Protein AF-A0AA35RQM3-F1 (afdb_monomer)

Mean predicted aligned error: 19.06 Å

Foldseek 3Di:
DVVDQDPVNLLVVLVVPDQEAEFPEAELVCLVVVPVSRLVSLDDDPSNPQYEYEYKDQDLVSLLVSLVSSCVSPHQEYEYALQDLDCVQLVRCMHVVVLVPVVSVVVSQVSSVVNDPHHYHYHHDPGADPVSPGDDDDPDQDWDWDFFQHFIETETECQVPPDDLVPLVVFLQQQDPPNHVHGQTYWYWYDDPPWLTEIWIAGNNSDTDFDFLRVVFVVLVVCPVVVSDHQWTWYATNLGIKIWGNDPPGIDIDFADKPPWDFQDFDQDPVGTAGWIWICRVFTEIEGEDQDPVPDPQQRVQLRQQVDPVQDDRGHKYWYWYAAAFFDIFIWICDPPVSGIDRDGSSRPDTDGDDDDDDDPDDPLVLLLVLLVVLVVLVPQEEEALDVLNVNVQDDPVRLLVSLLSNCVNCVPVHAYEYAQAELDLVSSLVSLQSSVVSPGQYYEHEQRAPVADDLVRSLCSLCVSCVRRVHAYEYEADCVGRVYGHALVSLQVSLVRPSDAEYAYEPLDLVRLLSNCVRHDVRRAYAYAQLLCFLSSVVSPHQAYPDLLCSQNSNLRSVLNVCVVVVNVVSVVVSSVLCNLVSVLCVPDPHPQLSLLLCVVLVSHVSDDDPPDDHDDPVSSVSSVVSCVVSVSD

Organism: Geodia barretti (NCBI:txid519541)

Nearest PDB structures (foldseek):
  6p90-assembly1_B  TM=9.818E-01  e=6.948E-30  Pseudomonas aeruginosa
  3a5f-assembly1_A  TM=9.847E-01  e=2.708E-29  Clostridium botulinum A str. ATCC 19397
  3qze-assembly2_D  TM=9.877E-01  e=6.829E-29  Pseudomonas aeruginosa
  6mqh-assembly1_A  TM=9.844E-01  e=6.125E-29  Burkholderia mallei ATCC 23344
  4nq1-assembly1_B  TM=9.783E-01  e=1.242E-28  Legionella pneumophila 2300/99 Alcoy

Structure (mmCIF, N/CA/C/O backbone):
data_AF-A0AA35RQM3-F1
#
_entry.id   AF-A0AA35RQM3-F1
#
loop_
_atom_site.group_PDB
_atom_site.id
_atom_site.type_symbol
_atom_site.label_atom_id
_atom_site.label_alt_id
_atom_site.label_comp_id
_atom_site.label_asym_id
_atom_site.label_entity_id
_atom_site.label_seq_id
_atom_site.pdbx_PDB_ins_code
_atom_site.Cartn_x
_atom_site.Cartn_y
_atom_site.Cartn_z
_atom_site.occupancy
_atom_site.B_iso_or_equiv
_atom_site.auth_seq_id
_atom_site.auth_comp_id
_atom_site.auth_asym_id
_atom_site.auth_atom_id
_atom_site.pdbx_PDB_model_num
ATOM 1 N N . MET A 1 1 ? 20.092 -17.452 -29.695 1.00 45.78 1 MET A N 1
ATOM 2 C CA . MET A 1 1 ? 19.041 -17.202 -30.696 1.00 45.78 1 MET A CA 1
ATOM 3 C C . MET A 1 1 ? 19.682 -16.551 -31.905 1.00 45.78 1 MET A C 1
ATOM 5 O O . MET A 1 1 ? 19.265 -15.486 -32.324 1.00 45.78 1 MET A O 1
ATOM 9 N N . GLU A 1 2 ? 20.746 -17.171 -32.398 1.00 52.72 2 GLU A N 1
ATOM 10 C CA . GLU A 1 2 ? 21.064 -17.040 -33.813 1.00 52.72 2 GLU A CA 1
ATOM 11 C C . GLU A 1 2 ? 20.187 -18.113 -34.485 1.00 52.72 2 GLU A C 1
ATOM 13 O O . GLU A 1 2 ? 19.900 -19.126 -33.833 1.00 52.72 2 GLU A O 1
ATOM 18 N N . ASP A 1 3 ? 19.681 -17.838 -35.680 1.00 59.66 3 ASP A N 1
ATOM 19 C CA . ASP A 1 3 ? 18.797 -18.693 -36.482 1.00 59.66 3 ASP A CA 1
ATOM 20 C C . ASP A 1 3 ? 17.428 -18.993 -35.813 1.00 59.66 3 ASP A C 1
ATOM 22 O O . ASP A 1 3 ? 16.939 -20.121 -35.825 1.00 59.66 3 ASP A O 1
ATOM 26 N N . VAL A 1 4 ? 16.811 -17.980 -35.177 1.00 66.94 4 VAL A N 1
ATOM 27 C CA . VAL A 1 4 ? 15.476 -18.090 -34.524 1.00 66.94 4 VAL A CA 1
ATOM 28 C C . VAL A 1 4 ? 14.440 -17.105 -35.078 1.00 66.94 4 VAL A C 1
ATOM 30 O O . VAL A 1 4 ? 13.266 -17.442 -35.145 1.00 66.94 4 VAL A O 1
ATOM 33 N N . SER A 1 5 ? 14.850 -15.894 -35.463 1.00 78.00 5 SER A N 1
ATOM 34 C CA . SER A 1 5 ? 13.972 -14.862 -36.033 1.00 78.00 5 SER A CA 1
ATOM 35 C C . SER A 1 5 ? 14.206 -14.719 -37.538 1.00 78.00 5 SER A C 1
ATOM 37 O O . SER A 1 5 ? 14.587 -13.646 -38.018 1.00 78.00 5 SER A O 1
ATOM 39 N N . ASP A 1 6 ? 14.044 -15.825 -38.262 1.00 86.19 6 ASP A N 1
ATOM 40 C CA . ASP A 1 6 ? 14.125 -15.884 -39.723 1.00 86.19 6 ASP A CA 1
ATOM 41 C C . ASP A 1 6 ? 12.825 -15.360 -40.384 1.00 86.19 6 ASP A C 1
ATOM 43 O O . ASP A 1 6 ? 11.838 -15.112 -39.681 1.00 86.19 6 ASP A O 1
ATOM 47 N N . PRO A 1 7 ? 12.789 -15.134 -41.713 1.00 88.44 7 PRO A N 1
ATOM 48 C CA . PRO A 1 7 ? 11.603 -14.570 -42.354 1.00 88.44 7 PRO A CA 1
ATOM 49 C C . PRO A 1 7 ? 10.316 -15.404 -42.191 1.00 88.44 7 PRO A C 1
ATOM 51 O O . PRO A 1 7 ? 9.273 -14.818 -41.889 1.00 88.44 7 PRO A O 1
ATOM 54 N N . PRO A 1 8 ? 10.338 -16.752 -42.304 1.00 89.69 8 PRO A N 1
ATOM 55 C CA . PRO A 1 8 ? 9.180 -17.586 -41.978 1.00 89.69 8 PRO A CA 1
ATOM 56 C C . PRO A 1 8 ? 8.656 -17.389 -40.550 1.00 89.69 8 PRO A C 1
ATOM 58 O O . PRO A 1 8 ? 7.446 -17.249 -40.364 1.00 89.69 8 PRO A O 1
ATOM 61 N N . PHE A 1 9 ? 9.531 -17.335 -39.540 1.00 90.00 9 PHE A N 1
ATOM 62 C CA . PHE A 1 9 ? 9.117 -17.091 -38.156 1.00 90.00 9 PHE A CA 1
ATOM 63 C C . PHE A 1 9 ? 8.482 -15.705 -37.986 1.00 90.00 9 PHE A C 1
ATOM 65 O O . PHE A 1 9 ? 7.421 -15.578 -37.372 1.00 90.00 9 PHE A O 1
ATOM 72 N N . ARG A 1 10 ? 9.092 -14.666 -38.569 1.00 91.12 10 ARG A N 1
ATOM 73 C CA . ARG A 1 10 ? 8.593 -13.281 -38.496 1.00 91.12 10 ARG A CA 1
ATOM 74 C C . ARG A 1 10 ? 7.233 -13.130 -39.189 1.00 91.12 10 ARG A C 1
ATOM 76 O O . ARG A 1 10 ? 6.348 -12.482 -38.632 1.00 91.12 10 ARG A O 1
ATOM 83 N N . ALA A 1 11 ? 7.009 -13.809 -40.317 1.00 90.19 11 ALA A N 1
ATOM 84 C CA . ALA A 1 11 ? 5.698 -13.875 -40.967 1.00 90.19 11 ALA A CA 1
ATOM 85 C C . ALA A 1 11 ? 4.622 -14.512 -40.063 1.00 90.19 11 ALA A C 1
ATOM 87 O O . ALA A 1 11 ? 3.551 -13.932 -39.891 1.00 90.19 11 ALA A O 1
ATOM 88 N N . VAL A 1 12 ? 4.918 -15.639 -39.400 1.00 92.69 12 VAL A N 1
ATOM 89 C CA . VAL A 1 12 ? 3.983 -16.270 -38.444 1.00 92.69 12 VAL A CA 1
ATOM 90 C C . VAL A 1 12 ? 3.685 -15.348 -37.256 1.00 92.69 12 VAL A C 1
ATOM 92 O O . VAL A 1 12 ? 2.530 -15.229 -36.844 1.00 92.69 12 VAL A O 1
ATOM 95 N N . CYS A 1 13 ? 4.686 -14.647 -36.714 1.00 91.94 13 CYS A N 1
ATOM 96 C CA . CYS A 1 13 ? 4.457 -13.648 -35.665 1.00 91.94 13 CYS A CA 1
ATOM 97 C C . CYS A 1 13 ? 3.542 -12.510 -36.141 1.00 91.94 13 CYS A C 1
ATOM 99 O O . CYS A 1 13 ? 2.656 -12.092 -35.393 1.00 91.94 13 CYS A O 1
ATOM 101 N N . LYS A 1 14 ? 3.716 -12.039 -37.380 1.00 90.69 14 LYS A N 1
ATOM 102 C CA . LYS A 1 14 ? 2.883 -10.988 -37.975 1.00 90.69 14 LYS A CA 1
ATOM 103 C C . LYS A 1 14 ? 1.421 -11.410 -38.112 1.00 90.69 14 LYS A C 1
ATOM 105 O O . LYS A 1 14 ? 0.536 -10.667 -37.699 1.00 90.69 14 LYS A O 1
ATOM 110 N N . GLU A 1 15 ? 1.169 -12.617 -38.621 1.00 92.19 15 GLU A N 1
ATOM 111 C CA . GLU A 1 15 ? -0.183 -13.191 -38.737 1.00 92.19 15 GLU A CA 1
ATOM 112 C C . GLU A 1 15 ? -0.886 -13.332 -37.377 1.00 92.19 15 GLU A C 1
ATOM 114 O O . GLU A 1 15 ? -2.108 -13.229 -37.298 1.00 92.19 15 GLU A O 1
ATOM 119 N N . ASN A 1 16 ? -0.119 -13.509 -36.296 1.00 91.38 16 ASN A N 1
ATOM 120 C CA . ASN A 1 16 ? -0.621 -13.619 -34.924 1.00 91.38 16 ASN A CA 1
ATOM 121 C C . ASN A 1 16 ? -0.618 -12.276 -34.157 1.00 91.38 16 ASN A C 1
ATOM 123 O O . ASN A 1 16 ? -0.687 -12.266 -32.929 1.00 91.38 16 ASN A O 1
ATOM 127 N N . GLY A 1 17 ? -0.570 -11.141 -34.867 1.00 88.62 17 GLY A N 1
ATOM 128 C CA . GLY A 1 17 ? -0.813 -9.810 -34.297 1.00 88.62 17 GLY A CA 1
ATOM 129 C C . GLY A 1 17 ? 0.413 -9.080 -33.742 1.00 88.62 17 GLY A C 1
ATOM 130 O O . GLY A 1 17 ? 0.253 -8.148 -32.960 1.00 88.62 17 GLY A O 1
ATOM 131 N N . ALA A 1 18 ? 1.635 -9.470 -34.113 1.00 90.81 18 ALA A N 1
ATOM 132 C CA . ALA A 1 18 ? 2.831 -8.714 -33.740 1.00 90.81 18 ALA A CA 1
ATOM 133 C C . ALA A 1 18 ? 3.090 -7.550 -34.720 1.00 90.81 18 ALA A C 1
ATOM 135 O O . ALA A 1 18 ? 3.480 -7.758 -35.870 1.00 90.81 18 ALA A O 1
ATOM 136 N N . ASP A 1 19 ? 2.908 -6.310 -34.258 1.00 91.12 19 ASP A N 1
ATOM 137 C CA . ASP A 1 19 ? 2.939 -5.118 -35.119 1.00 91.12 19 ASP A CA 1
ATOM 138 C C . ASP A 1 19 ? 4.319 -4.767 -35.700 1.00 91.12 19 ASP A C 1
ATOM 140 O O . ASP A 1 19 ? 4.386 -4.234 -36.808 1.00 91.12 19 ASP A O 1
ATOM 144 N N . LEU A 1 20 ? 5.413 -5.079 -34.996 1.00 91.25 20 LEU A N 1
ATOM 145 C CA . LEU A 1 20 ? 6.779 -4.664 -35.342 1.00 91.25 20 LEU A CA 1
ATOM 146 C C . LEU A 1 20 ? 7.747 -5.854 -35.350 1.00 91.25 20 LEU A C 1
ATOM 148 O O . LEU A 1 20 ? 7.871 -6.564 -34.350 1.00 91.25 20 LEU A O 1
ATOM 152 N N . MET A 1 21 ? 8.447 -6.054 -36.468 1.00 92.62 21 MET A N 1
ATOM 153 C CA . MET A 1 21 ? 9.441 -7.116 -36.641 1.00 92.62 21 MET A CA 1
ATOM 154 C C . MET A 1 21 ? 10.870 -6.609 -36.430 1.00 92.62 21 MET A C 1
ATOM 156 O O . MET A 1 21 ? 11.166 -5.431 -36.617 1.00 92.62 21 MET A O 1
ATOM 160 N N . TYR A 1 22 ? 11.782 -7.524 -36.102 1.00 91.25 22 TYR A N 1
ATOM 161 C CA . TYR A 1 22 ? 13.220 -7.261 -36.084 1.00 91.25 22 TYR A CA 1
ATOM 162 C C . TYR A 1 22 ? 13.987 -8.412 -36.733 1.00 91.25 22 TYR A C 1
ATOM 164 O O . TYR A 1 22 ? 13.612 -9.576 -36.565 1.00 91.25 22 TYR A O 1
ATOM 172 N N . THR A 1 23 ? 15.080 -8.104 -37.430 1.00 89.94 23 THR A N 1
ATOM 173 C CA . THR A 1 23 ? 16.027 -9.129 -37.886 1.00 89.94 23 THR A CA 1
ATOM 174 C C . THR A 1 23 ? 16.709 -9.820 -36.707 1.00 89.94 23 THR A C 1
ATOM 176 O O . THR A 1 23 ? 16.680 -9.362 -35.562 1.00 89.94 23 THR A O 1
ATOM 179 N N . GLU A 1 24 ? 17.419 -10.906 -37.002 1.00 85.69 24 GLU A N 1
ATOM 180 C CA . GLU A 1 24 ? 18.463 -11.392 -36.103 1.00 85.69 24 GLU A CA 1
ATOM 181 C C . GLU A 1 24 ? 19.502 -10.308 -35.765 1.00 85.69 24 GLU A C 1
ATOM 183 O O . GLU A 1 24 ? 19.684 -9.343 -36.511 1.00 85.69 24 GLU A O 1
ATOM 188 N N . PHE A 1 25 ? 20.237 -10.503 -34.665 1.00 84.62 25 PHE A N 1
ATOM 189 C CA . PHE A 1 25 ? 21.346 -9.627 -34.290 1.00 84.62 25 PHE A CA 1
ATOM 190 C C . PHE A 1 25 ? 22.559 -9.828 -35.211 1.00 84.62 25 PHE A C 1
ATOM 192 O O . PHE A 1 25 ? 23.202 -10.877 -35.207 1.00 84.62 25 PHE A O 1
ATOM 199 N N . ILE A 1 26 ? 22.930 -8.787 -35.950 1.00 90.12 26 ILE A N 1
ATOM 200 C CA . ILE A 1 26 ? 24.036 -8.811 -36.908 1.00 90.12 26 ILE A CA 1
ATOM 201 C C . ILE A 1 26 ? 25.253 -8.080 -36.330 1.00 90.12 26 ILE A C 1
ATOM 203 O O . ILE A 1 26 ? 25.146 -6.993 -35.758 1.00 90.12 26 ILE A O 1
ATOM 207 N N . SER A 1 27 ? 26.443 -8.672 -36.456 1.00 91.31 27 SER A N 1
ATOM 208 C CA . SER A 1 27 ? 27.674 -8.032 -35.984 1.00 91.31 27 SER A CA 1
ATOM 209 C C . SER A 1 27 ? 28.158 -6.988 -36.987 1.00 91.31 27 SER A C 1
ATOM 211 O O . SER A 1 27 ? 28.411 -7.323 -38.144 1.00 91.31 27 SER A O 1
ATOM 213 N N . SER A 1 28 ? 28.374 -5.749 -36.538 1.00 92.19 28 SER A N 1
ATOM 214 C CA . SER A 1 28 ? 28.854 -4.659 -37.400 1.00 92.19 28 SER A CA 1
ATOM 215 C C . SER A 1 28 ? 30.193 -4.977 -38.076 1.00 92.19 28 SER A C 1
ATOM 217 O O . SER A 1 28 ? 30.356 -4.790 -39.278 1.00 92.19 28 SER A O 1
ATOM 219 N N . GLU A 1 29 ? 31.119 -5.586 -37.332 1.00 89.56 29 GLU A N 1
ATOM 220 C CA . GLU A 1 29 ? 32.396 -6.104 -37.845 1.00 89.56 29 GLU A CA 1
ATOM 221 C C . GLU A 1 29 ? 32.239 -7.170 -38.939 1.00 89.56 29 GLU A C 1
ATOM 223 O O . GLU A 1 29 ? 33.097 -7.272 -39.811 1.00 89.56 29 GLU A O 1
ATOM 228 N N . ALA A 1 30 ? 31.190 -7.997 -38.883 1.00 87.25 30 ALA A N 1
ATOM 229 C CA . ALA A 1 30 ? 30.959 -9.056 -39.864 1.00 87.25 30 ALA A CA 1
ATOM 230 C C . ALA A 1 30 ? 30.273 -8.520 -41.130 1.00 87.25 30 ALA A C 1
ATOM 232 O O . ALA A 1 30 ? 30.621 -8.951 -42.228 1.00 87.25 30 ALA A O 1
ATOM 233 N N . LEU A 1 31 ? 29.385 -7.528 -40.984 1.00 88.25 31 LEU A N 1
ATOM 234 C CA . LEU A 1 31 ? 28.793 -6.781 -42.100 1.00 88.25 31 LEU A CA 1
ATOM 235 C C . LEU A 1 31 ? 29.856 -6.053 -42.931 1.00 88.25 31 LEU A C 1
ATOM 237 O O . LEU A 1 31 ? 29.892 -6.207 -44.146 1.00 88.25 31 LEU A O 1
ATOM 241 N N . ILE A 1 32 ? 30.777 -5.329 -42.287 1.00 89.56 32 ILE A N 1
ATOM 242 C CA . ILE A 1 32 ? 31.859 -4.597 -42.979 1.00 89.56 32 ILE A CA 1
ATOM 243 C C . ILE A 1 32 ? 32.792 -5.534 -43.758 1.00 89.56 32 ILE A C 1
ATOM 245 O O . ILE A 1 32 ? 33.381 -5.140 -44.762 1.00 89.56 32 ILE A O 1
ATOM 249 N N . ARG A 1 33 ? 32.942 -6.779 -43.296 1.00 88.06 33 ARG A N 1
ATOM 250 C CA . ARG A 1 33 ? 33.795 -7.800 -43.923 1.00 88.06 33 ARG A CA 1
ATOM 251 C C . ARG A 1 33 ? 33.082 -8.601 -45.015 1.00 88.06 33 ARG A C 1
ATOM 253 O O . ARG A 1 33 ? 33.653 -9.589 -45.466 1.00 88.06 33 ARG A O 1
ATOM 260 N N . ASP A 1 34 ? 31.864 -8.208 -45.395 1.00 82.44 34 ASP A N 1
ATOM 261 C CA . ASP A 1 34 ? 31.034 -8.890 -46.397 1.00 82.44 34 ASP A CA 1
ATOM 262 C C . ASP A 1 34 ? 30.850 -10.391 -46.084 1.00 82.44 34 ASP A C 1
ATOM 264 O O . ASP A 1 34 ? 30.891 -11.272 -46.944 1.00 82.44 34 ASP A O 1
ATOM 268 N N . ALA A 1 35 ? 30.711 -10.721 -44.792 1.00 83.06 35 ALA A N 1
ATOM 269 C CA . ALA A 1 35 ? 30.555 -12.102 -44.362 1.00 83.06 35 ALA A CA 1
ATOM 270 C C . ALA A 1 35 ? 29.180 -12.622 -44.805 1.00 83.06 35 ALA A C 1
ATOM 272 O O . ALA A 1 35 ? 28.163 -12.213 -44.249 1.00 83.06 35 ALA A O 1
ATOM 273 N N . ALA A 1 36 ? 29.148 -13.556 -45.760 1.00 81.56 36 ALA A N 1
ATOM 274 C CA . ALA A 1 36 ? 27.923 -14.020 -46.425 1.00 81.56 36 ALA A CA 1
ATOM 275 C C . ALA A 1 36 ? 26.748 -14.357 -45.478 1.00 81.56 36 ALA A C 1
ATOM 277 O O . ALA A 1 36 ? 25.607 -14.017 -45.773 1.00 81.56 36 ALA A O 1
ATOM 278 N N . GLN A 1 37 ? 27.014 -14.960 -44.311 1.00 79.94 37 GLN A N 1
ATOM 279 C CA . GLN A 1 37 ? 25.986 -15.252 -43.297 1.00 79.94 37 GLN A CA 1
ATOM 280 C C . GLN A 1 37 ? 25.399 -14.001 -42.622 1.00 79.94 37 GLN A C 1
ATOM 282 O O . GLN A 1 37 ? 24.244 -14.012 -42.218 1.00 79.94 37 GLN A O 1
ATOM 287 N N . SER A 1 38 ? 26.180 -12.930 -42.466 1.00 83.31 38 SER A N 1
ATOM 288 C CA . SER A 1 38 ? 25.712 -11.641 -41.937 1.00 83.31 38 SER A CA 1
ATOM 289 C C . SER A 1 38 ? 25.005 -10.804 -43.000 1.00 83.31 38 SER A C 1
ATOM 291 O O . SER A 1 38 ? 24.072 -10.084 -42.668 1.00 83.31 38 SER A O 1
ATOM 293 N N . VAL A 1 39 ? 25.418 -10.923 -44.264 1.00 84.75 39 VAL A N 1
ATOM 294 C CA . VAL A 1 39 ? 24.775 -10.243 -45.399 1.00 84.75 39 VAL A CA 1
ATOM 295 C C . VAL A 1 39 ? 23.404 -10.854 -45.695 1.00 84.75 39 VAL A C 1
ATOM 297 O O . VAL A 1 39 ? 22.445 -10.112 -45.843 1.00 84.75 39 VAL A O 1
ATOM 300 N N . ALA A 1 40 ? 23.264 -12.185 -45.659 1.00 83.94 40 ALA A N 1
ATOM 301 C CA . ALA A 1 40 ? 21.965 -12.858 -45.809 1.00 83.94 40 ALA A CA 1
ATOM 302 C C . ALA A 1 40 ? 20.934 -12.467 -44.724 1.00 83.94 40 ALA A C 1
ATOM 304 O O . ALA A 1 40 ? 19.732 -12.563 -44.939 1.00 83.94 40 ALA A O 1
ATOM 305 N N . LYS A 1 41 ? 21.384 -11.981 -43.557 1.00 85.38 41 LYS A N 1
ATOM 306 C CA . LYS A 1 41 ? 20.501 -11.489 -42.480 1.00 85.38 41 LYS A CA 1
ATOM 307 C C . LYS A 1 41 ? 19.937 -10.085 -42.747 1.00 85.38 41 LYS A C 1
ATOM 309 O O . LYS A 1 41 ? 19.131 -9.608 -41.952 1.00 85.38 41 LYS A O 1
ATOM 314 N N . LEU A 1 42 ? 20.339 -9.447 -43.851 1.00 88.50 42 LEU A N 1
ATOM 315 C CA . LEU A 1 42 ? 19.767 -8.199 -44.365 1.00 88.50 42 LEU A CA 1
ATOM 316 C C . LEU A 1 42 ? 18.539 -8.422 -45.266 1.00 88.50 42 LEU A C 1
ATOM 318 O O . LEU A 1 42 ? 17.907 -7.441 -45.654 1.00 88.50 42 LEU A O 1
ATOM 322 N N . ASP A 1 43 ? 18.199 -9.671 -45.605 1.00 88.00 43 ASP A N 1
ATOM 323 C CA . ASP A 1 43 ? 17.029 -9.976 -46.431 1.00 88.00 43 ASP A CA 1
ATOM 324 C C . ASP A 1 43 ? 15.726 -9.595 -45.696 1.00 88.00 43 ASP A C 1
ATOM 326 O O . ASP A 1 43 ? 15.428 -10.089 -44.600 1.00 88.00 43 ASP A O 1
ATOM 330 N N . ILE A 1 44 ? 14.955 -8.707 -46.331 1.00 90.44 44 ILE A N 1
ATOM 331 C CA . ILE A 1 44 ? 13.680 -8.152 -45.858 1.00 90.44 44 ILE A CA 1
ATOM 332 C C . ILE A 1 44 ? 12.576 -8.488 -46.863 1.00 90.44 44 ILE A C 1
ATOM 334 O O . ILE A 1 44 ? 12.748 -8.317 -48.072 1.00 90.44 44 ILE A O 1
ATOM 338 N N . PHE A 1 45 ? 11.414 -8.898 -46.356 1.00 91.44 45 PHE A N 1
ATOM 339 C CA . PHE A 1 45 ? 10.215 -9.179 -47.142 1.00 91.44 45 PHE A CA 1
ATOM 340 C C . PHE A 1 45 ? 9.053 -8.268 -46.712 1.00 91.44 45 PHE A C 1
ATOM 342 O O . PHE A 1 45 ? 8.879 -7.967 -45.534 1.00 91.44 45 PHE A O 1
ATOM 349 N N . GLU A 1 46 ? 8.204 -7.854 -47.658 1.00 91.94 46 GLU A N 1
ATOM 350 C CA . GLU A 1 46 ? 7.117 -6.888 -47.395 1.00 91.94 46 GLU A CA 1
ATOM 351 C C . GLU A 1 46 ? 6.104 -7.345 -46.331 1.00 91.94 46 GLU A C 1
ATOM 353 O O . GLU A 1 46 ? 5.566 -6.518 -45.600 1.00 91.94 46 GLU A O 1
ATOM 358 N N . VAL A 1 47 ? 5.885 -8.659 -46.186 1.00 91.31 47 VAL A N 1
ATOM 359 C CA . VAL A 1 47 ? 5.013 -9.232 -45.139 1.00 91.31 47 VAL A CA 1
ATOM 360 C C . VAL A 1 47 ? 5.483 -8.884 -43.721 1.00 91.31 47 VAL A C 1
ATOM 362 O O . VAL A 1 47 ? 4.701 -8.910 -42.779 1.00 91.31 47 VAL A O 1
ATOM 365 N N . GLU A 1 48 ? 6.755 -8.536 -43.554 1.00 92.00 48 GLU A N 1
ATOM 366 C CA . GLU A 1 48 ? 7.382 -8.316 -42.254 1.00 92.00 48 GLU A CA 1
ATOM 367 C C . GLU A 1 48 ? 7.266 -6.863 -41.781 1.00 92.00 48 GLU A C 1
ATOM 369 O O . GLU A 1 48 ? 7.502 -6.588 -40.605 1.00 92.00 48 GLU A O 1
ATOM 374 N N . ARG A 1 49 ? 6.903 -5.927 -42.669 1.00 93.50 49 ARG A N 1
ATOM 375 C CA . ARG A 1 49 ? 6.944 -4.488 -42.375 1.00 93.50 49 ARG A CA 1
ATOM 376 C C . ARG A 1 49 ? 5.886 -4.050 -41.344 1.00 93.50 49 ARG A C 1
ATOM 378 O O . ARG A 1 49 ? 4.755 -4.545 -41.372 1.00 93.50 49 ARG A O 1
ATOM 385 N N . PRO A 1 50 ? 6.187 -3.083 -40.455 1.00 94.69 50 PRO A N 1
ATOM 386 C CA . PRO A 1 50 ? 7.496 -2.461 -40.264 1.00 94.69 50 PRO A CA 1
ATOM 387 C C . PRO A 1 50 ? 8.528 -3.432 -39.670 1.00 94.69 50 PRO A C 1
ATOM 389 O O . PRO A 1 50 ? 8.208 -4.210 -38.768 1.00 94.69 50 PRO A O 1
ATOM 392 N N . ILE A 1 51 ? 9.766 -3.363 -40.166 1.00 94.44 51 ILE A N 1
ATOM 393 C CA . ILE A 1 51 ? 10.895 -4.193 -39.728 1.00 94.44 51 ILE A CA 1
ATOM 394 C C . ILE A 1 51 ? 12.133 -3.354 -39.382 1.00 94.44 51 ILE A C 1
ATOM 396 O O . ILE A 1 51 ? 12.547 -2.467 -40.132 1.00 94.44 51 ILE A O 1
ATOM 400 N N . GLY A 1 52 ? 12.749 -3.663 -38.239 1.00 94.81 52 GLY A N 1
ATOM 401 C CA . GLY A 1 52 ? 14.028 -3.096 -37.820 1.00 94.81 52 GLY A CA 1
ATOM 402 C C . GLY A 1 52 ? 15.216 -4.032 -38.047 1.00 94.81 52 GLY A C 1
ATOM 403 O O . GLY A 1 52 ? 15.132 -5.219 -37.730 1.00 94.81 52 GLY A O 1
ATOM 404 N N . ILE A 1 53 ? 16.355 -3.516 -38.521 1.00 94.69 53 ILE A N 1
ATOM 405 C CA . ILE A 1 53 ? 17.608 -4.296 -38.544 1.00 94.69 53 ILE A CA 1
ATOM 406 C C . ILE A 1 53 ? 18.361 -4.109 -37.230 1.00 94.69 53 ILE A C 1
ATOM 408 O O . ILE A 1 53 ? 18.689 -2.987 -36.848 1.00 94.69 53 ILE A O 1
ATOM 412 N N . GLN A 1 54 ? 18.668 -5.215 -36.554 1.00 93.19 54 GLN A N 1
ATOM 413 C CA . GLN A 1 54 ? 19.336 -5.209 -35.255 1.00 93.19 54 GLN A CA 1
ATOM 414 C C . GLN A 1 54 ? 20.854 -5.389 -35.389 1.00 93.19 54 GLN A C 1
ATOM 416 O O . GLN A 1 54 ? 21.339 -6.490 -35.645 1.00 93.19 54 GLN A O 1
ATOM 421 N N . ILE A 1 55 ? 21.628 -4.331 -35.142 1.00 94.75 55 ILE A N 1
ATOM 422 C CA . ILE A 1 55 ? 23.100 -4.342 -35.198 1.00 94.75 55 ILE A CA 1
ATOM 423 C C . ILE A 1 55 ? 23.750 -4.323 -33.807 1.00 94.75 55 ILE A C 1
ATOM 425 O O . ILE A 1 55 ? 23.224 -3.757 -32.845 1.00 94.75 55 ILE A O 1
ATOM 429 N N . PHE A 1 56 ? 24.937 -4.928 -33.684 1.00 93.94 56 PHE A N 1
ATOM 430 C CA . PHE A 1 56 ? 25.751 -4.852 -32.465 1.00 93.94 56 PHE A CA 1
ATOM 431 C C . PHE A 1 56 ? 27.258 -4.750 -32.733 1.00 93.94 56 PHE A C 1
ATOM 433 O O . PHE A 1 56 ? 27.807 -5.346 -33.663 1.00 93.94 56 PHE A O 1
ATOM 440 N N . GLY A 1 57 ? 27.953 -4.056 -31.831 1.00 93.06 57 GLY A N 1
ATOM 441 C CA . GLY A 1 57 ? 29.391 -3.822 -31.900 1.00 93.06 57 GLY A CA 1
ATOM 442 C C . GLY A 1 57 ? 29.927 -3.104 -30.661 1.00 93.06 57 GLY A C 1
ATOM 443 O O . GLY A 1 57 ? 29.197 -2.849 -29.707 1.00 93.06 57 GLY A O 1
ATOM 444 N N . HIS A 1 58 ? 31.231 -2.823 -30.674 1.00 91.69 58 HIS A N 1
ATOM 445 C CA . HIS A 1 58 ? 31.971 -2.172 -29.578 1.00 91.69 58 HIS A CA 1
ATOM 446 C C . HIS A 1 58 ? 32.855 -1.004 -30.054 1.00 91.69 58 HIS A C 1
ATOM 448 O O . HIS A 1 58 ? 33.500 -0.343 -29.236 1.00 91.69 58 HIS A O 1
ATOM 454 N N . ASN A 1 59 ? 32.924 -0.785 -31.369 1.00 93.81 59 ASN A N 1
ATOM 455 C CA . ASN A 1 59 ? 33.710 0.244 -32.035 1.00 93.81 59 ASN A CA 1
ATOM 456 C C . ASN A 1 59 ? 32.736 1.172 -32.778 1.00 93.81 59 ASN A C 1
ATOM 458 O O . ASN A 1 59 ? 31.848 0.686 -33.477 1.00 93.81 59 ASN A O 1
ATOM 462 N N . ILE A 1 60 ? 32.887 2.486 -32.595 1.00 94.38 60 ILE A N 1
ATOM 463 C CA . ILE A 1 60 ? 31.943 3.489 -33.108 1.00 94.38 60 ILE A CA 1
ATOM 464 C C . ILE A 1 60 ? 32.012 3.586 -34.637 1.00 94.38 60 ILE A C 1
ATOM 466 O O . ILE A 1 60 ? 30.969 3.640 -35.282 1.00 94.38 60 ILE A O 1
ATOM 470 N N . ASP A 1 61 ? 33.210 3.549 -35.223 1.00 94.88 61 ASP A N 1
ATOM 471 C CA . ASP A 1 61 ? 33.394 3.594 -36.677 1.00 94.88 61 ASP A CA 1
ATOM 472 C C . ASP A 1 61 ? 32.806 2.357 -37.357 1.00 94.88 61 ASP A C 1
ATOM 474 O O . ASP A 1 61 ? 32.110 2.486 -38.363 1.00 94.88 61 ASP A O 1
ATOM 478 N N . SER A 1 62 ? 32.998 1.174 -36.764 1.00 93.81 62 SER A N 1
ATOM 479 C CA . SER A 1 62 ? 32.391 -0.063 -37.260 1.00 93.81 62 SER A CA 1
ATOM 480 C C . SER A 1 62 ? 30.863 -0.030 -37.143 1.00 93.81 62 SER A C 1
ATOM 482 O O . SER A 1 62 ? 30.157 -0.451 -38.055 1.00 93.81 62 SER A O 1
ATOM 484 N N . MET A 1 63 ? 30.317 0.499 -36.044 1.00 95.25 63 MET A N 1
ATOM 485 C CA . MET A 1 63 ? 28.865 0.669 -35.914 1.00 95.25 63 MET A CA 1
ATOM 486 C C . MET A 1 63 ? 28.318 1.627 -36.986 1.00 95.25 63 MET A C 1
ATOM 488 O O . MET A 1 63 ? 27.375 1.262 -37.684 1.00 95.25 63 MET A O 1
ATOM 492 N N . ARG A 1 64 ? 28.966 2.779 -37.205 1.00 95.56 64 ARG A N 1
ATOM 493 C CA . ARG A 1 64 ? 28.587 3.767 -38.231 1.00 95.56 64 ARG A CA 1
ATOM 494 C C . ARG A 1 64 ? 28.592 3.164 -39.636 1.00 95.56 64 ARG A C 1
ATOM 496 O O . ARG A 1 64 ? 27.576 3.204 -40.319 1.00 95.56 64 ARG A O 1
ATOM 503 N N . ALA A 1 65 ? 29.691 2.519 -40.025 1.00 94.75 65 ALA A N 1
ATOM 504 C CA . ALA A 1 65 ? 29.786 1.855 -41.323 1.00 94.75 65 ALA A CA 1
ATOM 505 C C . ALA A 1 65 ? 28.747 0.728 -41.482 1.00 94.75 65 ALA A C 1
ATOM 507 O O . ALA A 1 65 ? 28.264 0.495 -42.586 1.00 94.75 65 ALA A O 1
ATOM 508 N N . SER A 1 66 ? 28.355 0.044 -40.396 1.00 94.88 66 SER A N 1
ATOM 509 C CA . SER A 1 66 ? 27.261 -0.930 -40.470 1.00 94.88 66 SER A CA 1
ATOM 510 C C . SER A 1 66 ? 25.887 -0.288 -40.671 1.00 94.88 66 SER A C 1
ATOM 512 O O . SER A 1 66 ? 25.106 -0.859 -41.422 1.00 94.88 66 SER A O 1
ATOM 514 N N . VAL A 1 67 ? 25.617 0.905 -40.118 1.00 95.25 67 VAL A N 1
ATOM 515 C CA . VAL A 1 67 ? 24.375 1.657 -40.397 1.00 95.25 67 VAL A CA 1
ATOM 516 C C . VAL A 1 67 ? 24.268 1.972 -41.895 1.00 95.25 67 VAL A C 1
ATOM 518 O O . VAL A 1 67 ? 23.290 1.573 -42.527 1.00 95.25 67 VAL A O 1
ATOM 521 N N . GLU A 1 68 ? 25.326 2.537 -42.489 1.00 94.06 68 GLU A N 1
ATOM 522 C CA . GLU A 1 68 ? 25.419 2.843 -43.933 1.00 94.06 68 GLU A CA 1
ATOM 523 C C . GLU A 1 68 ? 25.294 1.600 -44.846 1.00 94.06 68 GLU A C 1
ATOM 525 O O . GLU A 1 68 ? 25.006 1.707 -46.043 1.00 94.06 68 GLU A O 1
ATOM 530 N N . ILE A 1 69 ? 25.578 0.401 -44.326 1.00 93.75 69 ILE A N 1
ATOM 531 C CA . ILE A 1 69 ? 25.343 -0.871 -45.027 1.00 93.75 69 ILE A CA 1
ATOM 532 C C . ILE A 1 69 ? 23.874 -1.282 -44.880 1.00 93.75 69 ILE A C 1
ATOM 534 O O . ILE A 1 69 ? 23.243 -1.616 -45.880 1.00 93.75 69 ILE A O 1
ATOM 538 N N . THR A 1 70 ? 23.316 -1.220 -43.668 1.00 93.94 70 THR A N 1
ATOM 539 C CA . THR A 1 70 ? 21.930 -1.626 -43.387 1.00 93.94 70 THR A CA 1
ATOM 540 C C . THR A 1 70 ? 20.878 -0.725 -44.033 1.00 93.94 70 THR A C 1
ATOM 542 O O . THR A 1 70 ? 19.854 -1.232 -44.474 1.00 93.94 70 THR A O 1
ATOM 545 N N . GLU A 1 71 ? 21.122 0.579 -44.188 1.00 93.44 71 GLU A N 1
ATOM 546 C CA . GLU A 1 71 ? 20.185 1.482 -44.881 1.00 93.44 71 GLU A CA 1
ATOM 547 C C . GLU A 1 71 ? 19.954 1.103 -46.351 1.00 93.44 71 GLU A C 1
ATOM 549 O O . GLU A 1 71 ? 18.873 1.338 -46.891 1.00 93.44 71 GLU A O 1
ATOM 554 N N . LYS A 1 72 ? 20.938 0.477 -47.012 1.00 92.69 72 LYS A N 1
ATOM 555 C CA . LYS A 1 72 ? 20.856 0.128 -48.443 1.00 92.69 72 LYS A CA 1
ATOM 556 C C . LYS A 1 72 ? 19.796 -0.928 -48.753 1.00 92.69 72 LYS A C 1
ATOM 558 O O . LYS A 1 72 ? 19.357 -0.996 -49.896 1.00 92.69 72 LYS A O 1
ATOM 563 N N . VAL A 1 73 ? 19.380 -1.718 -47.760 1.00 92.56 73 VAL A N 1
ATOM 564 C CA . VAL A 1 73 ? 18.264 -2.676 -47.880 1.00 92.56 73 VAL A CA 1
ATOM 565 C C . VAL A 1 73 ? 16.922 -2.101 -47.401 1.00 92.56 73 VAL A C 1
ATOM 567 O O . VAL A 1 73 ? 15.926 -2.813 -47.354 1.00 92.56 73 VAL A O 1
ATOM 570 N N . GLN A 1 74 ? 16.876 -0.798 -47.100 1.00 94.56 74 GLN A N 1
ATOM 571 C CA . GLN A 1 74 ? 15.661 -0.024 -46.815 1.00 94.56 74 GLN A CA 1
ATOM 572 C C . GLN A 1 74 ? 14.771 -0.605 -45.686 1.00 94.56 74 GLN A C 1
ATOM 574 O O . GLN A 1 74 ? 13.578 -0.863 -45.908 1.00 94.56 74 GLN A O 1
ATOM 579 N N . PRO A 1 75 ? 15.320 -0.816 -44.471 1.00 95.94 75 PRO A N 1
ATOM 580 C CA . PRO A 1 75 ? 14.522 -1.148 -43.294 1.00 95.94 75 PRO A CA 1
ATOM 581 C C . PRO A 1 75 ? 13.680 0.051 -42.841 1.00 95.94 75 PRO A C 1
ATOM 583 O O . PRO A 1 75 ? 13.951 1.190 -43.214 1.00 95.94 75 PRO A O 1
ATOM 586 N N . ASP A 1 76 ? 12.684 -0.198 -41.995 1.00 97.06 76 ASP A N 1
ATOM 587 C CA . ASP A 1 76 ? 11.858 0.864 -41.408 1.00 97.06 76 ASP A CA 1
ATOM 588 C C . ASP A 1 76 ? 12.503 1.461 -40.141 1.00 97.06 76 ASP A C 1
ATOM 590 O O . ASP A 1 76 ? 12.207 2.595 -39.768 1.00 97.06 76 ASP A O 1
ATOM 594 N N . ILE A 1 77 ? 13.375 0.696 -39.465 1.00 96.50 77 ILE A N 1
ATOM 595 C CA . ILE A 1 77 ? 14.045 1.056 -38.202 1.00 96.50 77 ILE A CA 1
ATOM 596 C C . ILE A 1 77 ? 15.489 0.513 -38.186 1.00 96.50 77 ILE A C 1
ATOM 598 O O . ILE A 1 77 ? 15.771 -0.570 -38.703 1.00 96.50 77 ILE A O 1
ATOM 602 N N . ILE A 1 78 ? 16.406 1.216 -37.519 1.00 96.44 78 ILE A N 1
ATOM 603 C CA . ILE A 1 78 ? 17.718 0.683 -37.112 1.00 96.44 78 ILE A CA 1
ATOM 604 C C . ILE A 1 78 ? 17.691 0.408 -35.600 1.00 96.44 78 ILE A C 1
ATOM 606 O O . ILE A 1 78 ? 17.399 1.307 -34.816 1.00 96.44 78 ILE A O 1
ATOM 610 N N . ASP A 1 79 ? 17.980 -0.815 -35.150 1.00 95.44 79 ASP A N 1
ATOM 611 C CA . ASP A 1 79 ? 18.040 -1.163 -33.718 1.00 95.44 79 ASP A CA 1
ATOM 612 C C . ASP A 1 79 ? 19.467 -1.456 -33.258 1.00 95.44 79 ASP A C 1
ATOM 614 O O . ASP A 1 79 ? 20.208 -2.218 -33.883 1.00 95.44 79 ASP A O 1
ATOM 618 N N . ILE A 1 80 ? 19.847 -0.882 -32.119 1.00 95.38 80 ILE A N 1
ATOM 619 C CA . ILE A 1 80 ? 21.153 -1.094 -31.503 1.00 95.38 80 ILE A CA 1
ATOM 620 C C . ILE A 1 80 ? 21.011 -2.058 -30.322 1.00 95.38 80 ILE A C 1
ATOM 622 O O . ILE A 1 80 ? 20.453 -1.721 -29.273 1.00 95.38 80 ILE A O 1
ATOM 626 N N . ASN A 1 81 ? 21.587 -3.256 -30.443 1.00 92.94 81 ASN A N 1
ATOM 627 C CA . ASN A 1 81 ? 21.541 -4.257 -29.379 1.00 92.94 81 ASN A CA 1
ATOM 628 C C . ASN A 1 81 ? 22.676 -4.065 -28.355 1.00 92.94 81 ASN A C 1
ATOM 630 O O . ASN A 1 81 ? 23.808 -4.525 -28.531 1.00 92.94 81 ASN A O 1
ATOM 634 N N . TYR A 1 82 ? 22.312 -3.471 -27.219 1.00 93.12 82 TYR A N 1
ATOM 635 C CA . TYR A 1 82 ? 23.078 -3.438 -25.967 1.00 93.12 82 TYR A CA 1
ATOM 636 C C . TYR A 1 82 ? 22.571 -4.467 -24.937 1.00 93.12 82 TYR A C 1
ATOM 638 O O . TYR A 1 82 ? 22.917 -4.419 -23.762 1.00 93.12 82 TYR A O 1
ATOM 646 N N . GLY A 1 83 ? 21.727 -5.416 -25.347 1.00 88.12 83 GLY A N 1
ATOM 647 C CA . GLY A 1 83 ? 21.068 -6.373 -24.454 1.00 88.12 83 GLY A CA 1
ATOM 648 C C . GLY A 1 83 ? 21.677 -7.779 -24.446 1.00 88.12 83 GLY A C 1
ATOM 649 O O . GLY A 1 83 ? 21.368 -8.578 -23.555 1.00 88.12 83 GLY A O 1
ATOM 650 N N . CYS A 1 84 ? 22.513 -8.121 -25.431 1.00 86.12 84 CYS A N 1
ATOM 651 C CA . CYS A 1 84 ? 23.048 -9.472 -25.607 1.00 86.12 84 CYS A CA 1
ATOM 652 C C . CYS A 1 84 ? 23.998 -9.867 -24.453 1.00 86.12 84 CYS A C 1
ATOM 654 O O . CYS A 1 84 ? 25.041 -9.232 -24.298 1.00 86.12 84 CYS A O 1
ATOM 656 N N . PRO A 1 85 ? 23.686 -10.910 -23.653 1.00 82.69 85 PRO A N 1
ATOM 657 C CA . PRO A 1 85 ? 24.502 -11.331 -22.509 1.00 82.69 85 PRO A CA 1
ATOM 658 C C . PRO A 1 85 ? 25.592 -12.352 -22.887 1.00 82.69 85 PRO A C 1
ATOM 660 O O . PRO A 1 85 ? 26.309 -12.848 -22.021 1.00 82.69 85 PRO A O 1
ATOM 663 N N . VAL A 1 86 ? 25.688 -12.739 -24.165 1.00 83.06 86 VAL A N 1
ATOM 664 C CA . VAL A 1 86 ? 26.560 -13.831 -24.615 1.00 83.06 86 VAL A CA 1
ATOM 665 C C . VAL A 1 86 ? 28.023 -13.462 -24.384 1.00 83.06 86 VAL A C 1
ATOM 667 O O . VAL A 1 86 ? 28.513 -12.475 -24.928 1.00 83.06 86 VAL A O 1
ATOM 670 N N . LYS A 1 87 ? 28.754 -14.305 -23.643 1.00 76.12 87 LYS A N 1
ATOM 671 C CA . LYS A 1 87 ? 30.137 -14.038 -23.210 1.00 76.12 87 LYS A CA 1
ATOM 672 C C . LYS A 1 87 ? 31.094 -13.655 -24.347 1.00 76.12 87 LYS A C 1
ATOM 674 O O . LYS A 1 87 ? 31.929 -12.786 -24.152 1.00 76.12 87 LYS A O 1
ATOM 679 N N . LYS A 1 88 ? 30.943 -14.248 -25.543 1.00 79.75 88 LYS A N 1
ATOM 680 C CA . LYS A 1 88 ? 31.738 -13.929 -26.756 1.00 79.75 88 LYS A CA 1
ATOM 681 C C . LYS A 1 88 ? 31.524 -12.502 -27.298 1.00 79.75 88 LYS A C 1
ATOM 683 O O . LYS A 1 88 ? 32.350 -12.020 -28.073 1.00 79.75 88 LYS A O 1
ATOM 688 N N . VAL A 1 89 ? 30.406 -11.872 -26.935 1.00 82.94 89 VAL A N 1
ATOM 689 C CA . VAL A 1 89 ? 30.007 -10.508 -27.312 1.00 82.94 89 VAL A CA 1
ATOM 690 C C . VAL A 1 89 ? 30.364 -9.544 -26.178 1.00 82.94 89 VAL A C 1
ATOM 692 O O . VAL A 1 89 ? 31.072 -8.562 -26.403 1.00 82.94 89 VAL A O 1
ATOM 695 N N . THR A 1 90 ? 29.971 -9.870 -24.943 1.00 85.38 90 THR A N 1
ATOM 696 C CA . THR A 1 90 ? 30.200 -9.004 -23.777 1.00 85.38 90 THR A CA 1
ATOM 697 C C . THR A 1 90 ? 31.675 -8.850 -23.416 1.00 85.38 90 THR A C 1
ATOM 699 O O . THR A 1 90 ? 32.085 -7.748 -23.058 1.00 85.38 90 THR A O 1
ATOM 702 N N . CYS A 1 91 ? 32.513 -9.881 -23.603 1.00 81.50 91 CYS A N 1
ATOM 703 C CA . CYS A 1 91 ? 33.960 -9.782 -23.358 1.00 81.50 91 CYS A CA 1
ATOM 704 C C . CYS A 1 91 ? 34.699 -8.825 -24.310 1.00 81.50 91 CYS A C 1
ATOM 706 O O . CYS A 1 91 ? 35.850 -8.486 -24.052 1.00 81.50 91 CYS A O 1
ATOM 708 N N . LYS A 1 92 ? 34.051 -8.385 -25.397 1.00 84.69 92 LYS A N 1
ATOM 709 C CA . LYS A 1 92 ? 34.575 -7.382 -26.337 1.00 84.69 92 LYS A CA 1
ATOM 710 C C . LYS A 1 92 ? 34.047 -5.969 -26.053 1.00 84.69 92 LYS A C 1
ATOM 712 O O . LYS A 1 92 ? 34.328 -5.057 -26.819 1.00 84.69 92 LYS A O 1
ATOM 717 N N . GLY A 1 93 ? 33.243 -5.783 -25.001 1.00 85.19 93 GLY A N 1
ATOM 718 C CA . GLY A 1 93 ? 32.547 -4.521 -24.733 1.00 85.19 93 GLY A CA 1
ATOM 719 C C . GLY A 1 93 ? 31.392 -4.232 -25.702 1.00 85.19 93 GLY A C 1
ATOM 720 O O . GLY A 1 93 ? 31.053 -3.071 -25.900 1.00 85.19 93 GLY A O 1
ATOM 721 N N . ALA A 1 94 ? 30.815 -5.268 -26.325 1.00 88.38 94 ALA A N 1
ATOM 722 C CA . ALA A 1 94 ? 29.603 -5.188 -27.147 1.00 88.38 94 ALA A CA 1
ATOM 723 C C . ALA A 1 94 ? 28.399 -5.810 -26.415 1.00 88.38 94 ALA A C 1
ATOM 725 O O . ALA A 1 94 ? 28.562 -6.504 -25.404 1.00 88.38 94 ALA A O 1
ATOM 726 N N . GLY A 1 95 ? 27.184 -5.623 -26.943 1.00 88.69 95 GLY A N 1
ATOM 727 C CA . GLY A 1 95 ? 25.967 -6.132 -26.301 1.00 88.69 95 GLY A CA 1
ATOM 728 C C . GLY A 1 95 ? 25.829 -5.559 -24.890 1.00 88.69 95 GLY A C 1
ATOM 729 O O . GLY A 1 95 ? 26.161 -4.399 -24.664 1.00 88.69 95 GLY A O 1
ATOM 730 N N . ALA A 1 96 ? 25.444 -6.386 -23.916 1.00 89.00 96 ALA A N 1
ATOM 731 C CA . ALA A 1 96 ? 25.364 -5.963 -22.515 1.00 89.00 96 ALA A CA 1
ATOM 732 C C . ALA A 1 96 ? 26.709 -5.478 -21.943 1.00 89.00 96 ALA A C 1
ATOM 734 O O . ALA A 1 96 ? 26.714 -4.708 -20.990 1.00 89.00 96 ALA A O 1
ATOM 735 N N . GLY A 1 97 ? 27.844 -5.874 -22.536 1.00 86.88 97 GLY A N 1
ATOM 736 C CA . GLY A 1 97 ? 29.176 -5.469 -22.082 1.00 86.88 97 GLY A CA 1
ATOM 737 C C . GLY A 1 97 ? 29.437 -3.963 -22.172 1.00 86.88 97 GLY A C 1
ATOM 738 O O . GLY A 1 97 ? 30.303 -3.475 -21.448 1.00 86.88 97 GLY A O 1
ATOM 739 N N . ILE A 1 98 ? 28.680 -3.229 -23.002 1.00 90.19 98 ILE A N 1
ATOM 740 C CA . ILE A 1 98 ? 28.770 -1.763 -23.106 1.00 90.19 98 ILE A CA 1
ATOM 741 C C . ILE A 1 98 ? 28.255 -1.053 -21.843 1.00 90.19 98 ILE A C 1
ATOM 743 O O . ILE A 1 98 ? 28.638 0.082 -21.591 1.00 90.19 98 ILE A O 1
ATOM 747 N N . LEU A 1 99 ? 27.435 -1.713 -21.013 1.00 88.31 99 LEU A N 1
ATOM 748 C CA . LEU A 1 99 ? 26.873 -1.126 -19.786 1.00 88.31 99 LEU A CA 1
ATOM 749 C C . LEU A 1 99 ? 27.925 -0.870 -18.693 1.00 88.31 99 LEU A C 1
ATOM 751 O O . LEU A 1 99 ? 27.637 -0.195 -17.712 1.00 88.31 99 LEU A O 1
ATOM 755 N N . GLN A 1 100 ? 29.150 -1.367 -18.884 1.00 85.56 100 GLN A N 1
ATOM 756 C CA . GLN A 1 100 ? 30.329 -1.009 -18.086 1.00 85.56 100 GLN A CA 1
ATOM 757 C C . GLN A 1 100 ? 30.889 0.381 -18.431 1.00 85.56 100 GLN A C 1
ATOM 759 O O . GLN A 1 100 ? 31.699 0.914 -17.681 1.00 85.56 100 GLN A O 1
ATOM 764 N N . ASP A 1 101 ? 30.486 0.954 -19.566 1.00 91.12 101 ASP A N 1
ATOM 765 C CA . ASP A 1 101 ? 30.968 2.226 -20.104 1.00 91.12 101 ASP A CA 1
ATOM 766 C C . ASP A 1 101 ? 29.779 3.010 -20.687 1.00 91.12 101 ASP A C 1
ATOM 768 O O . ASP A 1 101 ? 29.593 3.151 -21.900 1.00 91.12 101 ASP A O 1
ATOM 772 N N . ILE A 1 102 ? 28.923 3.499 -19.783 1.00 89.88 102 ILE A N 1
ATOM 773 C CA . ILE A 1 102 ? 27.747 4.312 -20.122 1.00 89.88 102 ILE A CA 1
ATOM 774 C C . ILE A 1 102 ? 28.113 5.559 -20.957 1.00 89.88 102 ILE A C 1
ATOM 776 O O . ILE A 1 102 ? 27.409 5.814 -21.937 1.00 89.88 102 ILE A O 1
ATOM 780 N N . PRO A 1 103 ? 29.205 6.311 -20.685 1.00 93.75 103 PRO A N 1
ATOM 781 C CA . PRO A 1 103 ? 29.618 7.422 -21.546 1.00 93.75 103 PRO A CA 1
ATOM 782 C C . PRO A 1 103 ? 29.878 6.998 -22.998 1.00 93.75 103 PRO A C 1
ATOM 784 O O . PRO A 1 103 ? 29.434 7.676 -23.930 1.00 93.75 103 PRO A O 1
ATOM 787 N N . LYS A 1 104 ? 30.540 5.855 -23.218 1.00 93.44 104 LYS A N 1
ATOM 788 C CA . LYS A 1 104 ? 30.738 5.298 -24.562 1.00 93.44 104 LYS A CA 1
ATOM 789 C C . LYS A 1 104 ? 29.439 4.799 -25.181 1.00 93.44 104 LYS A C 1
ATOM 791 O O . LYS A 1 104 ? 29.250 5.018 -26.374 1.00 93.44 104 LYS A O 1
ATOM 796 N N . MET A 1 105 ? 28.544 4.179 -24.408 1.00 94.12 105 MET A N 1
ATOM 797 C CA . MET A 1 105 ? 27.211 3.777 -24.877 1.00 94.12 105 MET A CA 1
ATOM 798 C C . MET A 1 105 ? 26.438 4.983 -25.431 1.00 94.12 105 MET A C 1
ATOM 800 O O . MET A 1 105 ? 25.976 4.946 -26.571 1.00 94.12 105 MET A O 1
ATOM 804 N N . VAL A 1 106 ? 26.367 6.074 -24.659 1.00 94.69 106 VAL A N 1
ATOM 805 C CA . VAL A 1 106 ? 25.703 7.329 -25.052 1.00 94.69 106 VAL A CA 1
ATOM 806 C C . VAL A 1 106 ? 26.353 7.922 -26.301 1.00 94.69 106 VAL A C 1
ATOM 808 O O . VAL A 1 106 ? 25.651 8.235 -27.262 1.00 94.69 106 VAL A O 1
ATOM 811 N N . LYS A 1 107 ? 27.690 8.024 -26.332 1.00 96.38 107 LYS A N 1
ATOM 812 C CA . LYS A 1 107 ? 28.418 8.541 -27.501 1.00 96.38 107 LYS A CA 1
ATOM 813 C C . LYS A 1 107 ? 28.165 7.695 -28.751 1.00 96.38 107 LYS A C 1
ATOM 815 O O . LYS A 1 107 ? 27.915 8.249 -29.813 1.00 96.38 107 LYS A O 1
ATOM 820 N N . MET A 1 108 ? 28.217 6.370 -28.635 1.00 95.44 108 MET A N 1
ATOM 821 C CA . MET A 1 108 ? 28.032 5.457 -29.764 1.00 95.44 108 MET A CA 1
ATOM 822 C C . MET A 1 108 ? 26.616 5.555 -30.335 1.00 95.44 108 MET A C 1
ATOM 824 O O . MET A 1 108 ? 26.478 5.711 -31.544 1.00 95.44 108 MET A O 1
ATOM 828 N N . THR A 1 109 ? 25.582 5.572 -29.487 1.00 96.12 109 THR A N 1
ATOM 829 C CA . THR A 1 109 ? 24.196 5.806 -29.928 1.00 96.12 109 THR A CA 1
ATOM 830 C C . THR A 1 109 ? 24.039 7.166 -30.606 1.00 96.12 109 THR A C 1
ATOM 832 O O . THR A 1 109 ? 23.439 7.242 -31.675 1.00 96.12 109 THR A O 1
ATOM 835 N N . ALA A 1 110 ? 24.612 8.230 -30.036 1.00 96.56 110 ALA A N 1
ATOM 836 C CA . ALA A 1 110 ? 24.526 9.574 -30.605 1.00 96.56 110 ALA A CA 1
ATOM 837 C C . ALA A 1 110 ? 25.190 9.687 -31.989 1.00 96.56 110 ALA A C 1
ATOM 839 O O . ALA A 1 110 ? 24.701 10.438 -32.825 1.00 96.56 110 ALA A O 1
ATOM 840 N N . GLU A 1 111 ? 26.271 8.948 -32.259 1.00 96.50 111 GLU A N 1
ATOM 841 C CA . GLU A 1 111 ? 26.854 8.893 -33.607 1.00 96.50 111 GLU A CA 1
ATOM 842 C C . GLU A 1 111 ? 25.993 8.073 -34.583 1.00 96.50 111 GLU A C 1
ATOM 844 O O . GLU A 1 111 ? 25.898 8.448 -35.749 1.00 96.50 111 GLU A O 1
ATOM 849 N N . MET A 1 112 ? 25.309 7.009 -34.136 1.00 95.12 112 MET A N 1
ATOM 850 C CA . MET A 1 112 ? 24.403 6.251 -35.020 1.00 95.12 112 MET A CA 1
ATOM 851 C C . MET A 1 112 ? 23.207 7.102 -35.448 1.00 95.12 112 MET A C 1
ATOM 853 O O . MET A 1 112 ? 22.902 7.165 -36.632 1.00 95.12 112 MET A O 1
ATOM 857 N N . VAL A 1 113 ? 22.600 7.835 -34.509 1.00 96.19 113 VAL A N 1
ATOM 858 C CA . VAL A 1 113 ? 21.489 8.772 -34.773 1.00 96.19 113 VAL A CA 1
ATOM 859 C C . VAL A 1 113 ? 21.883 9.899 -35.741 1.00 96.19 113 VAL A C 1
ATOM 861 O O . VAL A 1 113 ? 21.025 10.438 -36.422 1.00 96.19 113 VAL A O 1
ATOM 864 N N . LYS A 1 114 ? 23.170 10.256 -35.844 1.00 96.31 114 LYS A N 1
ATOM 865 C CA . LYS A 1 114 ? 23.670 11.225 -36.843 1.00 96.31 114 LYS A CA 1
ATOM 866 C C . LYS A 1 114 ? 23.972 10.611 -38.213 1.00 96.31 114 LYS A C 1
ATOM 868 O O . LYS A 1 114 ? 24.290 11.355 -39.136 1.00 96.31 114 LYS A O 1
ATOM 873 N N . THR A 1 115 ? 23.994 9.283 -38.316 1.00 95.06 115 THR A N 1
ATOM 874 C CA . THR A 1 115 ? 24.415 8.561 -39.528 1.00 95.06 115 THR A CA 1
ATOM 875 C C . THR A 1 115 ? 23.232 8.256 -40.450 1.00 95.06 115 THR A C 1
ATOM 877 O O . THR A 1 115 ? 23.435 8.151 -41.652 1.00 95.06 115 THR A O 1
ATOM 880 N N . THR A 1 116 ? 22.019 8.140 -39.902 1.00 95.38 116 THR A N 1
ATOM 881 C CA . THR A 1 116 ? 20.797 7.744 -40.618 1.00 95.38 116 THR A CA 1
ATOM 882 C C . THR A 1 116 ? 19.651 8.716 -40.337 1.00 95.38 116 THR A C 1
ATOM 884 O O . THR A 1 116 ? 19.539 9.230 -39.225 1.00 95.38 116 THR A O 1
ATOM 887 N N . ASP A 1 117 ? 18.782 8.925 -41.329 1.00 95.25 117 ASP A N 1
ATOM 888 C CA . ASP A 1 117 ? 17.500 9.628 -41.160 1.00 95.25 117 ASP A CA 1
ATOM 889 C C . ASP A 1 117 ? 16.367 8.685 -40.681 1.00 95.25 117 ASP A C 1
ATOM 891 O O . ASP A 1 117 ? 15.251 9.135 -40.405 1.00 95.25 117 ASP A O 1
ATOM 895 N N . LEU A 1 118 ? 16.625 7.373 -40.577 1.00 96.25 118 LEU A N 1
ATOM 896 C CA . LEU A 1 118 ? 15.661 6.388 -40.076 1.00 96.25 118 LEU A CA 1
ATOM 897 C C . LEU A 1 118 ? 15.536 6.442 -38.541 1.00 96.25 118 LEU A C 1
ATOM 899 O O . LEU A 1 118 ? 16.505 6.752 -37.842 1.00 96.25 118 LEU A O 1
ATOM 903 N N . PRO A 1 119 ? 14.376 6.060 -37.970 1.00 96.12 119 PRO A N 1
ATOM 904 C CA . PRO A 1 119 ? 14.232 5.883 -36.530 1.00 96.12 119 PRO A CA 1
ATOM 905 C C . PRO A 1 119 ? 15.271 4.905 -35.964 1.00 96.12 119 PRO A C 1
ATOM 907 O O . PRO A 1 119 ? 15.395 3.769 -36.428 1.00 96.12 119 PRO A O 1
ATOM 910 N N . VAL A 1 120 ? 15.979 5.329 -34.913 1.00 96.25 120 VAL A N 1
ATOM 911 C CA . VAL A 1 120 ? 16.947 4.491 -34.192 1.00 96.25 120 VAL A CA 1
ATOM 912 C C . VAL A 1 120 ? 16.360 4.040 -32.856 1.00 96.25 120 VAL A C 1
ATOM 914 O O . VAL A 1 120 ? 15.995 4.862 -32.016 1.00 96.25 120 VAL A O 1
ATOM 917 N N . THR A 1 121 ? 16.309 2.728 -32.638 1.00 94.88 121 THR A N 1
ATOM 918 C CA . THR A 1 121 ? 15.899 2.101 -31.371 1.00 94.88 121 THR A CA 1
ATOM 919 C C . THR A 1 121 ? 17.103 1.505 -30.636 1.00 94.88 121 THR A C 1
ATOM 921 O O . THR A 1 121 ? 18.172 1.303 -31.216 1.00 94.88 121 THR A O 1
ATOM 924 N N . VAL A 1 122 ? 16.976 1.306 -29.318 1.00 93.31 122 VAL A N 1
ATOM 925 C CA . VAL A 1 122 ? 18.054 0.760 -28.479 1.00 93.31 122 VAL A CA 1
ATOM 926 C C . VAL A 1 122 ? 17.506 -0.306 -27.540 1.00 93.31 122 VAL A C 1
ATOM 928 O O . VAL A 1 122 ? 16.825 -0.013 -26.554 1.00 93.31 122 VAL A O 1
ATOM 931 N N . LYS A 1 123 ? 17.886 -1.556 -27.786 1.00 90.69 123 LYS A N 1
ATOM 932 C CA . LYS A 1 123 ? 17.545 -2.700 -26.941 1.00 90.69 123 LYS A CA 1
ATOM 933 C C . LYS A 1 123 ? 18.612 -2.936 -25.869 1.00 90.69 123 LYS A C 1
ATOM 935 O O . LYS A 1 123 ? 19.669 -3.496 -26.156 1.00 90.69 123 LYS A O 1
ATOM 940 N N . THR A 1 124 ? 18.325 -2.569 -24.617 1.00 89.88 124 THR A N 1
ATOM 941 C CA . THR A 1 124 ? 19.280 -2.623 -23.486 1.00 89.88 124 THR A CA 1
ATOM 942 C C . THR A 1 124 ? 18.824 -3.522 -22.315 1.00 89.88 124 THR A C 1
ATOM 944 O O . THR A 1 124 ? 17.832 -4.245 -22.420 1.00 89.88 124 THR A O 1
ATOM 947 N N . ARG A 1 125 ? 19.578 -3.534 -21.206 1.00 82.81 125 ARG A N 1
ATOM 948 C CA . ARG A 1 125 ? 19.229 -4.148 -19.907 1.00 82.81 125 ARG A CA 1
ATOM 949 C C . ARG A 1 125 ? 19.190 -3.085 -18.809 1.00 82.81 125 ARG A C 1
ATOM 951 O O . ARG A 1 125 ? 19.814 -2.042 -18.945 1.00 82.81 125 ARG A O 1
ATOM 958 N N . LEU A 1 126 ? 18.537 -3.410 -17.690 1.00 76.81 126 LEU A N 1
ATOM 959 C CA . LEU A 1 126 ? 18.448 -2.543 -16.506 1.00 76.81 126 LEU A CA 1
ATOM 960 C C . LEU A 1 126 ? 19.807 -2.236 -15.838 1.00 76.81 126 LEU A C 1
ATOM 962 O O . LEU A 1 126 ? 19.916 -1.222 -15.160 1.00 76.81 126 LEU A O 1
ATOM 966 N N . GLY A 1 127 ? 20.841 -3.076 -16.005 1.00 65.12 127 GLY A N 1
ATOM 967 C CA . GLY A 1 127 ? 22.163 -2.814 -15.420 1.00 65.12 127 GLY A CA 1
ATOM 968 C C . GLY A 1 127 ? 23.186 -3.956 -15.518 1.00 65.12 127 GLY A C 1
ATOM 969 O O . GLY A 1 127 ? 22.930 -5.014 -16.105 1.00 65.12 127 GLY A O 1
ATOM 970 N N . TRP A 1 128 ? 24.356 -3.724 -14.915 1.00 57.47 128 TRP A N 1
ATOM 971 C CA . TRP A 1 128 ? 25.523 -4.617 -14.846 1.00 57.47 128 TRP A CA 1
ATOM 972 C C . TRP A 1 128 ? 25.809 -4.971 -13.359 1.00 57.47 128 TRP A C 1
ATOM 974 O O . TRP A 1 128 ? 25.728 -4.093 -12.512 1.00 57.47 128 TRP A O 1
ATOM 984 N N . ASP A 1 129 ? 26.049 -6.250 -13.020 1.00 51.62 129 ASP A N 1
ATOM 985 C CA . ASP A 1 129 ? 26.196 -6.784 -11.634 1.00 51.62 129 ASP A CA 1
ATOM 986 C C . ASP A 1 129 ? 26.884 -8.169 -11.634 1.00 51.62 129 ASP A C 1
ATOM 988 O O . ASP A 1 129 ? 26.423 -9.083 -12.319 1.00 51.62 129 ASP A O 1
ATOM 992 N N . ASP A 1 130 ? 27.967 -8.330 -10.882 1.00 43.44 130 ASP A N 1
ATOM 993 C CA . ASP A 1 130 ? 29.044 -9.309 -11.140 1.00 43.44 130 ASP A CA 1
ATOM 994 C C . ASP A 1 130 ? 28.646 -10.792 -11.044 1.00 43.44 130 ASP A C 1
ATOM 996 O O . ASP A 1 130 ? 29.275 -11.646 -11.676 1.00 43.44 130 ASP A O 1
ATOM 1000 N N . ASN A 1 131 ? 27.519 -11.097 -10.396 1.00 44.28 131 ASN A N 1
ATOM 1001 C CA . ASN A 1 131 ? 27.009 -12.460 -10.217 1.00 44.28 131 ASN A CA 1
ATOM 1002 C C . ASN A 1 131 ? 26.468 -13.122 -11.506 1.00 44.28 131 ASN A C 1
ATOM 1004 O O . ASN A 1 131 ? 26.061 -14.281 -11.479 1.00 44.28 131 ASN A O 1
ATOM 1008 N N . THR A 1 132 ? 26.466 -12.427 -12.653 1.00 49.50 132 THR A N 1
ATOM 1009 C CA . THR A 1 132 ? 25.947 -12.945 -13.943 1.00 49.50 132 THR A CA 1
ATOM 1010 C C . THR A 1 132 ? 26.895 -12.739 -15.149 1.00 49.50 132 THR A C 1
ATOM 1012 O O . THR A 1 132 ? 26.444 -12.504 -16.268 1.00 49.50 132 THR A O 1
ATOM 1015 N N . ASN A 1 133 ? 28.217 -12.895 -14.955 1.00 37.88 133 ASN A N 1
ATOM 1016 C CA . ASN A 1 133 ? 29.314 -12.476 -15.867 1.00 37.88 133 ASN A CA 1
ATOM 1017 C C . ASN A 1 133 ? 29.396 -10.952 -16.018 1.00 37.88 133 ASN A C 1
ATOM 1019 O O . ASN A 1 133 ? 29.167 -10.410 -17.102 1.00 37.88 133 ASN A O 1
ATOM 1023 N N . LYS A 1 134 ? 29.742 -10.276 -14.927 1.00 39.00 134 LYS A N 1
ATOM 1024 C CA . LYS A 1 134 ? 29.935 -8.826 -14.878 1.00 39.00 134 LYS A CA 1
ATOM 1025 C C . LYS A 1 134 ? 31.278 -8.507 -14.145 1.00 39.00 134 LYS A C 1
ATOM 1027 O O . LYS A 1 134 ? 32.092 -9.420 -14.024 1.00 39.00 134 LYS A O 1
ATOM 1032 N N . GLY A 1 135 ? 31.592 -7.239 -13.866 1.00 33.62 135 GLY A N 1
ATOM 1033 C CA . GLY A 1 135 ? 32.943 -6.657 -13.691 1.00 33.62 135 GLY A CA 1
ATOM 1034 C C . GLY A 1 135 ? 33.722 -6.944 -12.380 1.00 33.62 135 GLY A C 1
ATOM 1035 O O . GLY A 1 135 ? 33.495 -7.962 -11.729 1.00 33.62 135 GLY A O 1
ATOM 1036 N N . PRO A 1 136 ? 34.737 -6.112 -12.044 1.00 33.91 136 PRO A N 1
ATOM 1037 C CA . PRO A 1 136 ? 35.737 -6.431 -11.022 1.00 33.91 136 PRO A CA 1
ATOM 1038 C C . PRO A 1 136 ? 35.320 -6.029 -9.602 1.00 33.91 136 PRO A C 1
ATOM 1040 O O . PRO A 1 136 ? 34.809 -4.935 -9.368 1.00 33.91 136 PRO A O 1
ATOM 1043 N N . GLY A 1 137 ? 35.644 -6.887 -8.634 1.00 36.88 137 GLY A N 1
ATOM 1044 C CA . GLY A 1 137 ? 35.438 -6.596 -7.221 1.00 36.88 137 GLY A CA 1
ATOM 1045 C C . GLY A 1 137 ? 36.317 -5.446 -6.724 1.00 36.88 137 GLY A C 1
ATOM 1046 O O . GLY A 1 137 ? 37.541 -5.550 -6.720 1.00 36.88 137 GLY A O 1
ATOM 1047 N N . MET A 1 138 ? 35.673 -4.393 -6.224 1.00 38.81 138 MET A N 1
ATOM 1048 C CA . MET A 1 138 ? 36.145 -3.765 -4.990 1.00 38.81 138 MET A CA 1
ATOM 1049 C C . MET A 1 138 ? 35.917 -4.755 -3.842 1.00 38.81 138 MET A C 1
ATOM 1051 O O . MET A 1 138 ? 34.955 -5.532 -3.897 1.00 38.81 138 MET A O 1
ATOM 1055 N N . ASP A 1 139 ? 36.738 -4.699 -2.794 1.00 49.12 139 ASP A N 1
ATOM 1056 C CA . ASP A 1 139 ? 36.409 -5.359 -1.531 1.00 49.12 139 ASP A CA 1
ATOM 1057 C C . ASP A 1 139 ? 35.072 -4.799 -1.035 1.00 49.12 139 ASP A C 1
ATOM 1059 O O . ASP A 1 139 ? 34.949 -3.624 -0.682 1.00 49.12 139 ASP A O 1
ATOM 1063 N N . LYS A 1 140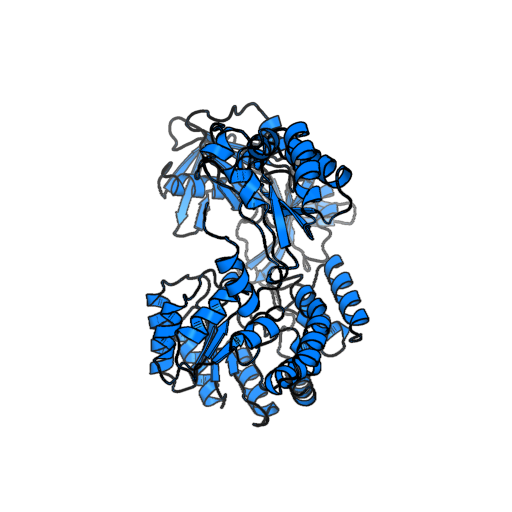 ? 34.024 -5.626 -1.105 1.00 64.88 140 LYS A N 1
ATOM 1064 C CA . LYS A 1 140 ? 32.665 -5.198 -0.778 1.00 64.88 140 LYS A CA 1
ATOM 1065 C C . LYS A 1 140 ? 32.591 -4.995 0.728 1.00 64.88 140 LYS A C 1
ATOM 1067 O O . LYS A 1 140 ? 32.527 -5.962 1.483 1.00 64.88 140 LYS A O 1
ATOM 1072 N N . ILE A 1 141 ? 32.585 -3.735 1.158 1.00 78.56 141 ILE A N 1
ATOM 1073 C CA . ILE A 1 141 ? 32.308 -3.373 2.547 1.00 78.56 141 ILE A CA 1
ATOM 1074 C C . ILE A 1 141 ? 30.862 -3.784 2.832 1.00 78.56 141 ILE A C 1
ATOM 1076 O O . ILE A 1 141 ? 29.912 -3.111 2.435 1.00 78.56 141 ILE A O 1
ATOM 1080 N N . HIS A 1 142 ? 30.698 -4.933 3.482 1.00 83.94 142 HIS A N 1
ATOM 1081 C CA . HIS A 1 142 ? 29.400 -5.398 3.938 1.00 83.94 142 HIS A CA 1
ATOM 1082 C C . HIS A 1 142 ? 28.950 -4.530 5.114 1.00 83.94 142 HIS A C 1
ATOM 1084 O O . HIS A 1 142 ? 29.615 -4.465 6.150 1.00 83.94 142 HIS A O 1
ATOM 1090 N N . PHE A 1 143 ? 27.810 -3.870 4.937 1.00 92.62 143 PHE A N 1
ATOM 1091 C CA . PHE A 1 143 ? 27.188 -3.019 5.939 1.00 92.62 143 PHE A CA 1
ATOM 1092 C C . PHE A 1 143 ? 25.712 -3.383 6.100 1.00 92.62 143 PHE A C 1
ATOM 1094 O O . PHE A 1 143 ? 25.093 -3.946 5.195 1.00 92.62 143 PHE A O 1
ATOM 1101 N N . MET A 1 144 ? 25.129 -3.013 7.235 1.00 92.75 144 MET A N 1
ATOM 1102 C CA . MET A 1 144 ? 23.677 -2.916 7.384 1.00 92.75 144 MET A CA 1
ATOM 1103 C C . MET A 1 144 ? 23.319 -1.465 7.659 1.00 92.75 144 MET A C 1
ATOM 1105 O O . MET A 1 144 ? 23.971 -0.814 8.471 1.00 92.75 144 MET A O 1
ATOM 1109 N N . LYS A 1 145 ? 22.270 -0.962 7.010 1.00 94.44 145 LYS A N 1
ATOM 1110 C CA . LYS A 1 145 ? 21.633 0.282 7.434 1.00 94.44 145 LYS A CA 1
ATOM 1111 C C . LYS A 1 145 ? 20.521 -0.074 8.419 1.00 94.44 145 LYS A C 1
ATOM 1113 O O . LYS A 1 145 ? 19.634 -0.852 8.072 1.00 94.44 145 LYS A O 1
ATOM 1118 N N . LEU A 1 146 ? 20.593 0.450 9.638 1.00 90.31 146 LEU A N 1
ATOM 1119 C CA . LEU A 1 146 ? 19.592 0.248 10.687 1.00 90.31 146 LEU A CA 1
ATOM 1120 C C . LEU A 1 146 ? 19.070 1.602 11.159 1.00 90.31 146 LEU A C 1
ATOM 1122 O O . LEU A 1 146 ? 19.839 2.555 11.248 1.00 90.31 146 LEU A O 1
ATOM 1126 N N . SER A 1 147 ? 17.776 1.664 11.469 1.00 87.50 147 SER A N 1
ATOM 1127 C CA . SER A 1 147 ? 17.139 2.861 12.013 1.00 87.50 147 SER A CA 1
ATOM 1128 C C . SER A 1 147 ? 16.766 2.631 13.476 1.00 87.50 147 SER A C 1
ATOM 1130 O O . SER A 1 147 ? 16.161 1.607 13.809 1.00 87.50 147 SER A O 1
ATOM 1132 N N . GLY A 1 148 ? 17.145 3.558 14.353 1.00 78.38 148 GLY A N 1
ATOM 1133 C CA . GLY A 1 148 ? 16.876 3.515 15.788 1.00 78.38 148 GLY A CA 1
ATOM 1134 C C . GLY A 1 148 ? 16.148 4.778 16.220 1.00 78.38 148 GLY A C 1
ATOM 1135 O O . GLY A 1 148 ? 16.749 5.846 16.222 1.00 78.38 148 GLY A O 1
ATOM 1136 N N . ALA A 1 149 ? 14.864 4.652 16.570 1.00 70.62 149 ALA A N 1
ATOM 1137 C CA . ALA A 1 149 ? 14.001 5.763 16.998 1.00 70.62 149 ALA A CA 1
ATOM 1138 C C . ALA A 1 149 ? 14.012 6.995 16.057 1.00 70.62 149 ALA A C 1
ATOM 1140 O O . ALA A 1 149 ? 13.867 8.125 16.506 1.00 70.62 149 ALA A O 1
ATOM 1141 N N . GLY A 1 150 ? 14.177 6.769 14.747 1.00 63.41 150 GLY A N 1
ATOM 1142 C CA . GLY A 1 150 ? 14.203 7.815 13.718 1.00 63.41 150 GLY A CA 1
ATOM 1143 C C . GLY A 1 150 ? 15.599 8.196 13.213 1.00 63.41 150 GLY A C 1
ATOM 1144 O O . GLY A 1 150 ? 15.690 8.779 12.137 1.00 63.41 150 GLY A O 1
ATOM 1145 N N . ASN A 1 151 ? 16.680 7.826 13.914 1.00 76.88 151 ASN A N 1
ATOM 1146 C CA . ASN A 1 151 ? 18.044 8.017 13.411 1.00 76.88 151 ASN A CA 1
ATOM 1147 C C . ASN A 1 151 ? 18.487 6.843 12.535 1.00 76.88 151 ASN A C 1
ATOM 1149 O O . ASN A 1 151 ? 18.452 5.689 12.970 1.00 76.88 151 ASN A O 1
ATOM 1153 N N . ASP A 1 152 ? 18.988 7.142 11.344 1.00 86.06 152 ASP A N 1
ATOM 1154 C CA . ASP A 1 152 ? 19.565 6.177 10.415 1.00 86.06 152 ASP A CA 1
ATOM 1155 C C . ASP A 1 152 ? 21.077 6.021 10.635 1.00 86.06 152 ASP A C 1
ATOM 1157 O O . ASP A 1 152 ? 21.830 6.987 10.520 1.00 86.06 152 ASP A O 1
ATOM 1161 N N . PHE A 1 153 ? 21.553 4.790 10.830 1.00 93.75 153 PHE A N 1
ATOM 1162 C CA . PHE A 1 153 ? 22.981 4.479 10.947 1.00 93.75 153 PHE A CA 1
ATOM 1163 C C . PHE A 1 153 ? 23.429 3.461 9.899 1.00 93.75 153 PHE A C 1
ATOM 1165 O O . PHE A 1 153 ? 22.789 2.422 9.716 1.00 93.75 153 PHE A O 1
ATOM 1172 N N . VAL A 1 154 ? 24.576 3.707 9.260 1.00 95.69 154 VAL A N 1
ATOM 1173 C CA . VAL A 1 154 ? 25.299 2.663 8.514 1.00 95.69 154 VAL A CA 1
ATOM 1174 C C . VAL A 1 154 ? 26.256 1.952 9.461 1.00 95.69 154 VAL A C 1
ATOM 1176 O O . VAL A 1 154 ? 27.133 2.583 10.043 1.00 95.69 154 VAL A O 1
ATOM 1179 N N . ILE A 1 155 ? 26.098 0.638 9.611 1.00 96.81 155 ILE A N 1
ATOM 1180 C CA . ILE A 1 155 ? 26.882 -0.180 10.540 1.00 96.81 155 ILE A CA 1
ATOM 1181 C C . ILE A 1 155 ? 27.762 -1.154 9.768 1.00 96.81 155 ILE A C 1
ATOM 1183 O O . ILE A 1 155 ? 27.268 -1.914 8.933 1.00 96.81 155 ILE A O 1
ATOM 1187 N N . ILE A 1 156 ? 29.062 -1.130 10.056 1.00 95.00 156 ILE A N 1
ATOM 1188 C CA . ILE A 1 156 ? 30.087 -1.922 9.370 1.00 95.00 156 ILE A CA 1
ATOM 1189 C C . ILE A 1 156 ? 30.798 -2.824 10.384 1.00 95.00 156 ILE A C 1
ATOM 1191 O O . ILE A 1 156 ? 31.242 -2.376 11.445 1.00 95.00 156 ILE A O 1
ATOM 1195 N N . ASN A 1 157 ? 30.953 -4.102 10.033 1.00 94.31 157 ASN A N 1
ATOM 1196 C CA . ASN A 1 157 ? 31.801 -5.024 10.783 1.00 94.31 157 ASN A CA 1
ATOM 1197 C C . ASN A 1 157 ? 33.277 -4.725 10.471 1.00 94.31 157 ASN A C 1
ATOM 1199 O O . ASN A 1 157 ? 33.797 -5.166 9.447 1.00 94.31 157 ASN A O 1
ATOM 1203 N N . ASN A 1 158 ? 33.950 -3.982 11.352 1.00 94.38 158 ASN A N 1
ATOM 1204 C CA . ASN A 1 158 ? 35.348 -3.577 11.197 1.00 94.38 158 ASN A CA 1
ATOM 1205 C C . ASN A 1 158 ? 36.327 -4.425 12.040 1.00 94.38 158 ASN A C 1
ATOM 1207 O O . ASN A 1 158 ? 37.473 -4.031 12.246 1.00 94.38 158 ASN A O 1
ATOM 1211 N N . LEU A 1 159 ? 35.933 -5.622 12.501 1.00 91.50 159 LEU A N 1
ATOM 1212 C CA . LEU A 1 159 ? 36.785 -6.505 13.324 1.00 91.50 159 LEU A CA 1
ATOM 1213 C C . LEU A 1 159 ? 38.087 -6.943 12.622 1.00 91.50 159 LEU A C 1
ATOM 1215 O O . LEU A 1 159 ? 39.050 -7.363 13.279 1.00 91.50 159 LEU A O 1
ATOM 1219 N N . ALA A 1 160 ? 38.112 -6.868 11.290 1.00 88.56 160 ALA A N 1
ATOM 1220 C CA . ALA A 1 160 ? 39.273 -7.138 10.446 1.00 88.56 160 ALA A CA 1
ATOM 1221 C C . ALA A 1 160 ? 40.016 -5.868 9.973 1.00 88.56 160 ALA A C 1
ATOM 1223 O O . ALA A 1 160 ? 41.025 -6.005 9.289 1.00 88.56 160 ALA A O 1
ATOM 1224 N N . GLY A 1 161 ? 39.558 -4.662 10.337 1.00 86.50 161 GLY A N 1
ATOM 1225 C CA . GLY A 1 161 ? 40.162 -3.395 9.897 1.00 86.50 161 GLY A CA 1
ATOM 1226 C C . GLY A 1 161 ? 39.977 -3.107 8.403 1.00 86.50 161 GLY A C 1
ATOM 1227 O O . GLY A 1 161 ? 40.903 -2.632 7.756 1.00 86.50 161 GLY A O 1
ATOM 1228 N N . ILE A 1 162 ? 38.806 -3.439 7.844 1.00 85.81 162 ILE A N 1
ATOM 1229 C CA . ILE A 1 162 ? 38.471 -3.227 6.422 1.00 85.81 162 ILE A CA 1
ATOM 1230 C C . ILE A 1 162 ? 38.185 -1.758 6.073 1.00 85.81 162 ILE A C 1
ATOM 1232 O O . ILE A 1 162 ? 38.242 -1.385 4.905 1.00 85.81 162 ILE A O 1
ATOM 1236 N N . VAL A 1 163 ? 37.875 -0.933 7.074 1.00 87.56 163 VAL A N 1
ATOM 1237 C CA . VAL A 1 163 ? 37.740 0.523 6.970 1.00 87.56 163 VAL A CA 1
ATOM 1238 C C . VAL A 1 163 ? 38.806 1.162 7.850 1.00 87.56 163 VAL A C 1
ATOM 1240 O O . VAL A 1 163 ? 38.908 0.841 9.038 1.00 87.56 163 VAL A O 1
ATOM 1243 N N . ASP A 1 164 ? 39.569 2.094 7.276 1.00 86.12 164 ASP A N 1
ATOM 1244 C CA . ASP A 1 164 ? 40.428 2.992 8.042 1.00 86.12 164 ASP A CA 1
ATOM 1245 C C . ASP A 1 164 ? 39.541 3.929 8.864 1.00 86.12 164 ASP A C 1
ATOM 1247 O O . ASP A 1 164 ? 38.923 4.860 8.346 1.00 86.12 164 ASP A O 1
ATOM 1251 N N . SER A 1 165 ? 39.467 3.679 10.168 1.00 81.31 165 SER A N 1
ATOM 1252 C CA . SER A 1 165 ? 38.647 4.458 11.089 1.00 81.31 165 SER A CA 1
ATOM 1253 C C . SER A 1 165 ? 39.299 5.789 11.508 1.00 81.31 165 SER A C 1
ATOM 1255 O O . SER A 1 165 ? 38.948 6.370 12.540 1.00 81.31 165 SER A O 1
ATOM 1257 N N . THR A 1 166 ? 40.242 6.288 10.701 1.00 81.06 166 THR A N 1
ATOM 1258 C CA . THR A 1 166 ? 40.699 7.685 10.673 1.00 81.06 166 THR A CA 1
ATOM 1259 C C . THR A 1 166 ? 40.241 8.448 9.417 1.00 81.06 166 THR A C 1
ATOM 1261 O O . THR A 1 166 ? 40.291 9.681 9.411 1.00 81.06 166 THR A O 1
ATOM 1264 N N . ASP A 1 167 ? 39.716 7.766 8.386 1.00 83.12 167 ASP A N 1
ATOM 1265 C CA . ASP A 1 167 ? 39.176 8.405 7.175 1.00 83.12 167 ASP A CA 1
ATOM 1266 C C . ASP A 1 167 ? 37.772 8.992 7.422 1.00 83.12 167 ASP A C 1
ATOM 1268 O O . ASP A 1 167 ? 36.730 8.382 7.168 1.00 83.12 167 ASP A O 1
ATOM 1272 N N . THR A 1 168 ? 37.743 10.236 7.904 1.00 85.19 168 THR A N 1
ATOM 1273 C CA . THR A 1 168 ? 36.491 10.995 8.083 1.00 85.19 168 THR A CA 1
ATOM 1274 C C . THR A 1 168 ? 35.824 11.400 6.761 1.00 85.19 168 THR A C 1
ATOM 1276 O O . THR A 1 168 ? 34.632 11.709 6.749 1.00 85.19 168 THR A O 1
ATOM 1279 N N . ASP A 1 169 ? 36.539 11.384 5.630 1.00 87.75 169 ASP A N 1
ATOM 1280 C CA . ASP A 1 169 ? 35.969 11.715 4.319 1.00 87.75 169 ASP A CA 1
ATOM 1281 C C . ASP A 1 169 ? 35.195 10.536 3.719 1.00 87.75 169 ASP A C 1
ATOM 1283 O O . ASP A 1 169 ? 34.225 10.754 2.988 1.00 87.75 169 ASP A O 1
ATOM 1287 N N . PHE A 1 170 ? 35.569 9.295 4.045 1.00 88.94 170 PHE A N 1
ATOM 1288 C CA . PHE A 1 170 ? 34.744 8.111 3.789 1.00 88.94 170 PHE A CA 1
ATOM 1289 C C . PHE A 1 170 ? 33.372 8.235 4.467 1.00 88.94 170 PHE A C 1
ATOM 1291 O O . PHE A 1 170 ? 32.349 8.062 3.801 1.00 88.94 170 PHE A O 1
ATOM 1298 N N . VAL A 1 171 ? 33.335 8.621 5.750 1.00 90.12 171 VAL A N 1
ATOM 1299 C CA . VAL A 1 171 ? 32.087 8.815 6.516 1.00 90.12 171 VAL A CA 1
ATOM 1300 C C . VAL A 1 171 ? 31.177 9.854 5.850 1.00 90.12 171 VAL A C 1
ATOM 1302 O O . VAL A 1 171 ? 30.025 9.545 5.543 1.00 90.12 171 VAL A O 1
ATOM 1305 N N . LYS A 1 172 ? 31.701 11.047 5.529 1.00 90.25 172 LYS A N 1
ATOM 1306 C CA . LYS A 1 172 ? 30.936 12.122 4.858 1.00 90.25 172 LYS A CA 1
ATOM 1307 C C . LYS A 1 172 ? 30.319 11.660 3.533 1.00 90.25 172 LYS A C 1
ATOM 1309 O O . LYS A 1 172 ? 29.147 11.917 3.261 1.00 90.25 172 LYS A O 1
ATOM 1314 N N . LYS A 1 173 ? 31.096 10.948 2.704 1.00 89.69 173 LYS A N 1
ATOM 1315 C CA . LYS A 1 173 ? 30.633 10.402 1.412 1.00 89.69 173 LYS A CA 1
ATOM 1316 C C . LYS A 1 173 ? 29.569 9.319 1.590 1.00 89.69 173 LYS A C 1
ATOM 1318 O O . LYS A 1 173 ? 28.675 9.205 0.756 1.00 89.69 173 LYS A O 1
ATOM 1323 N N . LEU A 1 174 ? 29.650 8.517 2.649 1.00 90.00 174 LEU A N 1
ATOM 1324 C CA . LEU A 1 174 ? 28.693 7.447 2.937 1.00 90.00 174 LEU A CA 1
ATOM 1325 C C . LEU A 1 174 ? 27.347 8.003 3.436 1.00 90.00 174 LEU A C 1
ATOM 1327 O O . LEU A 1 174 ? 26.286 7.556 2.993 1.00 90.00 174 LEU A O 1
ATOM 1331 N N . CYS A 1 175 ? 27.390 9.028 4.290 1.00 90.62 175 CYS A N 1
ATOM 1332 C CA . CYS A 1 175 ? 26.206 9.666 4.867 1.00 90.62 175 CYS A CA 1
ATOM 1333 C C . CYS A 1 175 ? 25.463 10.624 3.921 1.00 90.62 175 CYS A C 1
ATOM 1335 O O . CYS A 1 175 ? 24.336 11.012 4.228 1.00 90.62 175 CYS A O 1
ATOM 1337 N N . GLN A 1 176 ? 26.023 10.983 2.758 1.00 89.12 176 GLN A N 1
ATOM 1338 C CA . GLN A 1 176 ? 25.397 11.936 1.833 1.00 89.12 176 GLN A CA 1
ATOM 1339 C C . GLN A 1 176 ? 24.048 11.425 1.282 1.00 89.12 176 GLN A C 1
ATOM 1341 O O . GLN A 1 176 ? 23.983 10.644 0.327 1.00 89.12 176 GLN A O 1
ATOM 1346 N N . ARG A 1 177 ? 22.943 11.902 1.872 1.00 83.25 177 ARG A N 1
ATOM 1347 C CA . ARG A 1 177 ? 21.565 11.570 1.467 1.00 83.25 177 ARG A CA 1
ATOM 1348 C C . ARG A 1 177 ? 21.334 11.891 -0.021 1.00 83.25 177 ARG A C 1
ATOM 1350 O O . ARG A 1 177 ? 21.875 12.860 -0.549 1.00 83.25 177 ARG A O 1
ATOM 1357 N N . ARG A 1 178 ? 20.514 11.072 -0.696 1.00 77.44 178 ARG A N 1
ATOM 1358 C CA . ARG A 1 178 ? 20.173 11.127 -2.143 1.00 77.44 178 ARG A CA 1
ATOM 1359 C C . ARG A 1 178 ? 21.325 10.864 -3.134 1.00 77.44 178 ARG A C 1
ATOM 1361 O O . ARG A 1 178 ? 21.035 10.579 -4.289 1.00 77.44 178 ARG A O 1
ATOM 1368 N N . MET A 1 179 ? 22.587 10.927 -2.703 1.00 64.94 179 MET A N 1
ATOM 1369 C CA . MET A 1 179 ? 23.774 10.698 -3.549 1.00 64.94 179 MET A CA 1
ATOM 1370 C C . MET A 1 179 ? 24.512 9.390 -3.225 1.00 64.94 179 MET A C 1
ATOM 1372 O O . MET A 1 179 ? 25.239 8.864 -4.063 1.00 64.94 179 MET A O 1
ATOM 1376 N N . SER A 1 180 ? 24.336 8.883 -2.006 1.00 85.12 180 SER A N 1
ATOM 1377 C CA . SER A 1 180 ? 24.993 7.702 -1.444 1.00 85.12 180 SER A CA 1
ATOM 1378 C C . SER A 1 180 ? 23.988 6.903 -0.601 1.00 85.12 180 SER A C 1
ATOM 1380 O O . SER A 1 180 ? 22.779 7.116 -0.713 1.00 85.12 180 SER A O 1
ATOM 1382 N N . VAL A 1 181 ? 24.465 5.996 0.260 1.00 87.94 181 VAL A N 1
ATOM 1383 C CA . VAL A 1 181 ? 23.622 5.197 1.173 1.00 87.94 181 VAL A CA 1
ATOM 1384 C C . VAL A 1 181 ? 22.731 6.094 2.043 1.00 87.94 181 VAL A C 1
ATOM 1386 O O . VAL A 1 181 ? 21.551 5.792 2.218 1.00 87.94 181 VAL A O 1
ATOM 1389 N N . GLY A 1 182 ? 23.278 7.215 2.528 1.00 88.19 182 GLY A N 1
ATOM 1390 C CA . GLY A 1 182 ? 22.540 8.252 3.246 1.00 88.19 182 GLY A CA 1
ATOM 1391 C C . GLY A 1 182 ? 22.167 7.837 4.668 1.00 88.19 182 GLY A C 1
ATOM 1392 O O . GLY A 1 182 ? 21.356 6.934 4.857 1.00 88.19 182 GLY A O 1
ATOM 1393 N N . ALA A 1 183 ? 22.730 8.502 5.672 1.00 91.75 183 ALA A N 1
ATOM 1394 C CA . ALA A 1 183 ? 22.508 8.200 7.086 1.00 91.75 183 ALA A CA 1
ATOM 1395 C C . ALA A 1 183 ? 22.876 9.409 7.955 1.00 91.75 183 ALA A C 1
ATOM 1397 O O . ALA A 1 183 ? 23.528 10.335 7.475 1.00 91.75 183 ALA A O 1
ATOM 1398 N N . ASP A 1 184 ? 22.474 9.379 9.220 1.00 88.69 184 ASP A N 1
ATOM 1399 C CA . ASP A 1 184 ? 22.807 10.401 10.219 1.00 88.69 184 ASP A CA 1
ATOM 1400 C C . ASP A 1 184 ? 24.197 10.160 10.825 1.00 88.69 184 ASP A C 1
ATOM 1402 O O . ASP A 1 184 ? 24.866 11.095 11.265 1.00 88.69 184 ASP A O 1
ATOM 1406 N N . GLY A 1 185 ? 24.693 8.921 10.739 1.00 92.25 185 GLY A N 1
ATOM 1407 C CA . GLY A 1 185 ? 26.091 8.612 11.002 1.00 92.25 185 GLY A CA 1
ATOM 1408 C C . GLY A 1 185 ? 26.508 7.174 10.686 1.00 92.25 185 GLY A C 1
ATOM 1409 O O . GLY A 1 185 ? 25.735 6.357 10.174 1.00 92.25 185 GLY A O 1
ATOM 1410 N N . VAL A 1 186 ? 27.770 6.873 10.994 1.00 95.25 186 VAL A N 1
ATOM 1411 C CA . VAL A 1 186 ? 28.429 5.584 10.743 1.00 95.25 186 VAL A CA 1
ATOM 1412 C C . VAL A 1 186 ? 28.887 4.964 12.058 1.00 95.25 186 VAL A C 1
ATOM 1414 O O . VAL A 1 186 ? 29.526 5.616 12.884 1.00 95.25 186 VAL A O 1
ATOM 1417 N N . LEU A 1 187 ? 28.586 3.680 12.229 1.00 95.81 187 LEU A N 1
ATOM 1418 C CA . LEU A 1 187 ? 28.958 2.868 13.382 1.00 95.81 187 LEU A CA 1
ATOM 1419 C C . LEU A 1 187 ? 29.925 1.765 12.946 1.00 95.81 187 LEU A C 1
ATOM 1421 O O . LEU A 1 187 ? 29.609 0.957 12.072 1.00 95.81 187 LEU A O 1
ATOM 1425 N N . LEU A 1 188 ? 31.098 1.706 13.573 1.00 96.25 188 LEU A N 1
ATOM 1426 C CA . LEU A 1 188 ? 32.090 0.659 13.328 1.00 96.25 188 LEU A CA 1
ATOM 1427 C C . LEU A 1 188 ? 32.156 -0.293 14.523 1.00 96.25 188 LEU A C 1
ATOM 1429 O O . LEU A 1 188 ? 32.316 0.146 15.664 1.00 96.25 188 LEU A O 1
ATOM 1433 N N . VAL A 1 189 ? 32.062 -1.594 14.240 1.00 96.69 189 VAL A N 1
ATOM 1434 C CA . VAL A 1 189 ? 32.327 -2.671 15.205 1.00 96.69 189 VAL A CA 1
ATOM 1435 C C . VAL A 1 189 ? 33.809 -3.031 15.141 1.00 96.69 189 VAL A C 1
ATOM 1437 O O . VAL A 1 189 ? 34.251 -3.644 14.173 1.00 96.69 189 VAL A O 1
ATOM 1440 N N . GLU A 1 190 ? 34.580 -2.669 16.159 1.00 95.81 190 GLU A N 1
ATOM 1441 C CA . GLU A 1 190 ? 36.022 -2.934 16.251 1.00 95.81 190 GLU A CA 1
ATOM 1442 C C . GLU A 1 190 ? 36.358 -3.881 17.416 1.00 95.81 190 GLU A C 1
ATOM 1444 O O . GLU A 1 190 ? 35.511 -4.204 18.247 1.00 95.81 190 GLU A O 1
ATOM 1449 N N . LYS A 1 191 ? 37.602 -4.366 17.481 1.00 94.62 191 LYS A N 1
ATOM 1450 C CA . LYS A 1 191 ? 38.065 -5.226 18.583 1.00 94.62 191 LYS A CA 1
ATOM 1451 C C . LYS A 1 191 ? 38.347 -4.404 19.844 1.00 94.62 191 LYS A C 1
ATOM 1453 O O . LYS A 1 191 ? 38.918 -3.319 19.759 1.00 94.62 191 LYS A O 1
ATOM 1458 N N . ALA A 1 192 ? 38.017 -4.959 21.007 1.00 94.19 192 ALA A N 1
ATOM 1459 C CA . ALA A 1 192 ? 38.464 -4.477 22.312 1.00 94.19 192 ALA A CA 1
ATOM 1460 C C . ALA A 1 192 ? 38.620 -5.645 23.294 1.00 94.19 192 ALA A C 1
ATOM 1462 O O . ALA A 1 192 ? 37.957 -6.669 23.157 1.00 94.19 192 ALA A O 1
ATOM 1463 N N . ASP A 1 193 ? 39.493 -5.475 24.285 1.00 90.50 193 ASP A N 1
ATOM 1464 C CA . ASP A 1 193 ? 39.748 -6.480 25.316 1.00 90.50 193 ASP A CA 1
ATOM 1465 C C . ASP A 1 193 ? 38.727 -6.378 26.465 1.00 90.50 193 ASP A C 1
ATOM 1467 O O . ASP A 1 193 ? 38.379 -5.285 26.914 1.00 90.50 193 ASP A O 1
ATOM 1471 N N . GLY A 1 194 ? 38.268 -7.523 26.985 1.00 90.00 194 GLY A N 1
ATOM 1472 C CA . GLY A 1 194 ? 37.380 -7.595 28.162 1.00 90.00 194 GLY A CA 1
ATOM 1473 C C . GLY A 1 194 ? 35.896 -7.268 27.912 1.00 90.00 194 GLY A C 1
ATOM 1474 O O . GLY A 1 194 ? 35.115 -7.195 28.866 1.00 90.00 194 GLY A O 1
ATOM 1475 N N . VAL A 1 195 ? 35.516 -7.092 26.646 1.00 96.00 195 VAL A N 1
ATOM 1476 C CA . VAL A 1 195 ? 34.161 -6.843 26.124 1.00 96.00 195 VAL A CA 1
ATOM 1477 C C . VAL A 1 195 ? 33.983 -7.606 24.804 1.00 96.00 195 VAL A C 1
ATOM 1479 O O . VAL A 1 195 ? 34.970 -8.077 24.242 1.00 96.00 195 VAL A O 1
ATOM 1482 N N . ASP A 1 196 ? 32.759 -7.721 24.289 1.00 96.94 196 ASP A N 1
ATOM 1483 C CA . ASP A 1 196 ? 32.484 -8.424 23.027 1.00 96.94 196 ASP A CA 1
ATOM 1484 C C . ASP A 1 196 ? 33.009 -7.648 21.803 1.00 96.94 196 ASP A C 1
ATOM 1486 O O . ASP A 1 196 ? 33.550 -8.234 20.866 1.00 96.94 196 ASP A O 1
ATOM 1490 N N . PHE A 1 197 ? 32.877 -6.315 21.811 1.00 97.31 197 PHE A N 1
ATOM 1491 C CA . PHE A 1 197 ? 33.392 -5.423 20.765 1.00 97.31 197 PHE A CA 1
ATOM 1492 C C . PHE A 1 197 ? 33.547 -3.972 21.254 1.00 97.31 197 PHE A C 1
ATOM 1494 O O . PHE A 1 197 ? 33.118 -3.609 22.352 1.00 97.31 197 PHE A O 1
ATOM 1501 N N . ARG A 1 198 ? 34.146 -3.116 20.420 1.00 95.75 198 ARG A N 1
ATOM 1502 C CA . ARG A 1 198 ? 34.135 -1.652 20.545 1.00 95.75 198 ARG A CA 1
ATOM 1503 C C . ARG A 1 198 ? 33.177 -1.043 19.526 1.00 95.75 198 ARG A C 1
ATOM 1505 O O . ARG A 1 198 ? 33.245 -1.379 18.348 1.00 95.75 198 ARG A O 1
ATOM 1512 N N . MET A 1 199 ? 32.342 -0.111 19.970 1.00 95.06 199 MET A N 1
ATOM 1513 C CA . MET A 1 199 ? 31.610 0.818 19.112 1.00 95.06 199 MET A CA 1
ATOM 1514 C C . MET A 1 199 ? 32.457 2.077 18.906 1.00 95.06 199 MET A C 1
ATOM 1516 O O . MET A 1 199 ? 32.789 2.757 19.879 1.00 95.06 199 MET A O 1
ATOM 1520 N N . ARG A 1 200 ? 32.754 2.426 17.652 1.00 93.88 200 ARG A N 1
ATOM 1521 C CA . ARG A 1 200 ? 33.107 3.806 17.272 1.00 93.88 200 ARG A CA 1
ATOM 1522 C C . ARG A 1 200 ? 31.948 4.413 16.496 1.00 93.88 200 ARG A C 1
ATOM 1524 O O . ARG A 1 200 ? 31.377 3.740 15.637 1.00 93.88 200 ARG A O 1
ATOM 1531 N N . TYR A 1 201 ? 31.586 5.649 16.826 1.00 93.25 201 TYR A N 1
ATOM 1532 C CA . TYR A 1 201 ? 30.445 6.348 16.242 1.00 93.25 201 TYR A CA 1
ATOM 1533 C C . TYR A 1 201 ? 30.885 7.695 15.666 1.00 93.25 201 TYR A C 1
ATOM 1535 O O . TYR A 1 201 ? 31.455 8.519 16.381 1.00 93.25 201 TYR A O 1
ATOM 1543 N N . PHE A 1 202 ? 30.604 7.896 14.380 1.00 93.00 202 PHE A N 1
ATOM 1544 C CA . PHE A 1 202 ? 30.881 9.124 13.646 1.00 93.00 202 PHE A CA 1
ATOM 1545 C C . PHE A 1 202 ? 29.574 9.734 13.138 1.00 93.00 202 PHE A C 1
ATOM 1547 O O . PHE A 1 202 ? 28.777 9.041 12.502 1.00 93.00 202 PHE A O 1
ATOM 1554 N N . ASN A 1 203 ? 29.382 11.029 13.366 1.00 88.50 203 ASN A N 1
ATOM 1555 C CA . ASN A 1 203 ? 28.299 11.814 12.776 1.00 88.50 203 ASN A CA 1
ATOM 1556 C C . ASN A 1 203 ? 28.468 11.933 11.245 1.00 88.50 203 ASN A C 1
ATOM 1558 O O . ASN A 1 203 ? 29.548 11.693 10.697 1.00 88.50 203 ASN A O 1
ATOM 1562 N N . ALA A 1 204 ? 27.415 12.348 10.535 1.00 87.00 204 ALA A N 1
ATOM 1563 C CA . ALA A 1 204 ? 27.438 12.558 9.081 1.00 87.00 204 ALA A CA 1
ATOM 1564 C C . ALA A 1 204 ? 28.484 13.580 8.580 1.00 87.00 204 ALA A C 1
ATOM 1566 O O . ALA A 1 204 ? 28.887 13.516 7.418 1.00 87.00 204 ALA A O 1
ATOM 1567 N N . ASP A 1 205 ? 28.954 14.490 9.437 1.00 85.06 205 ASP A N 1
ATOM 1568 C CA . ASP A 1 205 ? 30.047 15.432 9.153 1.00 85.06 205 ASP A CA 1
ATOM 1569 C C . ASP A 1 205 ? 31.453 14.810 9.303 1.00 85.06 205 ASP A C 1
ATOM 1571 O O . ASP A 1 205 ? 32.454 15.455 8.988 1.00 85.06 205 ASP A O 1
ATOM 1575 N N . GLY A 1 206 ? 31.541 13.552 9.746 1.00 86.38 206 GLY A N 1
ATOM 1576 C CA . GLY A 1 206 ? 32.782 12.828 10.017 1.00 86.38 206 GLY A CA 1
ATOM 1577 C C . GLY A 1 206 ? 33.342 13.006 11.434 1.00 86.38 206 GLY A C 1
ATOM 1578 O O . GLY A 1 206 ? 34.383 12.420 11.730 1.00 86.38 206 GLY A O 1
ATOM 1579 N N . GLY A 1 207 ? 32.694 13.779 12.311 1.00 87.50 207 GLY A N 1
ATOM 1580 C CA . GLY A 1 207 ? 33.108 13.945 13.706 1.00 87.50 207 GLY A CA 1
ATOM 1581 C C . GLY A 1 207 ? 32.835 12.694 14.546 1.00 87.50 207 GLY A C 1
ATOM 1582 O O . GLY A 1 207 ? 31.711 12.197 14.570 1.00 87.50 207 GLY A O 1
ATOM 1583 N N . GLU A 1 208 ? 33.847 12.180 15.253 1.00 89.12 208 GLU A N 1
ATOM 1584 C CA . GLU A 1 208 ? 33.661 11.096 16.230 1.00 89.12 208 GLU A CA 1
ATOM 1585 C C . GLU A 1 208 ? 33.069 11.640 17.538 1.00 89.12 208 GLU A C 1
ATOM 1587 O O . GLU A 1 208 ? 33.502 12.679 18.039 1.00 89.12 208 GLU A O 1
ATOM 1592 N N . VAL A 1 209 ? 32.108 10.916 18.114 1.00 80.38 209 VAL A N 1
ATOM 1593 C CA . VAL A 1 209 ? 31.440 11.290 19.370 1.00 80.38 209 VAL A CA 1
ATOM 1594 C C . VAL A 1 209 ? 31.505 10.168 20.411 1.00 80.38 209 VAL A C 1
ATOM 1596 O O . VAL A 1 209 ? 31.898 9.035 20.124 1.00 80.38 209 VAL A O 1
ATOM 1599 N N . GLU A 1 210 ? 31.162 10.483 21.663 1.00 76.38 210 GLU A N 1
ATOM 1600 C CA . GLU A 1 210 ? 31.443 9.587 22.791 1.00 76.38 210 GLU A CA 1
ATOM 1601 C C . GLU A 1 210 ? 30.560 8.325 22.819 1.00 76.38 210 GLU A C 1
ATOM 1603 O O . GLU A 1 210 ? 31.044 7.225 23.105 1.00 76.38 210 GLU A O 1
ATOM 1608 N N . THR A 1 211 ? 29.266 8.487 22.524 1.00 75.38 211 THR A N 1
ATOM 1609 C CA . THR A 1 211 ? 28.250 7.425 22.456 1.00 75.38 211 THR A CA 1
ATOM 1610 C C . THR A 1 211 ? 26.956 7.959 21.818 1.00 75.38 211 THR A C 1
ATOM 1612 O O . THR A 1 211 ? 26.796 9.165 21.643 1.00 75.38 211 THR A O 1
ATOM 1615 N N . CYS A 1 212 ? 26.010 7.075 21.496 1.00 79.75 212 CYS A N 1
ATOM 1616 C CA . CYS A 1 212 ? 24.634 7.416 21.126 1.00 79.75 212 CYS A CA 1
ATOM 1617 C C . CYS A 1 212 ? 23.705 6.282 21.577 1.00 79.75 212 CYS A C 1
ATOM 1619 O O . CYS A 1 212 ? 23.968 5.127 21.255 1.00 79.75 212 CYS A O 1
ATOM 1621 N N . GLY A 1 213 ? 22.607 6.579 22.283 1.00 81.88 213 GLY A N 1
ATOM 1622 C CA . GLY A 1 213 ? 21.667 5.546 22.749 1.00 81.88 213 GLY A CA 1
ATOM 1623 C C . GLY A 1 213 ? 20.935 4.819 21.610 1.00 81.88 213 GLY A C 1
ATOM 1624 O O . GLY A 1 213 ? 20.727 3.605 21.673 1.00 81.88 213 GLY A O 1
ATOM 1625 N N . ASN A 1 214 ? 20.604 5.534 20.531 1.00 83.81 214 ASN A N 1
ATOM 1626 C CA . ASN A 1 214 ? 19.955 4.959 19.350 1.00 83.81 214 ASN A CA 1
ATOM 1627 C C . ASN A 1 214 ? 20.957 4.133 18.524 1.00 83.81 214 ASN A C 1
ATOM 1629 O O . ASN A 1 214 ? 20.661 2.996 18.148 1.00 83.81 214 ASN A O 1
ATOM 1633 N N . GLY A 1 215 ? 22.184 4.639 18.355 1.00 88.75 215 GLY A N 1
ATOM 1634 C CA . GLY A 1 215 ? 23.288 3.903 17.734 1.00 88.75 215 GLY A CA 1
ATOM 1635 C C . GLY A 1 215 ? 23.685 2.646 18.516 1.00 88.75 215 GLY A C 1
ATOM 1636 O O . GLY A 1 215 ? 23.858 1.587 17.919 1.00 88.75 215 GLY A O 1
ATOM 1637 N N . ALA A 1 216 ? 23.715 2.721 19.851 1.00 91.94 216 ALA A N 1
ATOM 1638 C CA . ALA A 1 216 ? 23.950 1.594 20.753 1.00 91.94 216 ALA A CA 1
ATOM 1639 C C . ALA A 1 216 ? 22.929 0.461 20.546 1.00 91.94 216 ALA A C 1
ATOM 1641 O O . ALA A 1 216 ? 23.311 -0.698 20.414 1.00 91.94 216 ALA A O 1
ATOM 1642 N N . ARG A 1 217 ? 21.630 0.776 20.430 1.00 91.56 217 ARG A N 1
ATOM 1643 C CA . ARG A 1 217 ? 20.604 -0.239 20.115 1.00 91.56 217 ARG A CA 1
ATOM 1644 C C . ARG A 1 217 ? 20.841 -0.876 18.746 1.00 91.56 217 ARG A C 1
ATOM 1646 O O . ARG A 1 217 ? 20.756 -2.098 18.609 1.00 91.56 217 ARG A O 1
ATOM 1653 N N . CYS A 1 218 ? 21.156 -0.062 17.741 1.00 93.25 218 CYS A N 1
ATOM 1654 C CA . CYS A 1 218 ? 21.365 -0.544 16.380 1.00 93.25 218 CYS A CA 1
ATOM 1655 C C . CYS A 1 218 ? 22.620 -1.426 16.270 1.00 93.25 218 CYS A C 1
ATOM 1657 O O . CYS A 1 218 ? 22.544 -2.510 15.691 1.00 93.25 218 CYS A O 1
ATOM 1659 N N . ILE A 1 219 ? 23.750 -1.026 16.868 1.00 95.94 219 ILE A N 1
ATOM 1660 C CA . ILE A 1 219 ? 24.988 -1.817 16.836 1.00 95.94 219 ILE A CA 1
ATOM 1661 C C . ILE A 1 219 ? 24.862 -3.112 17.646 1.00 95.94 219 ILE A C 1
ATOM 1663 O O . ILE A 1 219 ? 25.376 -4.135 17.204 1.00 95.94 219 ILE A O 1
ATOM 1667 N N . SER A 1 220 ? 24.110 -3.125 18.753 1.00 95.75 220 SER A N 1
ATOM 1668 C CA . SER A 1 220 ? 23.804 -4.364 19.479 1.00 95.75 220 SER A CA 1
ATOM 1669 C C . SER A 1 220 ? 22.969 -5.328 18.632 1.00 95.75 220 SER A C 1
ATOM 1671 O O . SER A 1 220 ? 23.309 -6.507 18.525 1.00 95.75 220 SER A O 1
ATOM 1673 N N . LYS A 1 221 ? 21.918 -4.846 17.944 1.00 93.94 221 LYS A N 1
ATOM 1674 C CA . LYS A 1 221 ? 21.146 -5.696 17.014 1.00 93.94 221 LYS A CA 1
ATOM 1675 C C . LYS A 1 221 ? 22.029 -6.223 15.884 1.00 93.94 221 LYS A C 1
ATOM 1677 O O . LYS A 1 221 ? 21.947 -7.402 15.551 1.00 93.94 221 LYS A O 1
ATOM 1682 N N . PHE A 1 222 ? 22.880 -5.369 15.317 1.00 96.19 222 PHE A N 1
ATOM 1683 C CA . PHE A 1 222 ? 23.841 -5.744 14.282 1.00 96.19 222 PHE A CA 1
ATOM 1684 C C . PHE A 1 222 ? 24.810 -6.828 14.768 1.00 96.19 222 PHE A C 1
ATOM 1686 O O . PHE A 1 222 ? 24.986 -7.832 14.077 1.00 96.19 222 PHE A O 1
ATOM 1693 N N . ALA A 1 223 ? 25.401 -6.659 15.953 1.00 96.38 223 ALA A N 1
ATOM 1694 C CA . ALA A 1 223 ? 26.345 -7.607 16.530 1.00 96.38 223 ALA A CA 1
ATOM 1695 C C . ALA A 1 223 ? 25.702 -8.982 16.757 1.00 96.38 223 ALA A C 1
ATOM 1697 O O . ALA A 1 223 ? 26.281 -9.992 16.361 1.00 96.38 223 ALA A O 1
ATOM 1698 N N . TYR A 1 224 ? 24.481 -9.024 17.295 1.00 95.81 224 TYR A N 1
ATOM 1699 C CA . TYR A 1 224 ? 23.719 -10.266 17.446 1.00 95.81 224 TYR A CA 1
ATOM 1700 C C . TYR A 1 224 ? 23.393 -10.929 16.099 1.00 95.81 224 TYR A C 1
ATOM 1702 O O . TYR A 1 224 ? 23.707 -12.100 15.892 1.00 95.81 224 TYR A O 1
ATOM 1710 N N . LEU A 1 225 ? 22.824 -10.178 15.146 1.00 92.00 225 LEU A N 1
ATOM 1711 C CA . LEU A 1 225 ? 22.425 -10.714 13.835 1.00 92.00 225 LEU A CA 1
ATOM 1712 C C . LEU A 1 225 ? 23.608 -11.234 13.003 1.00 92.00 225 LEU A C 1
ATOM 1714 O O . LEU A 1 225 ? 23.423 -12.127 12.180 1.00 92.00 225 LEU A O 1
ATOM 1718 N N . ASN A 1 226 ? 24.813 -10.699 13.218 1.00 91.81 226 ASN A N 1
ATOM 1719 C CA . ASN A 1 226 ? 26.040 -11.132 12.544 1.00 91.81 226 ASN A CA 1
ATOM 1720 C C . ASN A 1 226 ? 26.865 -12.141 13.370 1.00 91.81 226 ASN A C 1
ATOM 1722 O O . ASN A 1 226 ? 27.985 -12.466 12.979 1.00 91.81 226 ASN A O 1
ATOM 1726 N N . GLY A 1 227 ? 26.347 -12.634 14.503 1.00 92.88 227 GLY A N 1
ATOM 1727 C CA . GLY A 1 227 ? 27.032 -13.620 15.351 1.00 92.88 227 GLY A CA 1
ATOM 1728 C C . GLY A 1 227 ? 28.315 -13.107 16.017 1.00 92.88 227 GLY A C 1
ATOM 1729 O O . GLY A 1 227 ? 29.187 -13.903 16.355 1.00 92.88 227 GLY A O 1
ATOM 1730 N N . ILE A 1 228 ? 28.446 -11.787 16.179 1.00 94.69 228 ILE A N 1
ATOM 1731 C CA . ILE A 1 228 ? 29.593 -11.123 16.816 1.00 94.69 228 ILE A CA 1
ATOM 1732 C C . ILE A 1 228 ? 29.483 -11.194 18.346 1.00 94.69 228 ILE A C 1
ATOM 1734 O O . ILE A 1 228 ? 30.498 -11.326 19.020 1.00 94.69 228 ILE A O 1
ATOM 1738 N N . ALA A 1 229 ? 28.261 -11.127 18.884 1.00 95.44 229 ALA A N 1
ATOM 1739 C CA . ALA A 1 229 ? 27.981 -11.184 20.318 1.00 95.44 229 ALA A CA 1
ATOM 1740 C C . ALA A 1 229 ? 26.679 -11.956 20.612 1.00 95.44 229 ALA A C 1
ATOM 1742 O O . ALA A 1 229 ? 25.819 -12.099 19.739 1.00 95.44 229 ALA A O 1
ATOM 1743 N N . SER A 1 230 ? 26.531 -12.456 21.842 1.00 94.31 230 SER A N 1
ATOM 1744 C CA . SER A 1 230 ? 25.328 -13.154 22.324 1.00 94.31 230 SER A CA 1
ATOM 1745 C C . SER A 1 230 ? 24.152 -12.211 22.617 1.00 94.31 230 SER A C 1
ATOM 1747 O O . SER A 1 230 ? 24.294 -10.996 22.582 1.00 94.31 230 SER A O 1
ATOM 1749 N N . GLU A 1 231 ? 22.973 -12.765 22.930 1.00 93.50 231 GLU A N 1
ATOM 1750 C CA . GLU A 1 231 ? 21.760 -11.984 23.252 1.00 93.50 231 GLU A CA 1
ATOM 1751 C C . GLU A 1 231 ? 21.978 -10.982 24.385 1.00 93.50 231 GLU A C 1
ATOM 1753 O O . GLU A 1 231 ? 21.482 -9.863 24.310 1.00 93.50 231 GLU A O 1
ATOM 1758 N N . GLN A 1 232 ? 22.760 -11.360 25.395 1.00 95.81 232 GLN A N 1
ATOM 1759 C CA . GLN A 1 232 ? 23.351 -10.431 26.352 1.00 95.81 232 GLN A CA 1
ATOM 1760 C C . GLN A 1 232 ? 24.793 -10.156 25.924 1.00 95.81 232 GLN A C 1
ATOM 1762 O O . GLN A 1 232 ? 25.544 -11.097 25.655 1.00 95.81 232 GLN A O 1
ATOM 1767 N N . MET A 1 233 ? 25.164 -8.879 25.847 1.00 96.69 233 MET A N 1
ATOM 1768 C CA . MET A 1 233 ? 26.477 -8.432 25.375 1.00 96.69 233 MET A CA 1
ATOM 1769 C C . MET A 1 233 ? 26.939 -7.164 26.096 1.00 96.69 233 MET A C 1
ATOM 1771 O O . MET A 1 233 ? 26.127 -6.357 26.566 1.00 96.69 233 MET A O 1
ATOM 1775 N N . ARG A 1 234 ? 28.254 -6.965 26.139 1.00 96.56 234 ARG A N 1
ATOM 1776 C CA . ARG A 1 234 ? 28.931 -5.802 26.717 1.00 96.56 234 ARG A CA 1
ATOM 1777 C C . ARG A 1 234 ? 29.880 -5.235 25.670 1.00 96.56 234 ARG A C 1
ATOM 1779 O O . ARG A 1 234 ? 30.693 -5.974 25.126 1.00 96.56 234 ARG A O 1
ATOM 1786 N N . PHE A 1 235 ? 29.816 -3.936 25.398 1.00 95.50 235 PHE A N 1
ATOM 1787 C CA . PHE A 1 235 ? 30.662 -3.296 24.386 1.00 95.50 235 PHE A CA 1
ATOM 1788 C C . PHE A 1 235 ? 31.280 -1.996 24.895 1.00 95.50 235 PHE A C 1
ATOM 1790 O O . PHE A 1 235 ? 30.698 -1.276 25.708 1.00 95.50 235 PHE A O 1
ATOM 1797 N N . LEU A 1 236 ? 32.492 -1.702 24.431 1.00 93.75 236 LEU A N 1
ATOM 1798 C CA . LEU A 1 236 ? 33.225 -0.494 24.796 1.00 93.75 236 LEU A CA 1
ATOM 1799 C C . LEU A 1 236 ? 32.832 0.666 23.877 1.00 93.75 236 LEU A C 1
ATOM 1801 O O . LEU A 1 236 ? 32.853 0.540 22.656 1.00 93.75 236 LEU A O 1
ATOM 1805 N N . THR A 1 237 ? 32.540 1.813 24.471 1.00 90.56 237 THR A N 1
ATOM 1806 C CA . THR A 1 237 ? 32.359 3.109 23.806 1.00 90.56 237 THR A CA 1
ATOM 1807 C C . THR A 1 237 ? 33.424 4.081 24.317 1.00 90.56 237 THR A C 1
ATOM 1809 O O . THR A 1 237 ? 34.113 3.788 25.299 1.00 90.56 237 THR A O 1
ATOM 1812 N N . ASN A 1 238 ? 33.546 5.262 23.712 1.00 84.12 238 ASN A N 1
ATOM 1813 C CA . ASN A 1 238 ? 34.423 6.308 24.248 1.00 84.12 238 ASN A CA 1
ATOM 1814 C C . ASN A 1 238 ? 33.893 6.861 25.598 1.00 84.12 238 ASN A C 1
ATOM 1816 O O . ASN A 1 238 ? 34.686 7.332 26.407 1.00 84.12 238 ASN A O 1
ATOM 1820 N N . ALA A 1 239 ? 32.593 6.702 25.889 1.00 79.50 239 ALA A N 1
ATOM 1821 C CA . ALA A 1 239 ? 31.970 6.985 27.190 1.00 79.50 239 ALA A CA 1
ATOM 1822 C C . ALA A 1 239 ? 32.104 5.849 28.240 1.00 79.50 239 ALA A C 1
ATOM 1824 O O . ALA A 1 239 ? 31.623 5.996 29.362 1.00 79.50 239 ALA A O 1
ATOM 1825 N N . GLY A 1 240 ? 32.724 4.708 27.905 1.00 86.06 240 GLY A N 1
ATOM 1826 C CA . GLY A 1 240 ? 32.880 3.549 28.799 1.00 86.06 240 GLY A CA 1
ATOM 1827 C C . GLY A 1 240 ? 32.169 2.279 28.316 1.00 86.06 240 GLY A C 1
ATOM 1828 O O . GLY A 1 240 ? 31.766 2.182 27.156 1.00 86.06 240 GLY A O 1
ATOM 1829 N N . ILE A 1 241 ? 32.054 1.272 29.190 1.00 90.19 241 ILE A N 1
ATOM 1830 C CA . ILE A 1 241 ? 31.431 -0.023 28.861 1.00 90.19 241 ILE A CA 1
ATOM 1831 C C . ILE A 1 241 ? 29.910 0.075 29.004 1.00 90.19 241 ILE A C 1
ATOM 1833 O O . ILE A 1 241 ? 29.409 0.445 30.063 1.00 90.19 241 ILE A O 1
ATOM 1837 N N . TYR A 1 242 ? 29.201 -0.313 27.949 1.00 91.06 242 TYR A N 1
ATOM 1838 C CA . TYR A 1 242 ? 27.746 -0.423 27.896 1.00 91.06 242 TYR A CA 1
ATOM 1839 C C . TYR A 1 242 ? 27.331 -1.891 27.917 1.00 91.06 242 TYR A C 1
ATOM 1841 O O . TYR A 1 242 ? 28.050 -2.756 27.416 1.00 91.06 242 TYR A O 1
ATOM 1849 N N . GLU A 1 243 ? 26.153 -2.165 28.470 1.00 93.38 243 GLU A N 1
ATOM 1850 C CA . GLU A 1 243 ? 25.553 -3.501 28.500 1.00 93.38 243 GLU A CA 1
ATOM 1851 C C . GLU A 1 243 ? 24.233 -3.468 27.728 1.00 93.38 243 GLU A C 1
ATOM 1853 O O . GLU A 1 243 ? 23.482 -2.492 27.805 1.00 93.38 243 GLU A O 1
ATOM 1858 N N . SER A 1 244 ? 23.937 -4.512 26.959 1.00 94.25 244 SER A N 1
ATOM 1859 C CA . SER A 1 244 ? 22.697 -4.590 26.182 1.00 94.25 244 SER A CA 1
ATOM 1860 C C . SER A 1 244 ? 22.155 -6.010 26.094 1.00 94.25 244 SER A C 1
ATOM 1862 O O . SER A 1 244 ? 22.897 -6.983 26.226 1.00 94.25 244 SER A O 1
ATOM 1864 N N . GLU A 1 245 ? 20.844 -6.098 25.894 1.00 95.31 245 GLU A N 1
ATOM 1865 C CA . GLU A 1 245 ? 20.071 -7.335 25.846 1.00 95.31 245 GLU A CA 1
ATOM 1866 C C . GLU A 1 245 ? 19.125 -7.306 24.636 1.00 95.31 245 GLU A C 1
ATOM 1868 O O . GLU A 1 245 ? 18.339 -6.367 24.469 1.00 95.31 245 GLU A O 1
ATOM 1873 N N . ILE A 1 246 ? 19.182 -8.345 23.805 1.00 92.38 246 ILE A N 1
ATOM 1874 C CA . ILE A 1 246 ? 18.213 -8.614 22.741 1.00 92.38 246 ILE A CA 1
ATOM 1875 C C . ILE A 1 246 ? 17.016 -9.340 23.355 1.00 92.38 246 ILE A C 1
ATOM 1877 O O . ILE A 1 246 ? 17.166 -10.409 23.942 1.00 92.38 246 ILE A O 1
ATOM 1881 N N . VAL A 1 247 ? 15.816 -8.779 23.210 1.00 86.81 247 VAL A N 1
ATOM 1882 C CA . VAL A 1 247 ? 14.583 -9.338 23.786 1.00 86.81 247 VAL A CA 1
ATOM 1883 C C . VAL A 1 247 ? 13.587 -9.592 22.668 1.00 86.81 247 VAL A C 1
ATOM 1885 O O . VAL A 1 247 ? 12.779 -8.739 22.308 1.00 86.81 247 VAL A O 1
ATOM 1888 N N . GLY A 1 248 ? 13.687 -10.777 22.065 1.00 83.94 248 GLY A N 1
ATOM 1889 C CA . GLY A 1 248 ? 12.931 -11.117 20.862 1.00 83.94 248 GLY A CA 1
ATOM 1890 C C . GLY A 1 248 ? 13.322 -10.205 19.697 1.00 83.94 248 GLY A C 1
ATOM 1891 O O . GLY A 1 248 ? 14.413 -10.327 19.137 1.00 83.94 248 GLY A O 1
ATOM 1892 N N . GLN A 1 249 ? 12.435 -9.282 19.316 1.00 74.06 249 GLN A N 1
ATOM 1893 C CA . GLN A 1 249 ? 12.762 -8.280 18.298 1.00 74.06 249 GLN A CA 1
ATOM 1894 C C . GLN A 1 249 ? 13.411 -7.016 18.870 1.00 74.06 249 GLN A C 1
ATOM 1896 O O . GLN A 1 249 ? 14.208 -6.393 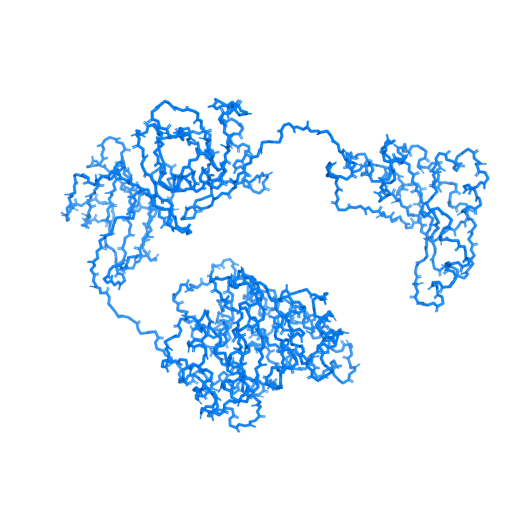18.163 1.00 74.06 249 GLN A O 1
ATOM 1901 N N . ASP A 1 250 ? 13.166 -6.699 20.139 1.00 79.44 250 ASP A N 1
ATOM 1902 C CA . ASP A 1 250 ? 13.611 -5.460 20.770 1.00 79.44 250 ASP A CA 1
ATOM 1903 C C . ASP A 1 250 ? 15.084 -5.493 21.191 1.00 79.44 250 ASP A C 1
ATOM 1905 O O . ASP A 1 250 ? 15.704 -6.552 21.329 1.00 79.44 250 ASP A O 1
ATOM 1909 N N . VAL A 1 251 ? 15.634 -4.303 21.444 1.00 84.88 251 VAL A N 1
ATOM 1910 C CA . VAL A 1 251 ? 16.962 -4.118 22.039 1.00 84.88 251 VAL A CA 1
ATOM 1911 C C . VAL A 1 251 ? 16.857 -3.208 23.251 1.00 84.88 251 VAL A C 1
ATOM 1913 O O . VAL A 1 251 ? 16.480 -2.035 23.137 1.00 84.88 251 VAL A O 1
ATOM 1916 N N . LYS A 1 252 ? 17.252 -3.726 24.410 1.00 87.56 252 LYS A N 1
ATOM 1917 C CA . LYS A 1 252 ? 17.499 -2.936 25.615 1.00 87.56 252 LYS A CA 1
ATOM 1918 C C . LYS A 1 252 ? 18.978 -2.578 25.678 1.00 87.56 252 LYS A C 1
ATOM 1920 O O . LYS A 1 252 ? 19.830 -3.431 25.462 1.00 87.56 252 LYS A O 1
ATOM 1925 N N . VAL A 1 253 ? 19.275 -1.338 26.044 1.00 86.56 253 VAL A N 1
ATOM 1926 C CA . VAL A 1 253 ? 20.625 -0.887 26.400 1.00 86.56 253 VAL A CA 1
ATOM 1927 C C . VAL A 1 253 ? 20.548 -0.336 27.819 1.00 86.56 253 VAL A C 1
ATOM 1929 O O . VAL A 1 253 ? 19.647 0.447 28.130 1.00 86.56 253 VAL A O 1
ATOM 1932 N N . ARG A 1 254 ? 21.457 -0.767 28.695 1.00 84.19 254 ARG A N 1
ATOM 1933 C CA . ARG A 1 254 ? 21.604 -0.227 30.046 1.00 84.19 254 ARG A CA 1
ATOM 1934 C C . ARG A 1 254 ? 22.313 1.121 29.938 1.00 84.19 254 ARG A C 1
ATOM 1936 O O . ARG A 1 254 ? 23.526 1.179 29.771 1.00 84.19 254 ARG A O 1
ATOM 1943 N N . MET A 1 255 ? 21.533 2.192 30.020 1.00 75.25 255 MET A N 1
ATOM 1944 C CA . MET A 1 255 ? 22.058 3.550 30.160 1.00 75.25 255 MET A CA 1
ATOM 1945 C C . MET A 1 255 ? 22.563 3.779 31.593 1.00 75.25 255 MET A C 1
ATOM 1947 O O . MET A 1 255 ? 22.178 3.053 32.516 1.00 75.25 255 MET A O 1
ATOM 1951 N N . SER A 1 256 ? 23.409 4.792 31.781 1.00 70.50 256 SER A N 1
ATOM 1952 C CA . SER A 1 256 ? 23.817 5.257 33.108 1.00 70.50 256 SER A CA 1
ATOM 1953 C C . SER A 1 256 ? 22.604 5.718 33.922 1.00 70.50 256 SER A C 1
ATOM 1955 O O . SER A 1 256 ? 21.697 6.354 33.381 1.00 70.50 256 SER A O 1
ATOM 1957 N N . ASP A 1 257 ? 22.587 5.414 35.222 1.00 71.19 257 ASP A N 1
ATOM 1958 C CA . ASP A 1 257 ? 21.526 5.900 36.107 1.00 71.19 257 ASP A CA 1
ATOM 1959 C C . ASP A 1 257 ? 21.545 7.443 36.164 1.00 71.19 257 ASP A C 1
ATOM 1961 O O . ASP A 1 257 ? 22.626 8.035 36.253 1.00 71.19 257 ASP A O 1
ATOM 1965 N N . PRO A 1 258 ? 20.380 8.116 36.100 1.00 72.00 258 PRO A N 1
ATOM 1966 C CA . PRO A 1 258 ? 20.319 9.571 36.081 1.00 72.00 258 PRO A CA 1
ATOM 1967 C C . PRO A 1 258 ? 20.808 10.183 37.399 1.00 72.00 258 PRO A C 1
ATOM 1969 O O . PRO A 1 258 ? 20.419 9.778 38.495 1.00 72.00 258 PRO A O 1
ATOM 1972 N N . THR A 1 259 ? 21.644 11.208 37.270 1.00 78.69 259 THR A N 1
ATOM 1973 C CA . THR A 1 259 ? 22.259 11.975 38.359 1.00 78.69 259 THR A CA 1
ATOM 1974 C C . THR A 1 259 ? 21.813 13.438 38.323 1.00 78.69 259 THR A C 1
ATOM 1976 O O . THR A 1 259 ? 21.239 13.888 37.332 1.00 78.69 259 THR A O 1
ATOM 1979 N N . ASP A 1 260 ? 22.054 14.172 39.417 1.00 82.88 260 ASP A N 1
ATOM 1980 C CA . ASP A 1 260 ? 21.684 15.591 39.577 1.00 82.88 260 ASP A CA 1
ATOM 1981 C C . ASP A 1 260 ? 20.218 15.897 39.200 1.00 82.88 260 ASP A C 1
ATOM 1983 O O . ASP A 1 260 ? 19.917 16.884 38.536 1.00 82.88 260 ASP A O 1
ATOM 1987 N N . ILE A 1 261 ? 19.287 15.020 39.596 1.00 83.44 261 ILE A N 1
ATOM 1988 C CA . ILE A 1 261 ? 17.861 15.213 39.311 1.00 83.44 261 ILE A CA 1
ATOM 1989 C C . ILE A 1 261 ? 17.347 16.397 40.135 1.00 83.44 261 ILE A C 1
ATOM 1991 O O . ILE A 1 261 ? 17.274 16.331 41.365 1.00 83.44 261 ILE A O 1
ATOM 1995 N N . ARG A 1 262 ? 16.958 17.470 39.446 1.00 84.50 262 ARG A N 1
ATOM 1996 C CA . ARG A 1 262 ? 16.396 18.695 40.022 1.00 84.50 262 ARG A CA 1
ATOM 1997 C C . ARG A 1 262 ? 15.016 18.934 39.414 1.00 84.50 262 ARG A C 1
ATOM 1999 O O . ARG A 1 262 ? 14.859 18.925 38.198 1.00 84.50 262 ARG A O 1
ATOM 2006 N N . LEU A 1 263 ? 14.008 19.121 40.260 1.00 84.19 263 LEU A N 1
ATOM 2007 C CA . LEU A 1 263 ? 12.624 19.369 39.845 1.00 84.19 263 LEU A CA 1
ATOM 2008 C C . LEU A 1 263 ? 12.251 20.824 40.128 1.00 84.19 263 LEU A C 1
ATOM 2010 O O . LEU A 1 263 ? 12.718 21.390 41.116 1.00 84.19 263 LEU A O 1
ATOM 2014 N N . ASN A 1 264 ? 11.373 21.390 39.299 1.00 84.00 264 ASN A N 1
ATOM 2015 C CA . ASN A 1 264 ? 10.853 22.754 39.436 1.00 84.00 264 ASN A CA 1
ATOM 2016 C C . ASN A 1 264 ? 11.958 23.825 39.497 1.00 84.00 264 ASN A C 1
ATOM 2018 O O . ASN A 1 264 ? 11.914 24.743 40.316 1.00 84.00 264 ASN A O 1
ATOM 2022 N N . VAL A 1 265 ? 12.973 23.685 38.642 1.00 87.94 265 VAL A N 1
ATOM 2023 C CA . VAL A 1 265 ? 14.038 24.675 38.467 1.00 87.94 265 VAL A CA 1
ATOM 2024 C C . VAL A 1 265 ? 13.446 25.889 37.738 1.00 87.94 265 VAL A C 1
ATOM 2026 O O . VAL A 1 265 ? 12.936 25.715 36.630 1.00 87.94 265 VAL A O 1
ATOM 2029 N N . PRO A 1 266 ? 13.490 27.104 38.314 1.00 89.75 266 PRO A N 1
ATOM 2030 C CA . PRO A 1 266 ? 13.115 28.310 37.588 1.00 89.75 266 PRO A CA 1
ATOM 2031 C C . PRO A 1 266 ? 14.190 28.625 36.541 1.00 89.75 266 PRO A C 1
ATOM 2033 O O . PRO A 1 266 ? 15.373 28.693 36.874 1.00 89.75 266 PRO A O 1
ATOM 2036 N N . LEU A 1 267 ? 13.780 28.811 35.288 1.00 91.69 267 LEU A N 1
ATOM 2037 C CA . LEU A 1 267 ? 14.656 29.086 34.152 1.00 91.69 267 LEU A CA 1
ATOM 2038 C C . LEU A 1 267 ? 14.178 30.354 33.438 1.00 91.69 267 LEU A C 1
ATOM 2040 O O . LEU A 1 267 ? 13.096 30.370 32.859 1.00 91.69 267 LEU A O 1
ATOM 2044 N N . GLN A 1 268 ? 14.977 31.420 33.483 1.00 92.62 268 GLN A N 1
ATOM 2045 C CA . GLN A 1 268 ? 14.666 32.672 32.793 1.00 92.62 268 GLN A CA 1
ATOM 2046 C C . GLN A 1 268 ? 15.191 32.615 31.355 1.00 92.62 268 GLN A C 1
ATOM 2048 O O . GLN A 1 268 ? 16.401 32.628 31.141 1.00 92.62 268 GLN A O 1
ATOM 2053 N N . LEU A 1 269 ? 14.276 32.594 30.390 1.00 91.25 269 LEU A N 1
ATOM 2054 C CA . LEU A 1 269 ? 14.552 32.704 28.956 1.00 91.25 269 LEU A CA 1
ATOM 2055 C C . LEU A 1 269 ? 14.107 34.086 28.437 1.00 91.25 269 LEU A C 1
ATOM 2057 O O . LEU A 1 269 ? 13.699 34.944 29.230 1.00 91.25 269 LEU A O 1
ATOM 2061 N N . GLU A 1 270 ? 14.242 34.344 27.134 1.00 88.25 270 GLU A N 1
ATOM 2062 C CA . GLU A 1 270 ? 13.895 35.643 26.530 1.00 88.25 270 GLU A CA 1
ATOM 2063 C C . GLU A 1 270 ? 12.381 35.903 26.486 1.00 88.25 270 GLU A C 1
ATOM 2065 O O . GLU A 1 270 ? 11.950 37.051 26.606 1.00 88.25 270 GLU A O 1
ATOM 2070 N N . ASP A 1 271 ? 11.575 34.847 26.367 1.00 85.81 271 ASP A N 1
ATOM 2071 C CA . ASP A 1 271 ? 10.110 34.890 26.330 1.00 85.81 271 ASP A CA 1
ATOM 2072 C C . ASP A 1 271 ? 9.473 34.965 27.731 1.00 85.81 271 ASP A C 1
ATOM 2074 O O . ASP A 1 271 ? 8.407 35.563 27.903 1.00 85.81 271 ASP A O 1
ATOM 2078 N N . GLY A 1 272 ? 10.125 34.405 28.756 1.00 89.50 272 GLY A N 1
ATOM 2079 C CA . GLY A 1 272 ? 9.591 34.403 30.114 1.00 89.50 272 GLY A CA 1
ATOM 2080 C C . GLY A 1 272 ? 10.365 33.573 31.138 1.00 89.50 272 GLY A C 1
ATOM 2081 O O . GLY A 1 272 ? 11.477 33.098 30.915 1.00 89.50 272 GLY A O 1
ATOM 2082 N N . MET A 1 273 ? 9.755 33.437 32.317 1.00 91.50 273 MET A N 1
ATOM 2083 C CA . MET A 1 273 ? 10.228 32.556 33.385 1.00 91.50 273 MET A CA 1
ATOM 2084 C C . MET A 1 273 ? 9.519 31.206 33.271 1.00 91.50 273 MET A C 1
ATOM 2086 O O . MET A 1 273 ? 8.310 31.119 33.484 1.00 91.50 273 MET A O 1
ATOM 2090 N N . HIS A 1 274 ? 10.287 30.156 33.009 1.00 90.69 274 HIS A N 1
ATOM 2091 C CA . HIS A 1 274 ? 9.815 28.780 32.881 1.00 90.69 274 HIS A CA 1
ATOM 2092 C C . HIS A 1 274 ? 10.089 27.972 34.148 1.00 90.69 274 HIS A C 1
ATOM 2094 O O . HIS A 1 274 ? 10.985 28.293 34.929 1.00 90.69 274 HIS A O 1
ATOM 2100 N N . THR A 1 275 ? 9.334 26.892 34.349 1.00 90.31 275 THR A N 1
ATOM 2101 C CA . THR A 1 275 ? 9.584 25.903 35.410 1.00 90.31 275 THR A CA 1
ATOM 2102 C C . THR A 1 275 ? 9.958 24.580 34.756 1.00 90.31 275 THR A C 1
ATOM 2104 O O . THR A 1 275 ? 9.119 23.953 34.116 1.00 90.31 275 THR A O 1
ATOM 2107 N N . VAL A 1 276 ? 11.213 24.153 34.908 1.00 92.50 276 VAL A N 1
ATOM 2108 C CA . VAL A 1 276 ? 11.760 22.982 34.204 1.00 92.50 276 VAL A CA 1
ATOM 2109 C C . VAL A 1 276 ? 12.259 21.899 35.160 1.00 92.50 276 VAL A C 1
ATOM 2111 O O . VAL A 1 276 ? 12.650 22.157 36.301 1.00 92.50 276 VAL A O 1
ATOM 2114 N N . GLY A 1 277 ? 12.272 20.657 34.690 1.00 89.50 277 GLY A N 1
ATOM 2115 C CA . GLY A 1 277 ? 13.097 19.598 35.260 1.00 89.50 277 GLY A CA 1
ATOM 2116 C C . GLY A 1 277 ? 14.524 19.655 34.711 1.00 89.50 277 GLY A C 1
ATOM 2117 O O . GLY A 1 277 ? 14.762 20.136 33.605 1.00 89.50 277 GLY A O 1
ATOM 2118 N N . PHE A 1 278 ? 15.476 19.115 35.464 1.00 87.75 278 PHE A N 1
ATOM 2119 C CA . PHE A 1 278 ? 16.826 18.824 34.995 1.00 87.75 278 PHE A CA 1
ATOM 2120 C C . PHE A 1 278 ? 17.254 17.433 35.473 1.00 87.75 278 PHE A C 1
ATOM 2122 O O . PHE A 1 278 ? 16.972 17.048 36.610 1.00 87.75 278 PHE A O 1
ATOM 2129 N N . ALA A 1 279 ? 17.941 16.682 34.616 1.00 84.94 279 ALA A N 1
ATOM 2130 C CA . ALA A 1 279 ? 18.576 15.413 34.961 1.00 84.94 279 ALA A CA 1
ATOM 2131 C C . ALA A 1 279 ? 19.787 15.156 34.054 1.00 84.94 279 ALA A C 1
ATOM 2133 O O . ALA A 1 279 ? 19.811 15.577 32.899 1.00 84.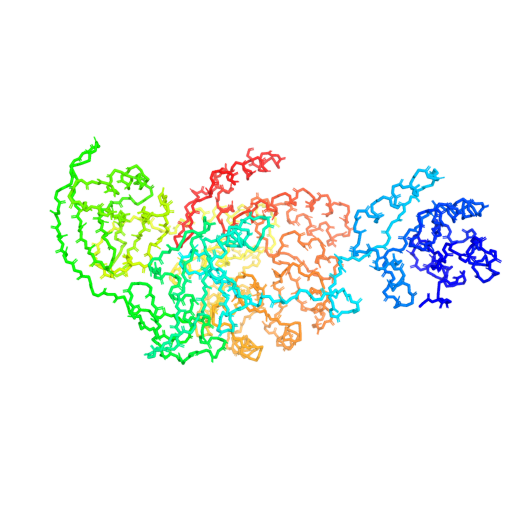94 279 ALA A O 1
ATOM 2134 N N . ASN A 1 280 ? 20.780 14.418 34.547 1.00 78.38 280 ASN A N 1
ATOM 2135 C CA . ASN A 1 280 ? 21.950 14.017 33.769 1.00 78.38 280 ASN A CA 1
ATOM 2136 C C . ASN A 1 280 ? 22.058 12.486 33.699 1.00 78.38 280 ASN A C 1
ATOM 2138 O O . ASN A 1 280 ? 22.492 11.844 34.657 1.00 78.38 280 ASN A O 1
ATOM 2142 N N . SER A 1 281 ? 21.680 11.905 32.558 1.00 69.88 281 SER A N 1
ATOM 2143 C CA . SER A 1 281 ? 21.743 10.461 32.255 1.00 69.88 281 SER A CA 1
ATOM 2144 C C . SER A 1 281 ? 23.033 10.056 31.518 1.00 69.88 281 SER A C 1
ATOM 2146 O O . SER A 1 281 ? 23.069 9.052 30.808 1.00 69.88 281 SER A O 1
ATOM 2148 N N . GLY A 1 282 ? 24.092 10.860 31.664 1.00 69.81 282 GLY A N 1
ATOM 2149 C CA . GLY A 1 282 ? 25.340 10.804 30.892 1.00 69.81 282 GLY A CA 1
ATOM 2150 C C . GLY A 1 282 ? 25.489 12.023 29.975 1.00 69.81 282 GLY A C 1
ATOM 2151 O O . GLY A 1 282 ? 26.593 12.524 29.781 1.00 69.81 282 GLY A O 1
ATOM 2152 N N . VAL A 1 283 ? 24.362 12.561 29.500 1.00 71.94 283 VAL A N 1
ATOM 2153 C CA . VAL A 1 283 ? 24.252 13.888 28.881 1.00 71.94 283 VAL A CA 1
ATOM 2154 C C . VAL A 1 283 ? 23.285 14.729 29.731 1.00 71.94 283 VAL A C 1
ATOM 2156 O O . VAL A 1 283 ? 22.280 14.188 30.202 1.00 71.94 283 VAL A O 1
ATOM 2159 N N . PRO A 1 284 ? 23.544 16.032 29.956 1.00 81.50 284 PRO A N 1
ATOM 2160 C CA . PRO A 1 284 ? 22.580 16.920 30.600 1.00 81.50 284 PRO A CA 1
ATOM 2161 C C . PRO A 1 284 ? 21.293 17.057 29.775 1.00 81.50 284 PRO A C 1
ATOM 2163 O O . PRO A 1 284 ? 21.348 17.270 28.561 1.00 81.50 284 PRO A O 1
ATOM 2166 N N . HIS A 1 285 ? 20.150 16.969 30.449 1.00 86.19 285 HIS A N 1
ATOM 2167 C CA . HIS A 1 285 ? 18.820 17.195 29.896 1.00 86.19 285 HIS A CA 1
ATOM 2168 C C . HIS A 1 285 ? 18.061 18.210 30.754 1.00 86.19 285 HIS A C 1
ATOM 2170 O O . HIS A 1 285 ? 17.888 18.010 31.957 1.00 86.19 285 HIS A O 1
ATOM 2176 N N . VAL A 1 286 ? 17.536 19.248 30.109 1.00 91.19 286 VAL A N 1
ATOM 2177 C CA . VAL A 1 286 ? 16.453 20.092 30.626 1.00 91.19 286 VAL A CA 1
ATOM 2178 C C . VAL A 1 286 ? 15.129 19.525 30.115 1.00 91.19 286 VAL A C 1
ATOM 2180 O O . VAL A 1 286 ? 15.077 18.947 29.026 1.00 91.19 286 VAL A O 1
ATOM 2183 N N . VAL A 1 287 ? 14.072 19.623 30.917 1.00 90.75 287 VAL A N 1
ATOM 2184 C CA . VAL A 1 287 ? 12.753 19.049 30.628 1.00 90.75 287 VAL A CA 1
ATOM 2185 C C . VAL A 1 287 ? 11.671 20.095 30.886 1.00 90.75 287 VAL A C 1
ATOM 2187 O O . VAL A 1 287 ? 11.384 20.423 32.037 1.00 90.75 287 VAL A O 1
ATOM 2190 N N . PHE A 1 288 ? 11.068 20.602 29.819 1.00 91.44 288 PHE A N 1
ATOM 2191 C CA . PHE A 1 288 ? 9.886 21.456 29.857 1.00 91.44 288 PHE A CA 1
ATOM 2192 C C . PHE A 1 288 ? 8.638 20.576 29.887 1.00 91.44 288 PHE A C 1
ATOM 2194 O O . PHE A 1 288 ? 8.499 19.677 29.060 1.00 91.44 288 PHE A O 1
ATOM 2201 N N . PHE A 1 289 ? 7.729 20.845 30.821 1.00 88.62 289 PHE A N 1
ATOM 2202 C CA . PHE A 1 289 ? 6.379 20.288 30.791 1.00 88.62 289 PHE A CA 1
ATOM 2203 C C . PHE A 1 289 ? 5.489 21.295 30.066 1.00 88.62 289 PHE A C 1
ATOM 2205 O O . PHE A 1 289 ? 5.385 22.435 30.517 1.00 88.62 289 PHE A O 1
ATOM 2212 N N . VAL A 1 290 ? 4.898 20.889 28.945 1.00 87.31 290 VAL A N 1
ATOM 2213 C CA . VAL A 1 290 ? 4.085 21.753 28.076 1.00 87.31 290 VAL A CA 1
ATOM 2214 C C . VAL A 1 290 ? 2.679 21.180 27.916 1.00 87.31 290 VAL A C 1
ATOM 2216 O O . VAL A 1 290 ? 2.496 19.961 27.942 1.00 87.31 290 VAL A O 1
ATOM 2219 N N . GLU A 1 291 ? 1.687 22.061 27.785 1.00 79.94 291 GLU A N 1
ATOM 2220 C CA . GLU A 1 291 ? 0.282 21.673 27.594 1.00 79.94 291 GLU A CA 1
ATOM 2221 C C . GLU A 1 291 ? 0.045 21.194 26.156 1.00 79.94 291 GLU A C 1
ATOM 2223 O O . GLU A 1 291 ? -0.451 20.086 25.955 1.00 79.94 291 GLU A O 1
ATOM 2228 N N . ASP A 1 292 ? 0.508 21.967 25.167 1.00 82.38 292 ASP A N 1
ATOM 2229 C CA . ASP A 1 292 ? 0.560 21.552 23.766 1.00 82.38 292 ASP A CA 1
ATOM 2230 C C . ASP A 1 292 ? 2.009 21.428 23.281 1.00 82.38 292 ASP A C 1
ATOM 2232 O O . ASP A 1 292 ? 2.816 22.356 23.376 1.00 82.38 292 ASP A O 1
ATOM 2236 N N . LEU A 1 293 ? 2.342 20.250 22.761 1.00 82.56 293 LEU A N 1
ATOM 2237 C CA . LEU A 1 293 ? 3.661 19.942 22.236 1.00 82.56 293 LEU A CA 1
ATOM 2238 C C . LEU A 1 293 ? 3.816 20.348 20.764 1.00 82.56 293 LEU A C 1
ATOM 2240 O O . LEU A 1 293 ? 4.948 20.488 20.314 1.00 82.56 293 LEU A O 1
ATOM 2244 N N . GLU A 1 294 ? 2.727 20.549 20.018 1.00 80.06 294 GLU A N 1
ATOM 2245 C CA . GLU A 1 294 ? 2.748 20.956 18.606 1.00 80.06 294 GLU A CA 1
ATOM 2246 C C . GLU A 1 294 ? 2.969 22.469 18.471 1.00 80.06 294 GLU A C 1
ATOM 2248 O O . GLU A 1 294 ? 3.859 22.886 17.729 1.00 80.06 294 GLU A O 1
ATOM 2253 N N . GLU A 1 295 ? 2.253 23.281 19.260 1.00 85.69 295 GLU A N 1
ATOM 2254 C CA . GLU A 1 295 ? 2.417 24.748 19.290 1.00 85.69 295 GLU A CA 1
ATOM 2255 C C . GLU A 1 295 ? 3.690 25.225 20.018 1.00 85.69 295 GLU A C 1
ATOM 2257 O O . GLU A 1 295 ? 4.092 26.379 19.871 1.00 85.69 295 GLU A O 1
ATOM 2262 N N . THR A 1 296 ? 4.353 24.358 20.793 1.00 87.19 296 THR A N 1
ATOM 2263 C CA . THR A 1 296 ? 5.614 24.705 21.469 1.00 87.19 296 THR A CA 1
ATOM 2264 C C . THR A 1 296 ? 6.729 24.969 20.451 1.00 87.19 296 THR A C 1
ATOM 2266 O O . THR A 1 296 ? 7.072 24.093 19.650 1.00 87.19 296 THR A O 1
ATOM 2269 N N . ASP A 1 297 ? 7.373 26.139 20.543 1.00 89.62 297 ASP A N 1
ATOM 2270 C CA . ASP A 1 297 ? 8.579 26.467 19.774 1.00 89.62 297 ASP A CA 1
ATOM 2271 C C . ASP A 1 297 ? 9.815 25.753 20.349 1.00 89.62 297 ASP A C 1
ATOM 2273 O O . ASP A 1 297 ? 10.632 26.301 21.095 1.00 89.62 297 ASP A O 1
ATOM 2277 N N . VAL A 1 298 ? 9.917 24.466 20.019 1.00 88.50 298 VAL A N 1
ATOM 2278 C CA . VAL A 1 298 ? 11.009 23.574 20.427 1.00 88.50 298 VAL A CA 1
ATOM 2279 C C . VAL A 1 298 ? 12.370 24.076 19.942 1.00 88.50 298 VAL A C 1
ATOM 2281 O O . VAL A 1 298 ? 13.374 23.838 20.617 1.00 88.50 298 VAL A O 1
ATOM 2284 N N . PHE A 1 299 ? 12.420 24.766 18.798 1.00 88.31 299 PHE A N 1
ATOM 2285 C CA . PHE A 1 299 ? 13.674 25.214 18.206 1.00 88.31 299 PHE A CA 1
ATOM 2286 C C . PHE A 1 299 ? 14.240 26.421 18.957 1.00 88.31 299 PHE A C 1
ATOM 2288 O O . PHE A 1 299 ? 15.354 26.332 19.479 1.00 88.31 299 PHE A O 1
ATOM 2295 N N . ASP A 1 300 ? 13.477 27.508 19.100 1.00 88.94 300 ASP A N 1
ATOM 2296 C CA . ASP A 1 300 ? 13.978 28.729 19.743 1.00 88.94 300 ASP A CA 1
ATOM 2297 C C . ASP A 1 300 ? 14.177 28.531 21.257 1.00 88.94 300 ASP A C 1
ATOM 2299 O O . ASP A 1 300 ? 15.226 28.901 21.801 1.00 88.94 300 ASP A O 1
ATOM 2303 N N . LEU A 1 301 ? 13.240 27.870 21.952 1.00 91.31 301 LEU A N 1
ATOM 2304 C CA . LEU A 1 301 ? 13.399 27.541 23.378 1.00 91.31 301 LEU A CA 1
ATOM 2305 C C . LEU A 1 301 ? 14.547 26.547 23.600 1.00 91.31 301 LEU A C 1
ATOM 2307 O O . LEU A 1 301 ? 15.301 26.654 24.577 1.00 91.31 301 LEU A O 1
ATOM 2311 N N . GLY A 1 302 ? 14.709 25.588 22.685 1.00 90.50 302 GLY A N 1
ATOM 2312 C CA . GLY A 1 302 ? 15.793 24.613 22.699 1.00 90.50 302 GLY A CA 1
ATOM 2313 C C . GLY A 1 302 ? 17.158 25.272 22.537 1.00 90.50 302 GLY A C 1
ATOM 2314 O O . GLY A 1 302 ? 18.047 25.049 23.363 1.00 90.50 302 GLY A O 1
ATOM 2315 N N . GLN A 1 303 ? 17.299 26.156 21.548 1.00 90.56 303 GLN A N 1
ATOM 2316 C CA . GLN A 1 303 ? 18.518 26.912 21.263 1.00 90.56 303 GLN A CA 1
ATOM 2317 C C . GLN A 1 303 ? 18.922 27.840 22.421 1.00 90.56 303 GLN A C 1
ATOM 2319 O O . GLN A 1 303 ? 20.102 27.893 22.784 1.00 90.56 303 GLN A O 1
ATOM 2324 N N . GLN A 1 304 ? 17.970 28.531 23.055 1.00 90.31 304 GLN A N 1
ATOM 2325 C CA . GLN A 1 304 ? 18.253 29.353 24.241 1.00 90.31 304 GLN A CA 1
ATOM 2326 C C . GLN A 1 304 ? 18.715 28.487 25.427 1.00 90.31 304 GLN A C 1
ATOM 2328 O O . GLN A 1 304 ? 19.713 28.785 26.094 1.00 90.31 304 GLN A O 1
ATOM 2333 N N . THR A 1 305 ? 18.038 27.360 25.660 1.00 89.69 305 THR A N 1
ATOM 2334 C CA . THR A 1 305 ? 18.342 26.430 26.761 1.00 89.69 305 THR A CA 1
ATOM 2335 C C . THR A 1 305 ? 19.698 25.741 26.583 1.00 89.69 305 THR A C 1
ATOM 2337 O O . THR A 1 305 ? 20.462 25.599 27.544 1.00 89.69 305 THR A O 1
ATOM 2340 N N . ARG A 1 306 ? 20.041 25.366 25.345 1.00 85.69 306 ARG A N 1
ATOM 2341 C CA . ARG A 1 306 ? 21.258 24.650 24.919 1.00 85.69 306 ARG A CA 1
ATOM 2342 C C . ARG A 1 306 ? 22.566 25.231 25.466 1.00 85.69 306 ARG A C 1
ATOM 2344 O O . ARG A 1 306 ? 23.509 24.465 25.715 1.00 85.69 306 ARG A O 1
ATOM 2351 N N . TYR A 1 307 ? 22.621 26.552 25.663 1.00 81.25 307 TYR A N 1
ATOM 2352 C CA . TYR A 1 307 ? 23.788 27.302 26.152 1.00 81.25 307 TYR A CA 1
ATOM 2353 C C . TYR A 1 307 ? 23.540 28.094 27.451 1.00 81.25 307 TYR A C 1
ATOM 2355 O O . TYR A 1 307 ? 24.408 28.880 27.863 1.00 81.25 307 TYR A O 1
ATOM 2363 N N . HIS A 1 308 ? 22.398 27.883 28.117 1.00 86.38 308 HIS A N 1
ATOM 2364 C CA . HIS A 1 308 ? 22.020 28.634 29.314 1.00 86.38 308 HIS A CA 1
ATOM 2365 C C . HIS A 1 308 ? 23.065 28.520 30.442 1.00 86.38 308 HIS A C 1
ATOM 2367 O O . HIS A 1 308 ? 23.736 27.496 30.610 1.00 86.38 308 HIS A O 1
ATOM 2373 N N . GLY A 1 309 ? 23.221 29.598 31.221 1.00 78.44 309 GLY A N 1
ATOM 2374 C CA . GLY A 1 309 ? 24.273 29.742 32.236 1.00 78.44 309 GLY A CA 1
ATOM 2375 C C . GLY A 1 309 ? 24.318 28.603 33.255 1.00 78.44 309 GLY A C 1
ATOM 2376 O O . GLY A 1 309 ? 25.401 28.110 33.570 1.00 78.44 309 GLY A O 1
ATOM 2377 N N . ASP A 1 310 ? 23.143 28.146 33.683 1.00 75.69 310 ASP A N 1
ATOM 2378 C CA . ASP A 1 310 ? 22.959 27.149 34.746 1.00 75.69 310 ASP A CA 1
ATOM 2379 C C . ASP A 1 310 ? 23.318 25.709 34.336 1.00 75.69 310 ASP A C 1
ATOM 2381 O O . ASP A 1 310 ? 23.381 24.821 35.190 1.00 75.69 310 ASP A O 1
ATOM 2385 N N . PHE A 1 311 ? 23.574 25.471 33.043 1.00 77.06 311 PHE A N 1
ATOM 2386 C CA . PHE A 1 311 ? 23.875 24.148 32.469 1.00 77.06 311 PHE A CA 1
ATOM 2387 C C . PHE A 1 311 ? 25.234 24.111 31.728 1.00 77.06 311 PHE A C 1
ATOM 2389 O O . PHE A 1 311 ? 25.525 23.211 30.933 1.00 77.06 311 PHE A O 1
ATOM 2396 N N . LYS A 1 312 ? 26.100 25.097 32.001 1.00 67.44 312 LYS A N 1
ATOM 2397 C CA . LYS A 1 312 ? 27.502 25.162 31.544 1.00 67.44 312 LYS A CA 1
ATOM 2398 C C . LYS A 1 312 ? 28.390 24.128 32.268 1.00 67.44 312 LYS A C 1
ATOM 2400 O O . LYS A 1 312 ? 28.052 23.709 33.371 1.00 67.44 312 LYS A O 1
ATOM 2405 N N . PRO A 1 313 ? 29.548 23.720 31.700 1.00 55.47 313 PRO A N 1
ATOM 2406 C CA . PRO A 1 313 ? 30.203 24.259 30.500 1.00 55.47 313 PRO A CA 1
ATOM 2407 C C . PRO A 1 313 ? 29.877 23.537 29.184 1.00 55.47 313 PRO A C 1
ATOM 2409 O O . PRO A 1 313 ? 30.144 24.095 28.126 1.00 55.47 313 PRO A O 1
ATOM 2412 N N . ALA A 1 314 ? 29.326 22.321 29.222 1.00 62.97 314 ALA A N 1
ATOM 2413 C CA . ALA A 1 314 ? 29.115 21.513 28.015 1.00 62.97 314 ALA A CA 1
ATOM 2414 C C . ALA A 1 314 ? 27.785 21.822 27.288 1.00 62.97 314 ALA A C 1
ATOM 2416 O O . ALA A 1 314 ? 27.663 21.595 26.081 1.00 62.97 314 ALA A O 1
ATOM 2417 N N . GLY A 1 315 ? 26.800 22.362 28.014 1.00 74.00 315 GLY A N 1
ATOM 2418 C CA . GLY A 1 315 ? 25.447 22.595 27.516 1.00 74.00 315 GLY A CA 1
ATOM 2419 C C . GLY A 1 315 ? 24.606 21.317 27.434 1.00 74.00 315 GLY A C 1
ATOM 2420 O O . GLY A 1 315 ? 25.095 20.202 27.648 1.00 74.00 315 GLY A O 1
ATOM 2421 N N . THR A 1 316 ? 23.321 21.493 27.151 1.00 85.56 316 THR A N 1
ATOM 2422 C CA . THR A 1 316 ? 22.268 20.515 27.461 1.00 85.56 316 THR A CA 1
ATOM 2423 C C . THR A 1 316 ? 21.402 20.187 26.250 1.00 85.56 316 THR A C 1
ATOM 2425 O O . THR A 1 316 ? 21.244 21.020 25.361 1.00 85.56 316 THR A O 1
ATOM 2428 N N . ASN A 1 317 ? 20.811 18.994 26.249 1.00 87.75 317 ASN A N 1
ATOM 2429 C CA . ASN A 1 317 ? 19.592 18.720 25.490 1.00 87.75 317 ASN A CA 1
ATOM 2430 C C . ASN A 1 317 ? 18.419 19.474 26.131 1.00 87.75 317 ASN A C 1
ATOM 2432 O O . ASN A 1 317 ? 18.388 19.614 27.361 1.00 87.75 317 ASN A O 1
ATOM 2436 N N . ALA A 1 318 ? 17.441 19.895 25.334 1.00 90.50 318 ALA A N 1
ATOM 2437 C CA . ALA A 1 318 ? 16.165 20.406 25.829 1.00 90.50 318 ALA A CA 1
ATOM 2438 C C . ALA A 1 318 ? 15.044 19.488 25.336 1.00 90.50 318 ALA A C 1
ATOM 2440 O O . ALA A 1 318 ? 14.850 19.324 24.137 1.00 90.50 318 ALA A O 1
ATOM 2441 N N . ASN A 1 319 ? 14.339 18.847 26.265 1.00 90.12 319 ASN A N 1
ATOM 2442 C CA . ASN A 1 319 ? 13.176 18.026 25.955 1.00 90.12 319 ASN A CA 1
ATOM 2443 C C . ASN A 1 319 ? 11.917 18.799 26.323 1.00 90.12 319 ASN A C 1
ATOM 2445 O O . ASN A 1 319 ? 11.848 19.374 27.409 1.00 90.12 319 ASN A O 1
ATOM 2449 N N . PHE A 1 320 ? 10.915 18.728 25.468 1.00 90.25 320 PHE A N 1
ATOM 2450 C CA . PHE A 1 320 ? 9.587 19.273 25.686 1.00 90.25 320 PHE A CA 1
ATOM 2451 C C . PHE A 1 320 ? 8.651 18.076 25.757 1.00 90.25 320 PHE A C 1
ATOM 2453 O O . PHE A 1 320 ? 8.673 17.232 24.859 1.00 90.25 320 PHE A O 1
ATOM 2460 N N . ILE A 1 321 ? 7.916 17.942 26.860 1.00 88.38 321 ILE A N 1
ATOM 2461 C CA . ILE A 1 321 ? 7.054 16.787 27.108 1.00 88.38 321 ILE A CA 1
ATOM 2462 C C . ILE A 1 321 ? 5.628 17.215 27.436 1.00 88.38 321 ILE A C 1
ATOM 2464 O O . ILE A 1 321 ? 5.396 18.032 28.327 1.00 88.38 321 ILE A O 1
ATOM 2468 N N . ARG A 1 322 ? 4.679 16.589 26.741 1.00 85.81 322 ARG A N 1
ATOM 2469 C CA . ARG A 1 322 ? 3.251 16.586 27.074 1.00 85.81 322 ARG A CA 1
ATOM 2470 C C . ARG A 1 322 ? 2.922 15.209 27.628 1.00 85.81 322 ARG A C 1
ATOM 2472 O O . ARG A 1 322 ? 3.317 14.200 27.043 1.00 85.81 322 ARG A O 1
ATOM 2479 N N . ILE A 1 323 ? 2.227 15.130 28.759 1.00 79.38 323 ILE A N 1
ATOM 2480 C CA . ILE A 1 323 ? 1.865 13.830 29.335 1.00 79.38 323 ILE A CA 1
ATOM 2481 C C . ILE A 1 323 ? 0.452 13.460 28.895 1.00 79.38 323 ILE A C 1
ATOM 2483 O O . ILE A 1 323 ? -0.509 14.045 29.373 1.00 79.38 323 ILE A O 1
ATOM 2487 N N . GLN A 1 324 ? 0.323 12.471 28.010 1.00 62.25 324 GLN A N 1
ATOM 2488 C CA . GLN A 1 324 ? -0.988 12.016 27.542 1.00 62.25 324 GLN A CA 1
ATOM 2489 C C . GLN A 1 324 ? -1.747 11.248 28.633 1.00 62.25 324 GLN A C 1
ATOM 2491 O O . GLN A 1 324 ? -2.940 11.448 28.851 1.00 62.25 324 GLN A O 1
ATOM 2496 N N . SER A 1 325 ? -1.069 10.317 29.316 1.00 57.72 325 SER A N 1
ATOM 2497 C CA . SER A 1 325 ? -1.690 9.441 30.319 1.00 57.72 325 SER A CA 1
ATOM 2498 C C . SER A 1 325 ? -0.636 8.783 31.237 1.00 57.72 325 SER A C 1
ATOM 2500 O O . SER A 1 325 ? 0.570 8.991 31.060 1.00 57.72 325 SER A O 1
ATOM 2502 N N . PRO A 1 326 ? -1.022 7.988 32.258 1.00 53.72 326 PRO A N 1
ATOM 2503 C CA . PRO A 1 326 ? -0.083 7.359 33.179 1.00 53.72 326 PRO A CA 1
ATOM 2504 C C . PRO A 1 326 ? 0.802 6.332 32.466 1.00 53.72 326 PRO A C 1
ATOM 2506 O O . PRO A 1 326 ? 0.433 5.177 32.259 1.00 53.72 326 PRO A O 1
ATOM 2509 N N . GLY A 1 327 ? 2.017 6.757 32.131 1.00 52.88 327 GLY A N 1
ATOM 2510 C CA . GLY A 1 327 ? 3.018 5.932 31.468 1.00 52.88 327 GLY A CA 1
ATOM 2511 C C . GLY A 1 327 ? 3.125 6.168 29.965 1.00 52.88 327 GLY A C 1
ATOM 2512 O O . GLY A 1 327 ? 3.893 5.443 29.335 1.00 52.88 327 GLY A O 1
ATOM 2513 N N . LEU A 1 328 ? 2.421 7.172 29.431 1.00 58.47 328 LEU A N 1
ATOM 2514 C CA . LEU A 1 328 ? 2.537 7.645 28.055 1.00 58.47 328 LEU A CA 1
ATOM 2515 C C . LEU A 1 328 ? 2.814 9.156 28.056 1.00 58.47 328 LEU A C 1
ATOM 2517 O O . LEU A 1 328 ? 2.004 9.949 28.536 1.00 58.47 328 LEU A O 1
ATOM 2521 N N . ILE A 1 329 ? 3.981 9.527 27.535 1.00 73.75 329 ILE A N 1
ATOM 2522 C CA . ILE A 1 329 ? 4.400 10.909 27.288 1.00 73.75 329 ILE A CA 1
ATOM 2523 C C . ILE A 1 329 ? 4.656 11.067 25.794 1.00 73.75 329 ILE A C 1
ATOM 2525 O O . ILE A 1 329 ? 5.233 10.167 25.181 1.00 73.75 329 ILE A O 1
ATOM 2529 N N . ASP A 1 330 ? 4.283 12.217 25.252 1.00 75.50 330 ASP A N 1
ATOM 2530 C CA . ASP A 1 330 ? 4.860 12.714 24.010 1.00 75.50 330 ASP A CA 1
ATOM 2531 C C . ASP A 1 330 ? 6.149 13.469 24.339 1.00 75.50 330 ASP A C 1
ATOM 2533 O O . ASP A 1 330 ? 6.275 14.068 25.413 1.00 75.50 330 ASP A O 1
ATOM 2537 N N . ILE A 1 331 ? 7.107 13.449 23.418 1.00 81.50 331 ILE A N 1
ATOM 2538 C CA . ILE A 1 331 ? 8.382 14.148 23.558 1.00 81.50 331 ILE A CA 1
ATOM 2539 C C . ILE A 1 331 ? 8.828 14.711 22.207 1.00 81.50 331 ILE A C 1
ATOM 2541 O O . ILE A 1 331 ? 8.802 14.010 21.200 1.00 81.50 331 ILE A O 1
ATOM 2545 N N . ARG A 1 332 ? 9.251 15.976 22.204 1.00 84.62 332 ARG A N 1
ATOM 2546 C CA . ARG A 1 332 ? 10.096 16.582 21.163 1.00 84.62 332 ARG A CA 1
ATOM 2547 C C . ARG A 1 332 ? 11.409 16.973 21.837 1.00 84.62 332 ARG A C 1
ATOM 2549 O O . ARG A 1 332 ? 11.397 17.466 22.969 1.00 84.62 332 ARG A O 1
ATOM 2556 N N . THR A 1 333 ? 12.547 16.745 21.192 1.00 84.62 333 THR A N 1
ATOM 2557 C CA . THR A 1 333 ? 13.863 17.060 21.766 1.00 84.62 333 THR A CA 1
ATOM 2558 C C . THR A 1 333 ? 14.629 17.992 20.839 1.00 84.62 333 THR A C 1
ATOM 2560 O O . THR A 1 333 ? 14.925 17.621 19.715 1.00 84.62 333 THR A O 1
ATOM 2563 N N . TYR A 1 334 ? 15.047 19.161 21.320 1.00 87.88 334 TYR A N 1
ATOM 2564 C CA . TYR A 1 334 ? 16.154 19.884 20.695 1.00 87.88 334 TYR A CA 1
ATOM 2565 C C . TYR A 1 334 ? 17.461 19.208 21.128 1.00 87.88 334 TYR A C 1
ATOM 2567 O O . TYR A 1 334 ? 17.819 19.221 22.319 1.00 87.88 334 TYR A O 1
ATOM 2575 N N . GLU A 1 335 ? 18.146 18.555 20.188 1.00 82.75 335 GLU A N 1
ATOM 2576 C CA . GLU A 1 335 ? 19.265 17.659 20.491 1.00 82.75 335 GLU A CA 1
ATOM 2577 C C . GLU A 1 335 ? 20.624 18.341 20.296 1.00 82.75 335 GLU A C 1
ATOM 2579 O O . GLU A 1 335 ? 21.018 18.754 19.205 1.00 82.75 335 GLU A O 1
ATOM 2584 N N . ARG A 1 336 ? 21.396 18.418 21.382 1.00 78.56 336 ARG A N 1
ATOM 2585 C CA . ARG A 1 336 ? 22.769 18.923 21.388 1.00 78.56 336 ARG A CA 1
ATOM 2586 C C . ARG A 1 336 ? 23.636 18.110 20.420 1.00 78.56 336 ARG A C 1
ATOM 2588 O O . ARG A 1 336 ? 23.747 16.895 20.547 1.00 78.56 336 ARG A O 1
ATOM 2595 N N . GLY A 1 337 ? 24.336 18.796 19.520 1.00 72.19 337 GLY A N 1
ATOM 2596 C CA . GLY A 1 337 ? 25.183 18.186 18.490 1.00 72.19 337 GLY A CA 1
ATOM 2597 C C . GLY A 1 337 ? 24.459 17.847 17.183 1.00 72.19 337 GLY A C 1
ATOM 2598 O O . GLY A 1 337 ? 25.131 17.747 16.161 1.00 72.19 337 GLY A O 1
ATOM 2599 N N . VAL A 1 338 ? 23.126 17.742 17.195 1.00 76.25 338 VAL A N 1
ATOM 2600 C CA . VAL A 1 338 ? 22.296 17.912 15.988 1.00 76.25 338 VAL A CA 1
ATOM 2601 C C . VAL A 1 338 ? 22.028 19.407 15.775 1.00 76.25 338 VAL A C 1
ATOM 2603 O O . VAL A 1 338 ? 22.104 19.887 14.650 1.00 76.25 338 VAL A O 1
ATOM 2606 N N . GLU A 1 339 ? 21.820 20.140 16.878 1.00 83.12 339 GLU A N 1
ATOM 2607 C CA . GLU A 1 339 ? 21.462 21.567 16.927 1.00 83.12 339 GLU A CA 1
ATOM 2608 C C . GLU A 1 339 ? 20.176 21.879 16.132 1.00 83.12 339 GLU A C 1
ATOM 2610 O O . GLU A 1 339 ? 20.037 22.933 15.516 1.00 83.12 339 GLU A O 1
ATOM 2615 N N . ASP A 1 340 ? 19.250 20.917 16.164 1.00 79.75 340 ASP A N 1
ATOM 2616 C CA . ASP A 1 340 ? 17.921 20.927 15.554 1.00 79.75 340 ASP A CA 1
ATOM 2617 C C . ASP A 1 340 ? 17.011 19.952 16.340 1.00 79.75 340 ASP A C 1
ATOM 2619 O O . ASP A 1 340 ? 17.450 19.294 17.297 1.00 79.75 340 ASP A O 1
ATOM 2623 N N . GLU A 1 341 ? 15.745 19.850 15.952 1.00 78.75 341 GLU A N 1
ATOM 2624 C CA . GLU A 1 341 ? 14.766 18.952 16.565 1.00 78.75 341 GLU A CA 1
ATOM 2625 C C . GLU A 1 341 ? 14.955 17.471 16.173 1.00 78.75 341 GLU A C 1
ATOM 2627 O O . GLU A 1 341 ? 15.121 17.113 15.005 1.00 78.75 341 GLU A O 1
ATOM 2632 N N . THR A 1 342 ? 14.833 16.577 17.158 1.00 67.19 342 THR A N 1
ATOM 2633 C CA . THR A 1 342 ? 14.696 15.127 16.987 1.00 67.19 342 THR A CA 1
ATOM 2634 C C . THR A 1 342 ? 13.502 14.580 17.777 1.00 67.19 342 THR A C 1
ATOM 2636 O O . THR A 1 342 ? 13.106 15.106 18.820 1.00 67.19 342 THR A O 1
ATOM 2639 N N . LEU A 1 343 ? 12.917 13.479 17.285 1.00 56.91 343 LEU A N 1
ATOM 2640 C CA . LEU A 1 343 ? 11.742 12.846 17.904 1.00 56.91 343 LEU A CA 1
ATOM 2641 C C . LEU A 1 343 ? 12.057 12.191 19.260 1.00 56.91 343 LEU A C 1
ATOM 2643 O O . LEU A 1 343 ? 11.162 12.019 20.081 1.00 56.91 343 LEU A O 1
ATOM 2647 N N . ALA A 1 344 ? 13.312 11.794 19.491 1.00 60.56 344 ALA A N 1
ATOM 2648 C CA . ALA A 1 344 ? 13.809 11.358 20.791 1.00 60.56 344 ALA A CA 1
ATOM 2649 C C . ALA A 1 344 ? 15.340 11.248 20.789 1.00 60.56 344 ALA A C 1
ATOM 2651 O O . ALA A 1 344 ? 15.911 10.395 20.099 1.00 60.56 344 ALA A O 1
ATOM 2652 N N . CYS A 1 345 ? 16.005 11.989 21.675 1.00 60.59 345 CYS A N 1
ATOM 2653 C CA . CYS A 1 345 ? 17.396 11.696 22.011 1.00 60.59 345 CYS A CA 1
ATOM 2654 C C . CYS A 1 345 ? 17.488 10.334 22.730 1.00 60.59 345 CYS A C 1
ATOM 2656 O O . CYS A 1 345 ? 16.739 10.056 23.674 1.00 60.59 345 CYS A O 1
ATOM 2658 N N . GLY A 1 346 ? 18.445 9.484 22.340 1.00 51.69 346 GLY A N 1
ATOM 2659 C CA . GLY A 1 346 ? 18.589 8.114 22.861 1.00 51.69 346 GLY A CA 1
ATOM 2660 C C . GLY A 1 346 ? 18.857 7.985 24.375 1.00 51.69 346 GLY A C 1
ATOM 2661 O O . GLY A 1 346 ? 18.790 6.876 24.908 1.00 51.69 346 GLY A O 1
ATOM 2662 N N . THR A 1 347 ? 19.150 9.090 25.072 1.00 52.50 347 THR A N 1
ATOM 2663 C CA . THR A 1 347 ? 19.295 9.204 26.541 1.00 52.50 347 THR A CA 1
ATOM 2664 C C . THR A 1 347 ? 18.083 9.840 27.245 1.00 52.50 347 THR A C 1
ATOM 2666 O O . THR A 1 347 ? 18.031 9.833 28.480 1.00 52.50 347 THR A O 1
ATOM 2669 N N . GLY A 1 348 ? 17.124 10.391 26.488 1.00 42.84 348 GLY A N 1
ATOM 2670 C CA . GLY A 1 348 ? 16.008 11.209 26.987 1.00 42.84 348 GLY A CA 1
ATOM 2671 C C . GLY A 1 348 ? 14.764 10.431 27.431 1.00 42.84 348 GLY A C 1
ATOM 2672 O O . GLY A 1 348 ? 14.013 10.918 28.271 1.00 42.84 348 GLY A O 1
ATOM 2673 N N . VAL A 1 349 ? 14.561 9.199 26.947 1.00 37.78 349 VAL A N 1
ATOM 2674 C CA . VAL A 1 349 ? 13.394 8.367 27.309 1.00 37.78 349 VAL A CA 1
ATOM 2675 C C . VAL A 1 349 ? 13.597 7.682 28.670 1.00 37.78 349 VAL A C 1
ATOM 2677 O O . VAL A 1 349 ? 13.760 6.465 28.771 1.00 37.78 349 VAL A O 1
ATOM 2680 N N . ASN A 1 350 ? 13.582 8.480 29.740 1.00 29.55 350 ASN A N 1
ATOM 2681 C CA . ASN A 1 350 ? 13.451 8.006 31.117 1.00 29.55 350 ASN A CA 1
ATOM 2682 C C . ASN A 1 350 ? 12.006 8.203 31.598 1.00 29.55 350 ASN A C 1
ATOM 2684 O O . ASN A 1 350 ? 11.474 9.309 31.614 1.00 29.55 350 ASN A O 1
ATOM 2688 N N . ARG A 1 351 ? 11.362 7.093 31.969 1.00 23.84 351 ARG A N 1
ATOM 2689 C CA . ARG A 1 351 ? 9.916 6.989 32.210 1.00 23.84 351 ARG A CA 1
ATOM 2690 C C . ARG A 1 351 ? 9.461 7.777 33.447 1.00 23.84 351 ARG A C 1
ATOM 2692 O O . ARG A 1 351 ? 9.557 7.271 34.563 1.00 23.84 351 ARG A O 1
ATOM 2699 N N . PHE A 1 352 ? 8.864 8.947 33.230 1.00 22.30 352 PHE A N 1
ATOM 2700 C CA . PHE A 1 352 ? 8.035 9.663 34.209 1.00 22.30 352 PHE A CA 1
ATOM 2701 C C . PHE A 1 352 ? 6.573 9.719 33.727 1.00 22.30 352 PHE A C 1
ATOM 2703 O O . PHE A 1 352 ? 6.299 9.552 32.543 1.00 22.30 352 PHE A O 1
ATOM 2710 N N . CYS A 1 353 ? 5.620 9.806 34.660 1.00 20.91 353 CYS A N 1
ATOM 2711 C CA . CYS A 1 353 ? 4.249 9.322 34.454 1.00 20.91 353 CYS A CA 1
ATOM 2712 C C . CYS A 1 353 ? 3.238 10.096 35.323 1.00 20.91 353 CYS A C 1
ATOM 2714 O O . CYS A 1 353 ? 3.230 9.874 36.532 1.00 20.91 353 CYS A O 1
ATOM 2716 N N . TYR A 1 354 ? 2.361 10.921 34.726 1.00 22.48 354 TYR A N 1
ATOM 2717 C CA . TYR A 1 354 ? 1.243 11.611 35.409 1.00 22.48 354 TYR A CA 1
ATOM 2718 C C . TYR A 1 354 ? 0.072 11.948 34.454 1.00 22.48 354 TYR A C 1
ATOM 2720 O O . TYR A 1 354 ? 0.269 12.642 33.474 1.00 22.48 354 TYR A O 1
ATOM 2728 N N . TYR A 1 355 ? -1.150 11.489 34.746 1.00 20.97 355 TYR A N 1
ATOM 2729 C CA . TYR A 1 355 ? -2.371 11.746 33.944 1.00 20.97 355 TYR A CA 1
ATOM 2730 C C . TYR A 1 355 ? -2.762 13.245 33.870 1.00 20.97 355 TYR A C 1
ATOM 2732 O O . TYR A 1 355 ? -2.781 13.873 34.928 1.00 20.97 355 TYR A O 1
ATOM 2740 N N . CYS A 1 356 ? -3.147 13.756 32.682 1.00 21.36 356 CYS A N 1
ATOM 2741 C CA . CYS A 1 356 ? -4.363 14.560 32.356 1.00 21.36 356 CYS A CA 1
ATOM 2742 C C . CYS A 1 356 ? -4.290 15.096 30.898 1.00 21.36 356 CYS A C 1
ATOM 2744 O O . CYS A 1 356 ? -3.199 15.438 30.468 1.00 21.36 356 CYS A O 1
ATOM 2746 N N . GLY A 1 357 ? -5.372 15.251 30.117 1.00 24.09 357 GLY A N 1
ATOM 2747 C CA . GLY A 1 357 ? -6.773 14.826 30.304 1.00 24.09 357 GLY A CA 1
ATOM 2748 C C . GLY A 1 357 ? -7.762 15.519 29.332 1.00 24.09 357 GLY A C 1
ATOM 2749 O O . GLY A 1 357 ? -7.758 16.739 29.275 1.00 24.09 357 GLY A O 1
ATOM 2750 N N . ASP A 1 358 ? -8.600 14.726 28.646 1.00 28.77 358 ASP A N 1
ATOM 2751 C CA . ASP A 1 358 ? -9.781 15.038 27.797 1.00 28.77 358 ASP A CA 1
ATOM 2752 C C . ASP A 1 358 ? -9.716 16.113 26.678 1.00 28.77 358 ASP A C 1
ATOM 2754 O O . ASP A 1 358 ? -9.706 17.309 26.943 1.00 28.77 358 ASP A O 1
ATOM 2758 N N . ASP A 1 359 ? -9.901 15.667 25.423 1.00 37.78 359 ASP A N 1
ATOM 2759 C CA . ASP A 1 359 ? -10.617 16.401 24.359 1.00 37.78 359 ASP A CA 1
ATOM 2760 C C . ASP A 1 359 ? -11.230 15.381 23.362 1.00 37.78 359 ASP A C 1
ATOM 2762 O O . ASP A 1 359 ? -10.559 14.443 22.937 1.00 37.78 359 ASP A O 1
ATOM 2766 N N . ASP A 1 360 ? -12.528 15.480 23.048 1.00 56.25 360 ASP A N 1
ATOM 2767 C CA . ASP A 1 360 ? -13.327 14.318 22.595 1.00 56.25 360 ASP A CA 1
ATOM 2768 C C . ASP A 1 360 ? -13.035 13.815 21.151 1.00 56.25 360 ASP A C 1
ATOM 2770 O O . ASP A 1 360 ? -13.229 14.529 20.153 1.00 56.25 360 ASP A O 1
ATOM 2774 N N . GLU A 1 361 ? -12.626 12.539 21.047 1.00 64.12 361 GLU A N 1
ATOM 2775 C CA . GLU A 1 361 ? -12.380 11.783 19.803 1.00 64.12 361 GLU A CA 1
ATOM 2776 C C . GLU A 1 361 ? -13.643 11.102 19.216 1.00 64.12 361 GLU A C 1
ATOM 2778 O O . GLU A 1 361 ? -13.529 10.321 18.264 1.00 64.12 361 GLU A O 1
ATOM 2783 N N . SER A 1 362 ? -14.837 11.352 19.769 1.00 76.31 362 SER A N 1
ATOM 2784 C CA . SER A 1 362 ? -16.081 10.629 19.456 1.00 76.31 362 SER A CA 1
ATOM 2785 C C . SER A 1 362 ? -16.491 10.550 17.972 1.00 76.31 362 SER A C 1
ATOM 2787 O O . SER A 1 362 ? -16.148 11.371 17.117 1.00 76.31 362 SER A O 1
ATOM 2789 N N . LEU A 1 363 ? -17.260 9.498 17.667 1.00 80.06 363 LEU A N 1
ATOM 2790 C CA . LEU A 1 363 ? -17.816 9.206 16.346 1.00 80.06 363 LEU A CA 1
ATOM 2791 C C . LEU A 1 363 ? -18.925 10.200 15.951 1.00 80.06 363 LEU A C 1
ATOM 2793 O O . LEU A 1 363 ? -19.981 10.252 16.579 1.00 80.06 363 LEU A O 1
ATOM 2797 N N . ASP A 1 364 ? -18.741 10.897 14.828 1.00 87.06 364 ASP A N 1
ATOM 2798 C CA . ASP A 1 364 ? -19.796 11.703 14.200 1.00 87.06 364 ASP A CA 1
ATOM 2799 C C . ASP A 1 364 ? -20.756 10.807 13.389 1.00 87.06 364 ASP A C 1
ATOM 2801 O O . ASP A 1 364 ? -20.592 10.598 12.180 1.00 87.06 364 ASP A O 1
ATOM 2805 N N . GLU A 1 365 ? -21.764 10.244 14.070 1.00 89.94 365 GLU A N 1
ATOM 2806 C CA . GLU A 1 365 ? -22.779 9.386 13.437 1.00 89.94 365 GLU A CA 1
ATOM 2807 C C . GLU A 1 365 ? -23.534 10.108 12.307 1.00 89.94 365 GLU A C 1
ATOM 2809 O O . GLU A 1 365 ? -23.915 9.479 11.320 1.00 89.94 365 GLU A O 1
ATOM 2814 N N . ALA A 1 366 ? -23.752 11.424 12.419 1.00 87.69 366 ALA A N 1
ATOM 2815 C CA . ALA A 1 366 ? -24.499 12.189 11.424 1.00 87.69 366 ALA A CA 1
ATOM 2816 C C . ALA A 1 366 ? -23.704 12.318 10.117 1.00 87.69 366 ALA A C 1
ATOM 2818 O O . ALA A 1 366 ? -24.233 12.024 9.041 1.00 87.69 366 ALA A O 1
ATOM 2819 N N . LYS A 1 367 ? -22.413 12.666 10.203 1.00 88.94 367 LYS A N 1
ATOM 2820 C CA . LYS A 1 367 ? -21.530 12.731 9.029 1.00 88.94 367 LYS A CA 1
ATOM 2821 C C . LYS A 1 367 ? -21.282 11.365 8.406 1.00 88.94 367 LYS A C 1
ATOM 2823 O O . LYS A 1 367 ? -21.209 11.285 7.182 1.00 88.94 367 LYS A O 1
ATOM 2828 N N . LEU A 1 368 ? -21.235 10.288 9.194 1.00 89.75 368 LEU A N 1
ATOM 2829 C CA . LEU A 1 368 ? -21.199 8.930 8.642 1.00 89.75 368 LEU A CA 1
ATOM 2830 C C . LEU A 1 368 ? -22.423 8.659 7.747 1.00 89.75 368 LEU A C 1
ATOM 2832 O O . LEU A 1 368 ? -22.257 8.189 6.621 1.00 89.75 368 LEU A O 1
ATOM 2836 N N . LYS A 1 369 ? -23.636 9.019 8.194 1.00 90.75 369 LYS A N 1
ATOM 2837 C CA . LYS A 1 369 ? -24.866 8.846 7.397 1.00 90.75 369 LYS A CA 1
ATOM 2838 C C . LYS A 1 369 ? -24.867 9.692 6.122 1.00 90.75 369 LYS A C 1
ATOM 2840 O O . LYS A 1 369 ? -25.214 9.183 5.057 1.00 90.75 369 LYS A O 1
ATOM 2845 N N . GLU A 1 370 ? -24.424 10.948 6.199 1.00 91.00 370 GLU A N 1
ATOM 2846 C CA . GLU A 1 370 ? -24.270 11.818 5.022 1.00 91.00 370 GLU A CA 1
ATOM 2847 C C . GLU A 1 370 ? -23.263 11.257 3.999 1.00 91.00 370 GLU A C 1
ATOM 2849 O O . GLU A 1 370 ? -23.517 11.300 2.794 1.00 91.00 370 GLU A O 1
ATOM 2854 N N . LEU A 1 371 ? -22.133 10.703 4.457 1.00 92.38 371 LEU A N 1
ATOM 2855 C CA . LEU A 1 371 ? -21.126 10.096 3.580 1.00 92.38 371 LEU A CA 1
ATOM 2856 C C . LEU A 1 371 ? -21.624 8.800 2.929 1.00 92.38 371 LEU A C 1
ATOM 2858 O O . LEU A 1 371 ? -21.357 8.587 1.748 1.00 92.38 371 LEU A O 1
ATOM 2862 N N . ILE A 1 372 ? -22.383 7.967 3.650 1.00 93.31 372 ILE A N 1
ATOM 2863 C CA . ILE A 1 372 ? -23.033 6.779 3.074 1.00 93.31 372 ILE A CA 1
ATOM 2864 C C . ILE A 1 372 ? -24.024 7.198 1.984 1.00 93.31 372 ILE A C 1
ATOM 2866 O O . ILE A 1 372 ? -23.965 6.660 0.881 1.00 93.31 372 ILE A O 1
ATOM 2870 N N . GLN A 1 373 ? -24.875 8.199 2.236 1.00 95.44 373 GLN A N 1
ATOM 2871 C CA . GLN A 1 373 ? -25.799 8.694 1.211 1.00 95.44 373 GLN A CA 1
ATOM 2872 C C . GLN A 1 373 ? -25.048 9.247 -0.010 1.00 95.44 373 GLN A C 1
ATOM 2874 O O . GLN A 1 373 ? -25.418 8.939 -1.137 1.00 95.44 373 GLN A O 1
ATOM 2879 N N . PHE A 1 374 ? -23.938 9.967 0.188 1.00 93.06 374 PHE A N 1
ATOM 2880 C CA . PHE A 1 374 ? -23.096 10.447 -0.915 1.00 93.06 374 PHE A CA 1
ATOM 2881 C C . PHE A 1 374 ? -22.496 9.311 -1.770 1.00 93.06 374 PHE A C 1
ATOM 2883 O O . PHE A 1 374 ? -22.353 9.478 -2.980 1.00 93.06 374 PHE A O 1
ATOM 2890 N N . GLN A 1 375 ? -22.177 8.155 -1.178 1.00 96.69 375 GLN A N 1
ATOM 2891 C CA . GLN A 1 375 ? -21.766 6.963 -1.933 1.00 96.69 375 GLN A CA 1
ATOM 2892 C C . GLN A 1 375 ? -22.926 6.372 -2.748 1.00 96.69 375 GLN A C 1
ATOM 2894 O O . GLN A 1 375 ? -22.748 6.063 -3.927 1.00 96.69 375 GLN A O 1
ATOM 2899 N N . LEU A 1 376 ? -24.111 6.243 -2.142 1.00 93.38 376 LEU A N 1
ATOM 2900 C CA . LEU A 1 376 ? -25.311 5.708 -2.799 1.00 93.38 376 LEU A CA 1
ATOM 2901 C C . LEU A 1 376 ? -25.761 6.597 -3.970 1.00 93.38 376 LEU A C 1
ATOM 2903 O O . LEU A 1 376 ? -25.965 6.099 -5.076 1.00 93.38 376 LEU A O 1
ATOM 2907 N N . ASP A 1 377 ? -25.821 7.915 -3.761 1.00 96.12 377 ASP A N 1
ATOM 2908 C CA . ASP A 1 377 ? -26.133 8.915 -4.796 1.00 96.12 377 ASP A CA 1
ATOM 2909 C C . ASP A 1 377 ? -25.093 8.908 -5.932 1.00 96.12 377 ASP A C 1
ATOM 2911 O O . ASP A 1 377 ? -25.407 9.213 -7.083 1.00 96.12 377 ASP A O 1
ATOM 2915 N N . GLY A 1 378 ? -23.848 8.544 -5.610 1.00 92.19 378 GLY A N 1
ATOM 2916 C CA . GLY A 1 378 ? -22.758 8.347 -6.561 1.00 92.19 378 GLY A CA 1
ATOM 2917 C C . GLY A 1 378 ? -22.789 7.016 -7.318 1.00 92.19 378 GLY A C 1
ATOM 2918 O O . GLY A 1 378 ? -21.908 6.788 -8.140 1.00 92.19 378 GLY A O 1
ATOM 2919 N N . GLY A 1 379 ? -23.757 6.131 -7.062 1.00 93.88 379 GLY A N 1
ATOM 2920 C CA . GLY A 1 379 ? -23.852 4.825 -7.724 1.00 93.88 379 GLY A CA 1
ATOM 2921 C C . GLY A 1 379 ? -22.835 3.784 -7.241 1.00 93.88 379 GLY A C 1
ATOM 2922 O O . GLY A 1 379 ? -22.575 2.815 -7.951 1.00 93.88 379 GLY A O 1
ATOM 2923 N N . THR A 1 380 ? -22.245 3.955 -6.053 1.00 94.00 380 THR A N 1
ATOM 2924 C CA . THR A 1 380 ? -21.317 2.973 -5.469 1.00 94.00 380 THR A CA 1
ATOM 2925 C C . THR A 1 380 ? -22.018 1.631 -5.222 1.00 94.00 380 THR A C 1
ATOM 2927 O O . THR A 1 380 ? -23.014 1.563 -4.511 1.00 94.00 380 THR A O 1
ATOM 2930 N N . HIS A 1 381 ? -21.460 0.541 -5.758 1.00 93.69 381 HIS A N 1
ATOM 2931 C CA . HIS A 1 381 ? -22.076 -0.798 -5.765 1.00 93.69 381 HIS A CA 1
ATOM 2932 C C . HIS A 1 381 ? -21.973 -1.598 -4.447 1.00 93.69 381 HIS A C 1
ATOM 2934 O O . HIS A 1 381 ? -22.409 -2.746 -4.400 1.00 93.69 381 HIS A O 1
ATOM 2940 N N . GLY A 1 382 ? -21.373 -1.040 -3.394 1.00 94.75 382 GLY A N 1
ATOM 2941 C CA . GLY 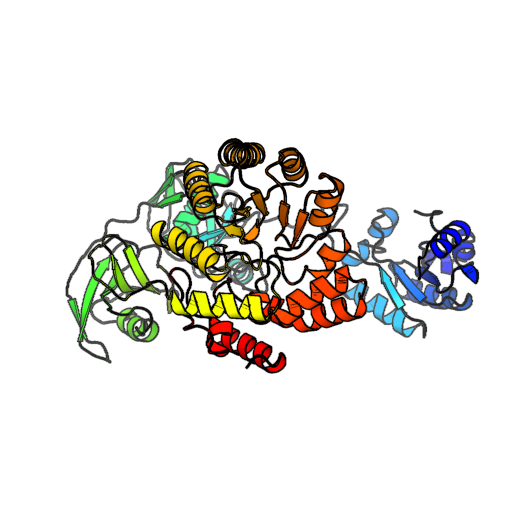A 1 382 ? -21.231 -1.688 -2.086 1.00 94.75 382 GLY A CA 1
ATOM 2942 C C . GLY A 1 382 ? -20.388 -0.857 -1.117 1.00 94.75 382 GLY A C 1
ATOM 2943 O O . GLY A 1 382 ? -19.488 -0.133 -1.543 1.00 94.75 382 GLY A O 1
ATOM 2944 N N . ILE A 1 383 ? -20.675 -0.945 0.183 1.00 96.00 383 ILE A N 1
ATOM 2945 C CA . ILE A 1 383 ? -20.050 -0.110 1.225 1.00 96.00 383 ILE A CA 1
ATOM 2946 C C . ILE A 1 383 ? -19.166 -0.961 2.141 1.00 96.00 383 ILE A C 1
ATOM 2948 O O . ILE A 1 383 ? -19.554 -2.050 2.558 1.00 96.00 383 ILE A O 1
ATOM 2952 N N . VAL A 1 384 ? -17.977 -0.452 2.481 1.00 96.62 384 VAL A N 1
ATOM 2953 C CA . VAL A 1 384 ? -16.983 -1.153 3.315 1.00 96.62 384 VAL A CA 1
ATOM 2954 C C . VAL A 1 384 ? -16.694 -0.363 4.602 1.00 96.62 384 VAL A C 1
ATOM 2956 O O . VAL A 1 384 ? -15.715 0.390 4.649 1.00 96.62 384 VAL A O 1
ATOM 2959 N N . PRO A 1 385 ? -17.525 -0.493 5.656 1.00 92.94 385 PRO A N 1
ATOM 2960 C CA . PRO A 1 385 ? -17.240 0.118 6.951 1.00 92.94 385 PRO A CA 1
ATOM 2961 C C . PRO A 1 385 ? -16.038 -0.555 7.625 1.00 92.94 385 PRO A C 1
ATOM 2963 O O . PRO A 1 385 ? -15.725 -1.718 7.361 1.00 92.94 385 PRO A O 1
ATOM 2966 N N . CYS A 1 386 ? -15.356 0.176 8.509 1.00 89.38 386 CYS A N 1
ATOM 2967 C CA . CYS A 1 386 ? -14.249 -0.333 9.333 1.00 89.38 386 CYS A CA 1
ATOM 2968 C C . CYS A 1 386 ? -13.093 -1.013 8.559 1.00 89.38 386 CYS A C 1
ATOM 2970 O O . CYS A 1 386 ? -12.331 -1.809 9.112 1.00 89.38 386 CYS A O 1
ATOM 2972 N N . GLY A 1 387 ? -12.911 -0.679 7.278 1.00 81.00 387 GLY A N 1
ATOM 2973 C CA . GLY A 1 387 ? -11.674 -0.971 6.551 1.00 81.00 387 GLY A CA 1
ATOM 2974 C C . GLY A 1 387 ? -10.500 -0.107 7.036 1.00 81.00 387 GLY A C 1
ATOM 2975 O O . GLY A 1 387 ? -10.656 0.765 7.886 1.00 81.00 387 GLY A O 1
ATOM 2976 N N . THR A 1 388 ? -9.313 -0.281 6.443 1.00 79.44 388 THR A N 1
ATOM 2977 C CA . THR A 1 388 ? -8.113 0.509 6.802 1.00 79.44 388 THR A CA 1
ATOM 2978 C C . THR A 1 388 ? -8.316 2.024 6.661 1.00 79.44 388 THR A C 1
ATOM 2980 O O . THR A 1 388 ? -7.775 2.790 7.449 1.00 79.44 388 THR A O 1
ATOM 2983 N N . THR A 1 389 ? -9.098 2.460 5.667 1.00 86.88 389 THR A N 1
ATOM 2984 C CA . THR A 1 389 ? -9.447 3.877 5.450 1.00 86.88 389 THR A CA 1
ATOM 2985 C C . THR A 1 389 ? -10.420 4.409 6.509 1.00 86.88 389 THR A C 1
ATOM 2987 O O . THR A 1 389 ? -10.407 5.597 6.797 1.00 86.88 389 THR A O 1
ATOM 2990 N N . GLY A 1 390 ? -11.211 3.536 7.141 1.00 84.38 390 GLY A N 1
ATOM 2991 C CA . GLY A 1 390 ? -12.072 3.865 8.282 1.00 84.38 390 GLY A CA 1
ATOM 2992 C C . GLY A 1 390 ? -11.357 3.765 9.634 1.00 84.38 390 GLY A C 1
ATOM 2993 O O . GLY A 1 390 ? -12.006 3.451 10.623 1.00 84.38 390 GLY A O 1
ATOM 2994 N N . GLU A 1 391 ? -10.030 3.945 9.659 1.00 87.06 391 GLU A N 1
ATOM 2995 C CA . GLU A 1 391 ? -9.192 4.011 10.872 1.00 87.06 391 GLU A CA 1
ATOM 2996 C C . GLU A 1 391 ? -9.364 2.829 11.845 1.00 87.06 391 GLU A C 1
ATOM 2998 O O . GLU A 1 391 ? -9.164 2.976 13.047 1.00 87.06 391 GLU A O 1
ATOM 3003 N N . SER A 1 392 ? -9.684 1.627 11.350 1.00 85.25 392 SER A N 1
ATOM 3004 C CA . SER A 1 392 ? -10.059 0.495 12.212 1.00 85.25 392 SER A CA 1
ATOM 3005 C C . SER A 1 392 ? -9.079 0.092 13.331 1.00 85.25 392 SER A C 1
ATOM 3007 O O . SER A 1 392 ? -9.566 -0.392 14.352 1.00 85.25 392 SER A O 1
ATOM 3009 N N . PRO A 1 393 ? -7.747 0.314 13.251 1.00 86.81 393 PRO A N 1
ATOM 3010 C CA . PRO A 1 393 ? -6.853 0.106 14.396 1.00 86.81 393 PRO A CA 1
ATOM 3011 C C . PRO A 1 393 ? -7.034 1.106 15.554 1.00 86.81 393 PRO A C 1
ATOM 3013 O O . PRO A 1 393 ? -6.589 0.807 16.659 1.00 86.81 393 PRO A O 1
ATOM 3016 N N . ALA A 1 394 ? -7.647 2.268 15.300 1.00 84.12 394 ALA A N 1
ATOM 3017 C CA . ALA A 1 394 ? -7.904 3.350 16.257 1.00 84.12 394 ALA A CA 1
ATOM 3018 C C . ALA A 1 394 ? -9.383 3.437 16.697 1.00 84.12 394 ALA A C 1
ATOM 3020 O O . ALA A 1 394 ? -9.756 4.335 17.452 1.00 84.12 394 ALA A O 1
ATOM 3021 N N . LEU A 1 395 ? -10.236 2.512 16.241 1.00 84.50 395 LEU A N 1
ATOM 3022 C CA . LEU A 1 395 ? -11.587 2.340 16.774 1.00 84.50 395 LEU A CA 1
ATOM 3023 C C . LEU A 1 395 ? -11.547 1.427 18.004 1.00 84.50 395 LEU A C 1
ATOM 3025 O O . LEU A 1 395 ? -10.928 0.357 17.983 1.00 84.50 395 LEU A O 1
ATOM 3029 N N . SER A 1 396 ? -12.255 1.809 19.064 1.00 89.12 396 SER A N 1
ATOM 3030 C CA . SER A 1 396 ? -12.604 0.863 20.125 1.00 89.12 396 SER A CA 1
ATOM 3031 C C . SER A 1 396 ? -13.578 -0.198 19.596 1.00 89.12 396 SER A C 1
ATOM 3033 O O . SER A 1 396 ? -14.242 -0.005 18.578 1.00 89.12 396 SER A O 1
ATOM 3035 N N . GLU A 1 397 ? -13.697 -1.336 20.288 1.00 90.81 397 GLU A N 1
ATOM 3036 C CA . GLU A 1 397 ? -14.596 -2.406 19.828 1.00 90.81 397 GLU A CA 1
ATOM 3037 C C . GLU A 1 397 ? -16.070 -1.964 19.796 1.00 90.81 397 GLU A C 1
ATOM 3039 O O . GLU A 1 397 ? -16.794 -2.370 18.899 1.00 90.81 397 GLU A O 1
ATOM 3044 N N . ALA A 1 398 ? -16.495 -1.085 20.711 1.00 91.75 398 ALA A N 1
ATOM 3045 C CA . ALA A 1 398 ? -17.856 -0.547 20.720 1.00 91.75 398 ALA A CA 1
ATOM 3046 C C . ALA A 1 398 ? -18.119 0.439 19.566 1.00 91.75 398 ALA A C 1
ATOM 3048 O O . ALA A 1 398 ? -19.225 0.483 19.035 1.00 91.75 398 ALA A O 1
ATOM 3049 N N . GLU A 1 399 ? -17.117 1.220 19.155 1.00 90.81 399 GLU A N 1
ATOM 3050 C CA . GLU A 1 399 ? -17.241 2.123 18.004 1.00 90.81 399 GLU A CA 1
ATOM 3051 C C . GLU A 1 399 ? -17.198 1.371 16.679 1.00 90.81 399 GLU A C 1
ATOM 3053 O O . GLU A 1 399 ? -17.935 1.720 15.765 1.00 90.81 399 GLU A O 1
ATOM 3058 N N . HIS A 1 400 ? -16.359 0.336 16.575 1.00 94.12 400 HIS A N 1
ATOM 3059 C CA . HIS A 1 400 ? -16.339 -0.570 15.425 1.00 94.12 400 HIS A CA 1
ATOM 3060 C C . HIS A 1 400 ? -17.725 -1.179 15.195 1.00 94.12 400 HIS A C 1
ATOM 3062 O O . HIS A 1 400 ? -18.296 -1.019 14.116 1.00 94.12 400 HIS A O 1
ATOM 3068 N N . ASP A 1 401 ? -18.291 -1.762 16.251 1.00 95.75 401 ASP A N 1
ATOM 3069 C CA . ASP A 1 401 ? -19.634 -2.340 16.266 1.00 95.75 401 ASP A CA 1
ATOM 3070 C C . ASP A 1 401 ? -20.684 -1.295 15.855 1.00 95.75 401 ASP A C 1
ATOM 3072 O O . ASP A 1 401 ? -21.433 -1.492 14.895 1.00 95.75 401 ASP A O 1
ATOM 3076 N N . ARG A 1 402 ? -20.655 -0.112 16.483 1.00 95.19 402 ARG A N 1
ATOM 3077 C CA . ARG A 1 402 ? -21.604 0.967 16.189 1.00 95.19 402 ARG A CA 1
ATOM 3078 C C . ARG A 1 402 ? -21.508 1.487 14.751 1.00 95.19 402 ARG A C 1
ATOM 3080 O O . ARG A 1 402 ? -22.540 1.756 14.140 1.00 95.19 402 ARG A O 1
ATOM 3087 N N . VAL A 1 403 ? -20.307 1.614 14.181 1.00 94.56 403 VAL A N 1
ATOM 3088 C CA . VAL A 1 403 ? -20.110 2.016 12.773 1.00 94.56 403 VAL A CA 1
ATOM 3089 C C . VAL A 1 403 ? -20.675 0.964 11.816 1.00 94.56 403 VAL A C 1
ATOM 3091 O O . VAL A 1 403 ? -21.268 1.331 10.798 1.00 94.56 403 VAL A O 1
ATOM 3094 N N . VAL A 1 404 ? -20.531 -0.328 12.127 1.00 96.94 404 VAL A N 1
ATOM 3095 C CA . VAL A 1 404 ? -21.112 -1.417 11.326 1.00 96.94 404 VAL A CA 1
ATOM 3096 C C . VAL A 1 404 ? -22.641 -1.371 11.375 1.00 96.94 404 VAL A C 1
ATOM 3098 O O . VAL A 1 404 ? -23.263 -1.294 10.314 1.00 96.94 404 VAL A O 1
ATOM 3101 N N . GLU A 1 405 ? -23.238 -1.326 12.571 1.00 97.94 405 GLU A N 1
ATOM 3102 C CA . GLU A 1 405 ? -24.693 -1.197 12.770 1.00 97.94 405 GLU A CA 1
ATOM 3103 C C . GLU A 1 405 ? -25.266 -0.001 11.996 1.00 97.94 405 GLU A C 1
ATOM 3105 O O . GLU A 1 405 ? -26.165 -0.155 11.168 1.00 97.94 405 GLU A O 1
ATOM 3110 N N . LEU A 1 406 ? -24.686 1.187 12.194 1.00 94.81 406 LEU A N 1
ATOM 3111 C CA . LEU A 1 406 ? -25.068 2.422 11.507 1.00 94.81 406 LEU A CA 1
ATOM 3112 C C . LEU A 1 406 ? -24.987 2.316 9.987 1.00 94.81 406 LEU A C 1
ATOM 3114 O O . LEU A 1 406 ? -25.804 2.915 9.281 1.00 94.81 406 LEU A O 1
ATOM 3118 N N . THR A 1 407 ? -23.999 1.584 9.476 1.00 96.56 407 THR A N 1
ATOM 3119 C CA . THR A 1 407 ? -23.833 1.402 8.036 1.00 96.56 407 THR A CA 1
ATOM 3120 C C . THR A 1 407 ? -24.939 0.519 7.474 1.00 96.56 407 THR A C 1
ATOM 3122 O O . THR A 1 407 ? -25.551 0.899 6.478 1.00 96.56 407 THR A O 1
ATOM 3125 N N . VAL A 1 408 ? -25.267 -0.596 8.135 1.00 98.00 408 VAL A N 1
ATOM 3126 C CA . VAL A 1 408 ? -26.386 -1.466 7.731 1.00 98.00 408 VAL A CA 1
ATOM 3127 C C . VAL A 1 408 ? -27.725 -0.725 7.835 1.00 98.00 408 VAL A C 1
ATOM 3129 O O . VAL A 1 408 ? -28.485 -0.717 6.865 1.00 98.00 408 VAL A O 1
ATOM 3132 N N . GLU A 1 409 ? -27.981 -0.025 8.951 1.00 97.81 409 GLU A N 1
ATOM 3133 C CA . GLU A 1 409 ? -29.170 0.825 9.154 1.00 97.81 409 GLU A CA 1
ATOM 3134 C C . GLU A 1 409 ? -29.369 1.830 8.006 1.00 97.81 409 GLU A C 1
ATOM 3136 O O . GLU A 1 409 ? -30.489 2.040 7.543 1.00 97.81 409 GLU A O 1
ATOM 3141 N N . THR A 1 410 ? -28.287 2.482 7.569 1.00 92.62 410 THR A N 1
ATOM 3142 C CA . THR A 1 410 ? -28.347 3.600 6.612 1.00 92.62 410 THR A CA 1
ATOM 3143 C C . THR A 1 410 ? -28.382 3.122 5.165 1.00 92.62 410 THR A C 1
ATOM 3145 O O . THR A 1 410 ? -29.100 3.693 4.346 1.00 92.62 410 THR A O 1
ATOM 3148 N N . VAL A 1 411 ? -27.648 2.054 4.837 1.00 96.69 411 VAL A N 1
ATOM 3149 C CA . VAL A 1 411 ? -27.697 1.433 3.505 1.00 96.69 411 VAL A CA 1
ATOM 3150 C C . VAL A 1 411 ? -29.056 0.774 3.262 1.00 96.69 411 VAL A C 1
ATOM 3152 O O . VAL A 1 411 ? -29.567 0.847 2.142 1.00 96.69 411 VAL A O 1
ATOM 3155 N N . ASN A 1 412 ? -29.671 0.184 4.296 1.00 97.25 412 ASN A N 1
ATOM 3156 C CA . ASN A 1 412 ? -31.033 -0.362 4.263 1.00 97.25 412 ASN A CA 1
ATOM 3157 C C . ASN A 1 412 ? -31.279 -1.309 3.064 1.00 97.25 412 ASN A C 1
ATOM 3159 O O . ASN A 1 412 ? -32.289 -1.218 2.366 1.00 97.25 412 ASN A O 1
ATOM 3163 N N . GLY A 1 413 ? -30.305 -2.184 2.783 1.00 96.88 413 GLY A N 1
ATOM 3164 C CA . GLY A 1 413 ? -30.376 -3.192 1.718 1.00 96.88 413 GLY A CA 1
ATOM 3165 C C . GLY A 1 413 ? -30.289 -2.671 0.276 1.00 96.88 413 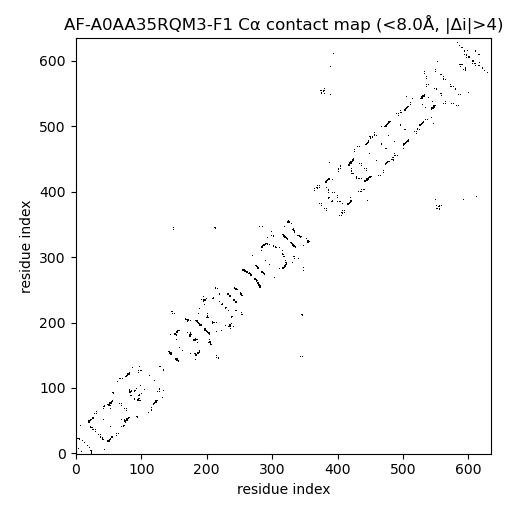GLY A C 1
ATOM 3166 O O . GLY A 1 413 ? -30.564 -3.435 -0.646 1.00 96.88 413 GLY A O 1
ATOM 3167 N N . GLN A 1 414 ? -29.929 -1.401 0.047 1.00 97.06 414 GLN A N 1
ATOM 3168 C CA . GLN A 1 414 ? -29.783 -0.851 -1.313 1.00 97.06 414 GLN A CA 1
ATOM 3169 C C . GLN A 1 414 ? -28.590 -1.444 -2.077 1.00 97.06 414 GLN A C 1
ATOM 3171 O O . GLN A 1 414 ? -28.678 -1.664 -3.283 1.00 97.06 414 GLN A O 1
ATOM 3176 N N . VAL A 1 415 ? -27.483 -1.698 -1.374 1.00 97.31 415 VAL A N 1
ATOM 3177 C CA . VAL A 1 415 ? -26.239 -2.297 -1.885 1.00 97.31 415 VAL A CA 1
ATOM 3178 C C . VAL A 1 415 ? -25.621 -3.179 -0.791 1.00 97.31 415 VAL A C 1
ATOM 3180 O O . VAL A 1 415 ? -25.917 -2.946 0.383 1.00 97.31 415 VAL A O 1
ATOM 3183 N N . PRO A 1 416 ? -24.770 -4.166 -1.120 1.00 97.19 416 PRO A N 1
ATOM 3184 C CA . PRO A 1 416 ? -24.118 -4.995 -0.110 1.00 97.19 416 PRO A CA 1
ATOM 3185 C C . PRO A 1 416 ? -23.189 -4.200 0.820 1.00 97.19 416 PRO A C 1
ATOM 3187 O O . PRO A 1 416 ? -22.458 -3.299 0.390 1.00 97.19 416 PRO A O 1
ATOM 3190 N N . VAL A 1 417 ? -23.168 -4.589 2.094 1.00 98.25 417 VAL A N 1
ATOM 3191 C CA . VAL A 1 417 ? -22.256 -4.087 3.130 1.00 98.25 417 VAL A CA 1
ATOM 3192 C C . VAL A 1 417 ? -21.205 -5.153 3.444 1.00 98.25 417 VAL A C 1
ATOM 3194 O O . VAL A 1 417 ? -21.533 -6.274 3.829 1.00 98.25 417 VAL A O 1
ATOM 3197 N N . ILE A 1 418 ? -19.925 -4.799 3.308 1.00 98.00 418 ILE A N 1
ATOM 3198 C CA . ILE A 1 418 ? -18.786 -5.689 3.577 1.00 98.00 418 ILE A CA 1
ATOM 3199 C C . ILE A 1 418 ? -17.982 -5.128 4.756 1.00 98.00 418 ILE A C 1
ATOM 3201 O O . ILE A 1 418 ? -17.139 -4.251 4.572 1.00 98.00 418 ILE A O 1
ATOM 3205 N N . ALA A 1 419 ? -18.217 -5.600 5.979 1.00 97.06 419 ALA A N 1
ATOM 3206 C CA . ALA A 1 419 ? -17.551 -5.031 7.154 1.00 97.06 419 ALA A CA 1
ATOM 3207 C C . ALA A 1 419 ? -16.086 -5.473 7.280 1.00 97.06 419 ALA A C 1
ATOM 3209 O O . ALA A 1 419 ? -15.769 -6.658 7.200 1.00 97.06 419 ALA A O 1
ATOM 3210 N N . GLY A 1 420 ? -15.181 -4.528 7.540 1.00 97.12 420 GLY A N 1
ATOM 3211 C CA . GLY A 1 420 ? -13.795 -4.819 7.900 1.00 97.12 420 GLY A CA 1
ATOM 3212 C C . GLY A 1 420 ? -13.691 -5.397 9.309 1.00 97.12 420 GLY A C 1
ATOM 3213 O O . GLY A 1 420 ? -13.785 -4.653 10.279 1.00 97.12 420 GLY A O 1
ATOM 3214 N N . THR A 1 421 ? -13.482 -6.709 9.436 1.00 98.12 421 THR A N 1
ATOM 3215 C CA . THR A 1 421 ? -13.441 -7.425 10.734 1.00 98.12 421 THR A CA 1
ATOM 3216 C C . THR A 1 421 ? -12.078 -8.049 11.045 1.00 98.12 421 THR A C 1
ATOM 3218 O O . THR A 1 421 ? -11.851 -8.536 12.155 1.00 98.12 421 THR A O 1
ATOM 3221 N N . GLY A 1 422 ? -11.160 -8.045 10.073 1.00 95.94 422 GLY A N 1
ATOM 3222 C CA . GLY A 1 422 ? -9.830 -8.634 10.205 1.00 95.94 422 GLY A CA 1
ATOM 3223 C C . GLY A 1 422 ? -8.946 -7.945 11.245 1.00 95.94 422 GLY A C 1
ATOM 3224 O O . GLY A 1 422 ? -8.847 -6.721 11.296 1.00 95.94 422 GLY A O 1
ATOM 3225 N N . SER A 1 423 ? -8.233 -8.749 12.029 1.00 95.44 423 SER A N 1
ATOM 3226 C CA . SER A 1 423 ? -7.198 -8.293 12.957 1.00 95.44 423 SER A CA 1
ATOM 3227 C C . SER A 1 423 ? -6.034 -9.285 12.981 1.00 95.44 423 SER A C 1
ATOM 3229 O O . SER A 1 423 ? -6.130 -10.397 12.463 1.00 95.44 423 SER A O 1
ATOM 3231 N N . ASN A 1 424 ? -4.939 -8.947 13.661 1.00 94.56 424 ASN A N 1
ATOM 3232 C CA . ASN A 1 424 ? -3.829 -9.886 13.834 1.00 94.56 424 ASN A CA 1
ATOM 3233 C C . ASN A 1 424 ? -4.096 -11.034 14.834 1.00 94.56 424 ASN A C 1
ATOM 3235 O O . ASN A 1 424 ? -3.213 -11.861 15.067 1.00 94.56 424 ASN A O 1
ATOM 3239 N N . SER A 1 425 ? -5.304 -11.116 15.403 1.00 96.69 425 SER A N 1
ATOM 3240 C CA . SER A 1 425 ? -5.736 -12.161 16.333 1.00 96.69 425 SER A CA 1
ATOM 3241 C C . SER A 1 425 ? -6.951 -12.904 15.782 1.00 96.69 425 SER A C 1
ATOM 3243 O O . SER A 1 425 ? -8.002 -12.308 15.547 1.00 96.69 425 SER A O 1
ATOM 3245 N N . THR A 1 426 ? -6.854 -14.228 15.620 1.00 98.12 426 THR A N 1
ATOM 3246 C CA . THR A 1 426 ? -7.989 -15.063 15.181 1.00 98.12 426 THR A CA 1
ATOM 3247 C C . THR A 1 426 ? -9.192 -14.902 16.116 1.00 98.12 426 THR A C 1
ATOM 3249 O O . THR A 1 426 ? -10.314 -14.774 15.644 1.00 98.12 426 THR A O 1
ATOM 3252 N N . THR A 1 427 ? -8.979 -14.820 17.434 1.00 97.88 427 THR A N 1
ATOM 3253 C CA . THR A 1 427 ? -10.066 -14.679 18.419 1.00 97.88 427 THR A CA 1
ATOM 3254 C C . THR A 1 427 ? -10.789 -13.334 18.316 1.00 97.88 427 THR A C 1
ATOM 3256 O O . THR A 1 427 ? -12.017 -13.309 18.360 1.00 97.88 427 THR A O 1
ATOM 3259 N N . ARG A 1 428 ? -10.062 -12.219 18.136 1.00 96.50 428 ARG A N 1
ATOM 3260 C CA . ARG A 1 428 ? -10.698 -10.900 17.937 1.00 96.50 428 ARG A CA 1
ATOM 3261 C C . ARG A 1 428 ? -11.415 -10.829 16.590 1.00 96.50 428 ARG A C 1
ATOM 3263 O O . ARG A 1 428 ? -12.532 -10.335 16.523 1.00 96.50 428 ARG A O 1
ATOM 3270 N N . THR A 1 429 ? -10.819 -11.413 15.551 1.00 98.38 429 THR A N 1
ATOM 3271 C CA . THR A 1 429 ? -11.427 -11.499 14.215 1.00 98.38 429 THR A CA 1
ATOM 3272 C C . THR A 1 429 ? -12.724 -12.310 14.237 1.00 98.38 429 THR A C 1
ATOM 3274 O O . THR A 1 429 ? -13.718 -11.871 13.672 1.00 98.38 429 THR A O 1
ATOM 3277 N N . LEU A 1 430 ? -12.766 -13.441 14.953 1.00 98.56 430 LEU A N 1
ATOM 3278 C CA . LEU A 1 430 ? -13.995 -14.210 15.191 1.00 98.56 430 LEU A CA 1
ATOM 3279 C C . LEU A 1 430 ? -15.067 -13.369 15.903 1.00 98.56 430 LEU A C 1
ATOM 3281 O O . LEU A 1 430 ? -16.207 -13.341 15.453 1.00 98.56 430 LEU A O 1
ATOM 3285 N N . ARG A 1 431 ? -14.697 -12.652 16.975 1.00 98.12 431 ARG A N 1
ATOM 3286 C CA . ARG A 1 431 ? -15.605 -11.780 17.745 1.00 98.12 431 ARG A CA 1
ATOM 3287 C C . ARG A 1 431 ? -16.203 -10.668 16.882 1.00 98.12 431 ARG A C 1
ATOM 3289 O O . ARG A 1 431 ? -17.407 -10.447 16.946 1.00 98.12 431 ARG A O 1
ATOM 3296 N N . ALA A 1 432 ? -15.389 -9.983 16.081 1.00 97.94 432 ALA A N 1
ATOM 3297 C CA . ALA A 1 432 ? -15.848 -8.920 15.185 1.00 97.94 432 ALA A CA 1
ATOM 3298 C C . ALA A 1 432 ? -16.678 -9.465 14.007 1.00 97.94 432 ALA A C 1
ATOM 3300 O O . ALA A 1 432 ? -17.693 -8.883 13.646 1.00 97.94 432 ALA A O 1
ATOM 3301 N N . THR A 1 433 ? -16.288 -10.612 13.438 1.00 98.69 433 THR A N 1
ATOM 3302 C CA . THR A 1 433 ? -17.002 -11.242 12.310 1.00 98.69 433 THR A CA 1
ATOM 3303 C C . THR A 1 433 ? -18.364 -11.790 12.729 1.00 98.69 433 THR A C 1
ATOM 3305 O O . THR A 1 433 ? -19.330 -11.636 11.987 1.00 98.69 433 THR A O 1
ATOM 3308 N N . GLN A 1 434 ? -18.475 -12.365 13.932 1.00 98.56 434 GLN A N 1
ATOM 3309 C CA . GLN A 1 434 ? -19.760 -12.799 14.478 1.00 98.56 434 GLN A CA 1
ATOM 3310 C C . GLN A 1 434 ? -20.693 -11.608 14.729 1.00 98.56 434 GLN A C 1
ATOM 3312 O O . GLN A 1 434 ? -21.823 -11.633 14.257 1.00 98.56 434 GLN A O 1
ATOM 3317 N N . HIS A 1 435 ? -20.216 -10.542 15.385 1.00 98.38 435 HIS A N 1
ATOM 3318 C CA . HIS A 1 435 ? -21.039 -9.348 15.601 1.00 98.38 435 HIS A CA 1
ATOM 3319 C C . HIS A 1 435 ? -21.487 -8.708 14.279 1.00 98.38 435 HIS A C 1
ATOM 3321 O O . HIS A 1 435 ? -22.662 -8.399 14.128 1.00 98.38 435 HIS A O 1
ATOM 3327 N N . ALA A 1 436 ? -20.594 -8.573 13.293 1.00 98.00 436 ALA A N 1
ATOM 3328 C CA . ALA A 1 436 ? -20.961 -8.023 11.989 1.00 98.00 436 ALA A CA 1
ATOM 3329 C C . ALA A 1 436 ? -22.024 -8.882 11.272 1.00 98.00 436 ALA A C 1
ATOM 3331 O O . ALA A 1 436 ? -22.965 -8.335 10.696 1.00 98.00 436 ALA A O 1
ATOM 3332 N N . LYS A 1 437 ? -21.934 -10.220 11.363 1.00 98.50 437 LYS A N 1
ATOM 3333 C CA . LYS A 1 437 ? -22.995 -11.126 10.894 1.00 98.50 437 LYS A CA 1
ATOM 3334 C C . LYS A 1 437 ? -24.317 -10.869 11.626 1.00 98.50 437 LYS A C 1
ATOM 3336 O O . LYS A 1 437 ? -25.356 -10.776 10.978 1.00 98.50 437 LYS A O 1
ATOM 3341 N N . ASP A 1 438 ? -24.283 -10.748 12.950 1.00 98.38 438 ASP A N 1
ATOM 3342 C CA . ASP A 1 438 ? -25.477 -10.527 13.777 1.00 98.38 438 ASP A CA 1
ATOM 3343 C C . ASP A 1 438 ? -26.116 -9.144 13.522 1.00 98.38 438 ASP A C 1
ATOM 3345 O O . ASP A 1 438 ? -27.338 -9.009 13.596 1.00 98.38 438 ASP A O 1
ATOM 3349 N N . ALA A 1 439 ? -25.310 -8.143 13.149 1.00 97.88 439 ALA A N 1
ATOM 3350 C CA . ALA A 1 439 ? -25.743 -6.819 12.695 1.00 97.88 439 ALA A CA 1
ATOM 3351 C C . ALA A 1 439 ? -26.309 -6.805 11.257 1.00 97.88 439 ALA A C 1
ATOM 3353 O O . ALA A 1 439 ? -26.893 -5.805 10.845 1.00 97.88 439 ALA A O 1
ATOM 3354 N N . GLY A 1 440 ? -26.173 -7.902 10.500 1.00 97.81 440 GLY A N 1
ATOM 3355 C CA . GLY A 1 440 ? -26.787 -8.074 9.180 1.00 97.81 440 GLY A CA 1
ATOM 3356 C C . GLY A 1 440 ? -25.942 -7.631 7.981 1.00 97.81 440 GLY A C 1
ATOM 3357 O O . GLY A 1 440 ? -26.518 -7.247 6.967 1.00 97.81 440 GLY A O 1
ATOM 3358 N N . VAL A 1 441 ? -24.606 -7.668 8.068 1.00 97.62 441 VAL A N 1
ATOM 3359 C CA . VAL A 1 441 ? -23.737 -7.421 6.898 1.00 97.62 441 VAL A CA 1
ATOM 3360 C C . VAL A 1 441 ? -23.732 -8.613 5.933 1.00 97.62 441 VAL A C 1
ATOM 3362 O O . VAL A 1 441 ? -23.860 -9.764 6.351 1.00 97.62 441 VAL A O 1
ATOM 3365 N N . ASP A 1 442 ? -23.519 -8.350 4.644 1.00 98.62 442 ASP A N 1
ATOM 3366 C CA . ASP A 1 442 ? -23.524 -9.373 3.590 1.00 98.62 442 ASP A CA 1
ATOM 3367 C C . ASP A 1 442 ? -22.213 -10.173 3.516 1.00 98.62 442 ASP A C 1
ATOM 3369 O O . ASP A 1 442 ? -22.211 -11.329 3.094 1.00 98.62 442 ASP A O 1
ATOM 3373 N N . ALA A 1 443 ? -21.087 -9.562 3.904 1.00 98.56 443 ALA A N 1
ATOM 3374 C CA . ALA A 1 443 ? -19.771 -10.198 3.893 1.00 98.56 443 ALA A CA 1
ATOM 3375 C C . ALA A 1 443 ? -18.784 -9.567 4.895 1.00 98.56 443 ALA A C 1
ATOM 3377 O O . ALA A 1 443 ? -18.970 -8.448 5.378 1.00 98.56 443 ALA A O 1
ATOM 3378 N N . ALA A 1 444 ? -17.685 -10.271 5.170 1.00 98.69 444 ALA A N 1
ATOM 3379 C CA . ALA A 1 444 ? -16.600 -9.827 6.043 1.00 98.69 444 ALA A CA 1
ATOM 3380 C C . ALA A 1 444 ? -15.281 -9.637 5.272 1.00 98.69 444 ALA A C 1
ATOM 3382 O O . ALA A 1 444 ? -14.783 -10.563 4.633 1.00 98.69 444 ALA A O 1
ATOM 3383 N N . LEU A 1 445 ? -14.674 -8.451 5.363 1.00 98.62 445 LEU A N 1
ATOM 3384 C CA . LEU A 1 445 ? -13.350 -8.144 4.816 1.00 98.62 445 LEU A CA 1
ATOM 3385 C C . LEU A 1 445 ? -12.273 -8.413 5.876 1.00 98.62 445 LEU A C 1
ATOM 3387 O O . LEU A 1 445 ? -12.145 -7.686 6.867 1.00 98.62 445 LEU A O 1
ATOM 3391 N N . ILE A 1 446 ? -11.464 -9.447 5.652 1.00 98.56 446 ILE A N 1
ATOM 3392 C CA . ILE A 1 446 ? -10.490 -9.942 6.629 1.00 98.56 446 ILE A CA 1
ATOM 3393 C C . ILE A 1 446 ? -9.068 -9.685 6.124 1.00 98.56 446 ILE A C 1
ATOM 3395 O O . ILE A 1 446 ? -8.520 -10.427 5.303 1.00 98.56 446 ILE A O 1
ATOM 3399 N N . VAL A 1 447 ? -8.468 -8.607 6.638 1.00 97.88 447 VAL A N 1
ATOM 3400 C CA . VAL A 1 447 ? -7.068 -8.246 6.379 1.00 97.88 447 VAL A CA 1
ATOM 3401 C C . VAL A 1 447 ? -6.107 -9.319 6.888 1.00 97.88 447 VAL A C 1
ATOM 3403 O O . VAL A 1 447 ? -6.279 -9.843 7.989 1.00 97.88 447 VAL A O 1
ATOM 3406 N N . THR A 1 448 ? -5.073 -9.611 6.098 1.00 97.62 448 THR A N 1
ATOM 3407 C CA . THR A 1 448 ? -3.954 -10.477 6.484 1.00 97.62 448 THR A CA 1
ATOM 3408 C C . THR A 1 448 ? -3.397 -10.054 7.856 1.00 97.62 448 THR A C 1
ATOM 3410 O O . THR A 1 448 ? -3.080 -8.873 8.030 1.00 97.62 448 THR A O 1
ATOM 3413 N N . PRO A 1 449 ? -3.227 -10.971 8.832 1.00 97.06 449 PRO A N 1
ATOM 3414 C CA . PRO A 1 449 ? -2.655 -10.661 10.141 1.00 97.06 449 PRO A CA 1
ATOM 3415 C C . PRO A 1 449 ? -1.354 -9.848 10.079 1.00 97.06 449 PRO A C 1
ATOM 3417 O O . PRO A 1 449 ? -0.325 -10.289 9.562 1.00 97.06 449 PRO A O 1
ATOM 3420 N N . TYR A 1 450 ? -1.427 -8.632 10.617 1.00 92.94 450 TYR A N 1
ATOM 3421 C CA . TYR A 1 450 ? -0.357 -7.639 10.619 1.00 92.94 450 TYR A CA 1
ATOM 3422 C C . TYR A 1 450 ? 0.507 -7.712 11.887 1.00 92.94 450 TYR A C 1
ATOM 3424 O O . TYR A 1 450 ? 0.084 -8.220 12.927 1.00 92.94 450 TYR A O 1
ATOM 3432 N N . TYR A 1 451 ? 1.722 -7.156 11.822 1.00 91.38 451 TYR A N 1
ATOM 3433 C CA . TYR A 1 451 ? 2.726 -7.115 12.904 1.00 91.38 451 TYR A CA 1
ATOM 3434 C C . TYR A 1 451 ? 3.335 -8.478 13.290 1.00 91.38 451 TYR A C 1
ATOM 3436 O O . TYR A 1 451 ? 4.557 -8.607 13.319 1.00 91.38 451 TYR A O 1
ATOM 3444 N N . ASN A 1 452 ? 2.523 -9.511 13.535 1.00 90.44 452 ASN A N 1
ATOM 3445 C CA . ASN A 1 452 ? 2.977 -10.829 14.002 1.00 90.44 452 ASN A CA 1
ATOM 3446 C C . ASN A 1 452 ? 3.495 -11.773 12.898 1.00 90.44 452 ASN A C 1
ATOM 3448 O O . ASN A 1 452 ? 4.108 -12.785 13.228 1.00 90.44 452 ASN A O 1
ATOM 3452 N N . LYS A 1 453 ? 3.298 -11.431 11.615 1.00 92.94 453 LYS A N 1
ATOM 3453 C CA . LYS A 1 453 ? 3.903 -12.087 10.435 1.00 92.94 453 LYS A CA 1
ATOM 3454 C C . LYS A 1 453 ? 3.808 -13.630 10.443 1.00 92.94 453 LYS A C 1
ATOM 3456 O O . LYS A 1 453 ? 4.840 -14.305 10.407 1.00 92.94 453 LYS A O 1
ATOM 3461 N N . PRO A 1 454 ? 2.596 -14.214 10.488 1.00 93.62 454 PRO A N 1
ATOM 3462 C CA . PRO A 1 454 ? 2.424 -15.663 10.408 1.00 93.62 454 PRO A CA 1
ATOM 3463 C C . PRO A 1 454 ? 2.981 -16.251 9.101 1.00 93.62 454 PRO A C 1
ATOM 3465 O O . PRO A 1 454 ? 3.064 -15.584 8.068 1.00 93.62 454 PRO A O 1
ATOM 3468 N N . THR A 1 455 ? 3.320 -17.541 9.152 1.00 97.38 455 THR A N 1
ATOM 3469 C CA . THR A 1 455 ? 3.678 -18.348 7.975 1.00 97.38 455 THR A CA 1
ATOM 3470 C C . THR A 1 455 ? 2.461 -18.579 7.071 1.00 97.38 455 THR A C 1
ATOM 3472 O O . THR A 1 455 ? 1.327 -18.372 7.495 1.00 97.38 455 THR A O 1
ATOM 3475 N N . GLN A 1 456 ? 2.667 -19.083 5.847 1.00 98.12 456 GLN A N 1
ATOM 3476 C CA . GLN A 1 456 ? 1.558 -19.415 4.935 1.00 98.12 456 GLN A CA 1
ATOM 3477 C C . GLN A 1 456 ? 0.556 -20.414 5.547 1.00 98.12 456 GLN A C 1
ATOM 3479 O O . GLN A 1 456 ? -0.646 -20.215 5.414 1.00 98.12 456 GLN A O 1
ATOM 3484 N N . GLU A 1 457 ? 1.017 -21.426 6.293 1.00 98.12 457 GLU A N 1
ATOM 3485 C CA . GLU A 1 457 ? 0.110 -22.330 7.024 1.00 98.12 457 GLU A CA 1
ATOM 3486 C C . GLU A 1 457 ? -0.589 -21.638 8.204 1.00 98.12 457 GLU A C 1
ATOM 3488 O O . GLU A 1 457 ? -1.739 -21.949 8.500 1.00 98.12 457 GLU A O 1
ATOM 3493 N N . GLY A 1 458 ? 0.063 -20.670 8.859 1.00 97.81 458 GLY A N 1
ATOM 3494 C CA . GLY A 1 458 ? -0.573 -19.840 9.885 1.00 97.81 458 GLY A CA 1
ATOM 3495 C C . GLY A 1 458 ? -1.678 -18.945 9.315 1.00 97.81 458 GLY A C 1
ATOM 3496 O O . GLY A 1 458 ? -2.731 -18.811 9.932 1.00 97.81 458 GLY A O 1
ATOM 3497 N N . LEU A 1 459 ? -1.467 -18.386 8.118 1.00 98.38 459 LEU A N 1
ATOM 3498 C CA . LEU A 1 459 ? -2.483 -17.653 7.358 1.00 98.38 459 LEU A CA 1
ATOM 3499 C C . LEU A 1 459 ? -3.634 -18.577 6.954 1.00 98.38 459 LEU A C 1
ATOM 3501 O O . LEU A 1 459 ? -4.784 -18.277 7.262 1.00 98.38 459 LEU A O 1
ATOM 3505 N N . TYR A 1 460 ? -3.328 -19.725 6.344 1.00 98.75 460 TYR A N 1
ATOM 3506 C CA . TYR A 1 460 ? -4.327 -20.720 5.957 1.00 98.75 460 TYR A CA 1
ATOM 3507 C C . TYR A 1 460 ? -5.197 -21.137 7.154 1.00 98.75 460 TYR A C 1
ATOM 3509 O O . TYR A 1 460 ? -6.417 -21.009 7.112 1.00 98.75 460 TYR A O 1
ATOM 3517 N N . ALA A 1 461 ? -4.576 -21.537 8.268 1.00 98.56 461 ALA A N 1
ATOM 3518 C CA . ALA A 1 461 ? -5.287 -21.936 9.481 1.00 98.56 461 ALA A CA 1
ATOM 3519 C C . ALA A 1 461 ? -6.102 -20.793 10.117 1.00 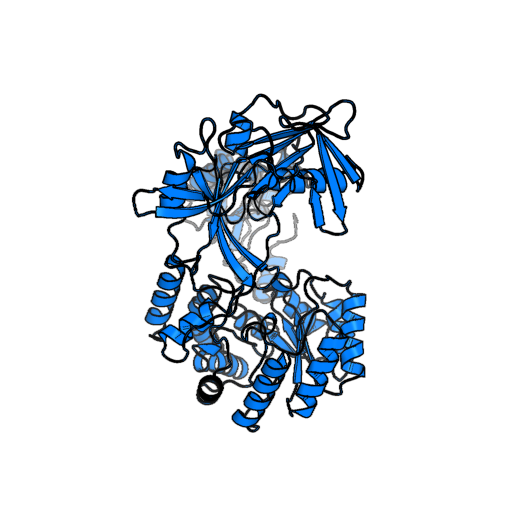98.56 461 ALA A C 1
ATOM 3521 O O . ALA A 1 461 ? -7.156 -21.055 10.693 1.00 98.56 461 ALA A O 1
ATOM 3522 N N . HIS A 1 462 ? -5.648 -19.539 10.016 1.00 98.69 462 HIS A N 1
ATOM 3523 C CA . HIS A 1 462 ? -6.398 -18.370 10.484 1.00 98.69 462 HIS A CA 1
ATOM 3524 C C . HIS A 1 462 ? -7.697 -18.184 9.688 1.00 98.69 462 HIS A C 1
ATOM 3526 O O . HIS A 1 462 ? -8.770 -18.164 10.292 1.00 98.69 462 HIS A O 1
ATOM 3532 N N . TYR A 1 463 ? -7.611 -18.111 8.354 1.00 98.75 463 TYR A N 1
ATOM 3533 C CA . TYR A 1 463 ? -8.779 -17.919 7.488 1.00 98.75 463 TYR A CA 1
ATOM 3534 C C . TYR A 1 463 ? -9.752 -19.098 7.556 1.00 98.75 463 TYR A C 1
ATOM 3536 O O . TYR A 1 463 ? -10.939 -18.874 7.788 1.00 98.75 463 TYR A O 1
ATOM 3544 N N . MET A 1 464 ? -9.254 -20.339 7.461 1.00 98.62 464 MET A N 1
ATOM 3545 C CA . MET A 1 464 ? -10.083 -21.542 7.610 1.00 98.62 464 MET A CA 1
ATOM 3546 C C . MET A 1 464 ? -10.823 -21.540 8.946 1.00 98.62 464 MET A C 1
ATOM 3548 O O . MET A 1 464 ? -12.040 -21.679 8.972 1.00 98.62 464 MET A O 1
ATOM 3552 N N . LYS A 1 465 ? -10.131 -21.263 10.063 1.00 98.75 465 LYS A N 1
ATOM 3553 C CA . LYS A 1 465 ? -10.778 -21.269 11.380 1.00 98.75 465 LYS A CA 1
ATOM 3554 C C . LYS A 1 465 ? -11.904 -20.237 11.494 1.00 98.75 465 LYS A C 1
ATOM 3556 O O . LYS A 1 465 ? -12.847 -20.472 12.251 1.00 98.75 465 LYS A O 1
ATOM 3561 N N . ILE A 1 466 ? -11.818 -19.110 10.791 1.00 98.69 466 ILE A N 1
ATOM 3562 C CA . ILE A 1 466 ? -12.891 -18.109 10.769 1.00 98.69 466 ILE A CA 1
ATOM 3563 C C . ILE A 1 466 ? -14.046 -18.595 9.890 1.00 98.69 466 ILE A C 1
ATOM 3565 O O . ILE A 1 466 ? -15.178 -18.625 10.371 1.00 98.69 466 ILE A O 1
ATOM 3569 N N . ALA A 1 467 ? -13.752 -19.063 8.675 1.00 98.50 467 ALA A N 1
ATOM 3570 C CA . ALA A 1 467 ? -14.736 -19.551 7.710 1.00 98.50 467 ALA A CA 1
ATOM 3571 C C . ALA A 1 467 ? -15.521 -20.791 8.193 1.00 98.50 467 ALA A C 1
ATOM 3573 O O . ALA A 1 467 ? -16.718 -20.893 7.929 1.00 98.50 467 ALA A O 1
ATOM 3574 N N . ASP A 1 468 ? -14.868 -21.675 8.959 1.00 98.44 468 ASP A N 1
ATOM 3575 C CA . ASP A 1 468 ? -15.458 -22.843 9.634 1.00 98.44 468 ASP A CA 1
ATOM 3576 C C . ASP A 1 468 ? -16.389 -22.462 10.806 1.00 98.44 468 ASP A C 1
ATOM 3578 O O . ASP A 1 468 ? -17.175 -23.287 11.274 1.00 98.44 468 ASP A O 1
ATOM 3582 N N . THR A 1 469 ? -16.232 -21.259 11.378 1.00 98.50 469 THR A N 1
ATOM 3583 C CA . THR A 1 469 ? -16.874 -20.878 12.654 1.00 98.50 469 THR A CA 1
ATOM 3584 C C . THR A 1 469 ? -17.982 -19.848 12.473 1.00 98.50 469 THR A C 1
ATOM 3586 O O . THR A 1 469 ? -19.010 -19.959 13.138 1.00 98.50 469 THR A O 1
ATOM 3589 N N . VAL A 1 470 ? -17.785 -18.849 11.608 1.00 98.12 470 VAL A N 1
ATOM 3590 C CA . VAL A 1 470 ? -18.795 -17.831 11.305 1.00 98.12 470 VAL A CA 1
ATOM 3591 C C . VAL A 1 470 ? -19.243 -18.019 9.866 1.00 98.12 470 VAL A C 1
ATOM 3593 O O . VAL A 1 470 ? -18.502 -17.767 8.923 1.00 98.12 470 VAL A O 1
ATOM 3596 N N . ASP A 1 471 ? -20.478 -18.482 9.723 1.00 97.56 471 ASP A N 1
ATOM 3597 C CA . ASP A 1 471 ? -21.104 -18.773 8.438 1.00 97.56 471 ASP A CA 1
ATOM 3598 C C . ASP A 1 471 ? -21.514 -17.475 7.714 1.00 97.56 471 ASP A C 1
ATOM 3600 O O . ASP A 1 471 ? -22.652 -17.019 7.816 1.00 97.56 471 ASP A O 1
ATOM 3604 N N . ILE A 1 472 ? -20.547 -16.812 7.084 1.00 98.50 472 ILE A N 1
ATOM 3605 C CA . ILE A 1 472 ? -20.707 -15.571 6.317 1.00 98.50 472 ILE A CA 1
ATOM 3606 C C . ILE A 1 472 ? -19.674 -15.550 5.176 1.00 98.50 472 ILE A C 1
ATOM 3608 O O . ILE A 1 472 ? -18.563 -16.046 5.381 1.00 98.50 472 ILE A O 1
ATOM 3612 N N . PRO A 1 473 ? -19.977 -14.978 3.995 1.00 98.75 473 PRO A N 1
ATOM 3613 C CA . PRO A 1 473 ? -18.981 -14.776 2.948 1.00 98.75 473 PRO A CA 1
ATOM 3614 C C . PRO A 1 473 ? -17.789 -13.927 3.420 1.00 98.75 473 PRO A C 1
ATOM 3616 O O . PRO A 1 473 ? -17.949 -12.870 4.031 1.00 98.75 473 PRO A O 1
ATOM 3619 N N . ILE A 1 474 ? -16.578 -14.380 3.108 1.00 98.88 474 ILE A N 1
ATOM 3620 C CA . ILE A 1 474 ? -15.305 -13.767 3.488 1.00 98.88 474 ILE A CA 1
ATOM 3621 C C . ILE A 1 474 ? -14.575 -13.279 2.240 1.00 98.88 474 ILE A C 1
ATOM 3623 O O . ILE A 1 474 ? -14.354 -14.024 1.282 1.00 98.88 474 ILE A O 1
ATOM 3627 N N . VAL A 1 475 ? -14.132 -12.027 2.308 1.00 98.88 475 VAL A N 1
ATOM 3628 C CA . VAL A 1 475 ? -13.188 -11.406 1.384 1.00 98.88 475 VAL A CA 1
ATOM 3629 C C . VAL A 1 475 ? -11.815 -11.389 2.062 1.00 98.88 475 VAL A C 1
ATOM 3631 O O . VAL A 1 475 ? -11.600 -10.658 3.034 1.00 98.88 475 VAL A O 1
ATOM 3634 N N . ILE A 1 476 ? -10.868 -12.183 1.562 1.00 98.75 476 ILE A N 1
ATOM 3635 C CA . ILE A 1 476 ? -9.454 -12.101 1.963 1.00 98.75 476 ILE A CA 1
ATOM 3636 C C . ILE A 1 476 ? -8.934 -10.723 1.551 1.00 98.75 476 ILE A C 1
ATOM 3638 O O . ILE A 1 476 ? -9.193 -10.289 0.434 1.00 98.75 476 ILE A O 1
ATOM 3642 N N . TYR A 1 477 ? -8.173 -10.033 2.398 1.00 98.44 477 TYR A N 1
ATOM 3643 C CA . TYR A 1 477 ? -7.547 -8.761 2.030 1.00 98.44 477 TYR A CA 1
ATOM 3644 C C . TYR A 1 477 ? -6.032 -8.803 2.209 1.00 98.44 477 TYR A C 1
ATOM 3646 O O . TYR A 1 477 ? -5.509 -8.705 3.322 1.00 98.44 477 TYR A O 1
ATOM 3654 N N . ASN A 1 478 ? -5.336 -8.908 1.076 1.00 97.88 478 ASN A N 1
ATOM 3655 C CA . ASN A 1 478 ? -3.884 -8.914 1.002 1.00 97.88 478 ASN A CA 1
ATOM 3656 C C . ASN A 1 478 ? -3.341 -7.495 0.789 1.00 97.88 478 ASN A C 1
ATOM 3658 O O . ASN A 1 478 ? -3.646 -6.849 -0.213 1.00 97.88 478 ASN A O 1
ATOM 3662 N N . VAL A 1 479 ? -2.521 -7.012 1.726 1.00 96.50 479 VAL A N 1
ATOM 3663 C CA . VAL A 1 479 ? -1.856 -5.699 1.643 1.00 96.50 479 VAL A CA 1
ATOM 3664 C C . VAL A 1 479 ? -0.469 -5.746 2.307 1.00 96.50 479 VAL A C 1
ATOM 3666 O O . VAL A 1 479 ? -0.269 -5.239 3.417 1.00 96.50 479 VAL A O 1
ATOM 3669 N N . PRO A 1 480 ? 0.539 -6.362 1.657 1.00 94.56 480 PRO A N 1
ATOM 3670 C CA . PRO A 1 480 ? 1.826 -6.644 2.299 1.00 94.56 480 PRO A CA 1
ATOM 3671 C C . PRO A 1 480 ? 2.557 -5.395 2.802 1.00 94.56 480 PRO A C 1
ATOM 3673 O O . PRO A 1 480 ? 3.178 -5.439 3.864 1.00 94.56 480 PRO A O 1
ATOM 3676 N N . GLY A 1 481 ? 2.401 -4.262 2.105 1.00 93.25 481 GLY A N 1
ATOM 3677 C CA . GLY A 1 481 ? 2.950 -2.960 2.504 1.00 93.25 481 GLY A CA 1
ATOM 3678 C C . GLY A 1 481 ? 2.405 -2.399 3.826 1.00 93.25 481 GLY A C 1
ATOM 3679 O O . GLY A 1 481 ? 3.010 -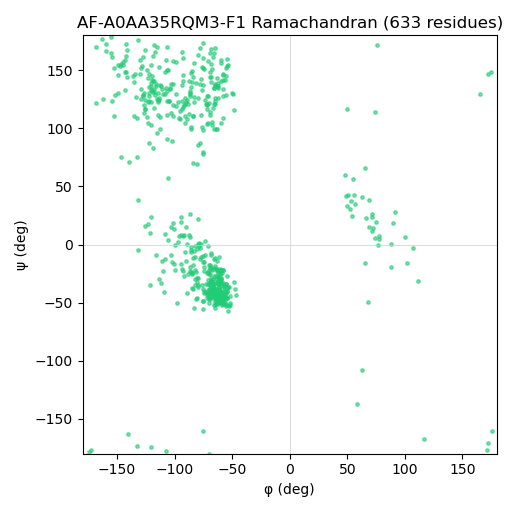1.490 4.384 1.00 93.25 481 GLY A O 1
ATOM 3680 N N . ARG A 1 482 ? 1.299 -2.944 4.357 1.00 90.25 482 ARG A N 1
ATOM 3681 C CA . ARG A 1 482 ? 0.764 -2.608 5.692 1.00 90.25 482 ARG A CA 1
ATOM 3682 C C . ARG A 1 482 ? 0.888 -3.761 6.689 1.00 90.25 482 ARG A C 1
ATOM 3684 O O . ARG A 1 482 ? 1.104 -3.516 7.871 1.00 90.25 482 ARG A O 1
ATOM 3691 N N . CYS A 1 483 ? 0.783 -5.011 6.237 1.00 91.88 483 CYS A N 1
ATOM 3692 C CA . CYS A 1 483 ? 0.816 -6.171 7.134 1.00 91.88 483 CYS A CA 1
ATOM 3693 C C . CYS A 1 483 ? 2.235 -6.652 7.473 1.00 91.88 483 CYS A C 1
ATOM 3695 O O . CYS A 1 483 ? 2.447 -7.265 8.523 1.00 91.88 483 CYS A O 1
ATOM 3697 N N . GLY A 1 484 ? 3.213 -6.390 6.600 1.00 90.38 484 GLY A N 1
ATOM 3698 C CA . GLY A 1 484 ? 4.577 -6.909 6.723 1.00 90.38 484 GLY A CA 1
ATOM 3699 C C . GLY A 1 484 ? 4.704 -8.411 6.430 1.00 90.38 484 GLY A C 1
ATOM 3700 O O . GLY A 1 484 ? 5.725 -9.005 6.780 1.00 90.38 484 GLY A O 1
ATOM 3701 N N . THR A 1 485 ? 3.675 -9.012 5.824 1.00 92.12 485 THR A N 1
ATOM 3702 C CA . THR A 1 485 ? 3.626 -10.383 5.294 1.00 92.12 485 THR A CA 1
ATOM 3703 C C . THR A 1 485 ? 2.669 -10.425 4.092 1.00 92.12 485 THR A C 1
ATOM 3705 O O . THR A 1 485 ? 1.776 -9.583 3.997 1.00 92.12 485 THR A O 1
ATOM 3708 N N . ASP A 1 486 ? 2.867 -11.377 3.181 1.00 95.44 486 ASP A N 1
ATOM 3709 C CA . ASP A 1 486 ? 2.117 -11.551 1.927 1.00 95.44 486 ASP A CA 1
ATOM 3710 C C . ASP A 1 486 ? 1.451 -12.931 1.902 1.00 95.44 486 ASP A C 1
ATOM 3712 O O . ASP A 1 486 ? 2.076 -13.916 2.308 1.00 95.44 486 ASP A O 1
ATOM 3716 N N . ILE A 1 487 ? 0.204 -13.025 1.431 1.00 97.31 487 ILE A N 1
ATOM 3717 C CA . ILE A 1 487 ? -0.460 -14.314 1.197 1.00 97.31 487 ILE A CA 1
ATOM 3718 C C . ILE A 1 487 ? -0.286 -14.719 -0.272 1.00 97.31 487 ILE A C 1
ATOM 3720 O O . ILE A 1 487 ? -0.740 -14.044 -1.194 1.00 97.31 487 ILE A O 1
ATOM 3724 N N . LEU A 1 488 ? 0.436 -15.816 -0.498 1.00 97.12 488 LEU A N 1
ATOM 3725 C CA . LEU A 1 488 ? 0.860 -16.221 -1.839 1.00 97.12 488 LEU A CA 1
ATOM 3726 C C . LEU A 1 488 ? -0.302 -16.820 -2.646 1.00 97.12 488 LEU A C 1
ATOM 3728 O O . LEU A 1 488 ? -1.184 -17.466 -2.079 1.00 97.12 488 LEU A O 1
ATOM 3732 N N . SER A 1 489 ? -0.251 -16.694 -3.977 1.00 97.69 489 SER A N 1
ATOM 3733 C CA . SER A 1 489 ? -1.257 -17.217 -4.923 1.00 97.69 489 SER A CA 1
ATOM 3734 C C . SER A 1 489 ? -1.678 -18.678 -4.641 1.00 97.69 489 SER A C 1
ATOM 3736 O O . SER A 1 489 ? -2.878 -18.942 -4.609 1.00 97.69 489 SER A O 1
ATOM 3738 N N . PRO A 1 490 ? -0.761 -19.628 -4.336 1.00 97.81 490 PRO A N 1
ATOM 3739 C CA . PRO A 1 490 ? -1.138 -21.005 -3.985 1.00 97.81 490 PRO A CA 1
ATOM 3740 C C . PRO A 1 490 ? -1.870 -21.149 -2.639 1.00 97.81 490 PRO A C 1
ATOM 3742 O O . PRO A 1 490 ? -2.663 -22.071 -2.465 1.00 97.81 490 PRO A O 1
ATOM 3745 N N . THR A 1 491 ? -1.615 -20.256 -1.677 1.00 98.50 491 THR A N 1
ATOM 3746 C CA . THR A 1 491 ? -2.328 -20.220 -0.389 1.00 98.50 491 THR A CA 1
ATOM 3747 C C . THR A 1 491 ? -3.735 -19.658 -0.578 1.00 98.50 491 THR A C 1
ATOM 3749 O O . THR A 1 491 ? -4.678 -20.190 -0.003 1.00 98.50 491 THR A O 1
ATOM 3752 N N . ILE A 1 492 ? -3.886 -18.628 -1.421 1.00 98.50 492 ILE A N 1
ATOM 3753 C CA . ILE A 1 492 ? -5.192 -18.074 -1.810 1.00 98.50 492 ILE A CA 1
ATOM 3754 C C . ILE A 1 492 ? -6.026 -19.144 -2.524 1.00 98.50 492 ILE A C 1
ATOM 3756 O O . ILE A 1 492 ? -7.158 -19.377 -2.122 1.00 98.50 492 ILE A O 1
ATOM 3760 N N . ALA A 1 493 ? -5.452 -19.852 -3.503 1.00 98.25 493 ALA A N 1
ATOM 3761 C CA . ALA A 1 493 ? -6.145 -20.918 -4.231 1.00 98.25 493 ALA A CA 1
ATOM 3762 C C . ALA A 1 493 ? -6.654 -22.035 -3.300 1.00 98.25 493 ALA A C 1
ATOM 3764 O O . ALA A 1 493 ? -7.811 -22.425 -3.393 1.00 98.25 493 ALA A O 1
ATOM 3765 N N . ARG A 1 494 ? -5.835 -22.475 -2.330 1.00 98.44 494 ARG A N 1
ATOM 3766 C CA . ARG A 1 494 ? -6.259 -23.427 -1.282 1.00 98.44 494 ARG A CA 1
ATOM 3767 C C . ARG A 1 494 ? -7.392 -22.901 -0.397 1.00 98.44 494 ARG A C 1
ATOM 3769 O O . ARG A 1 494 ? -8.185 -23.693 0.093 1.00 98.44 494 ARG A O 1
ATOM 3776 N N . LEU A 1 495 ? -7.436 -21.597 -0.123 1.00 98.62 495 LEU A N 1
ATOM 3777 C CA . LEU A 1 495 ? -8.508 -20.990 0.672 1.00 98.62 495 LEU A CA 1
ATOM 3778 C C . LEU A 1 495 ? -9.802 -20.837 -0.136 1.00 98.62 495 LEU A C 1
ATOM 3780 O O . LEU A 1 495 ? -10.877 -21.035 0.419 1.00 98.62 495 LEU A O 1
ATOM 3784 N N . ALA A 1 496 ? -9.700 -20.551 -1.435 1.00 98.31 496 ALA A N 1
ATOM 3785 C CA . ALA A 1 496 ? -10.830 -20.430 -2.357 1.00 98.31 496 ALA A CA 1
ATOM 3786 C C . ALA A 1 496 ? -11.603 -21.750 -2.580 1.00 98.31 496 ALA A C 1
ATOM 3788 O O . ALA A 1 496 ? -12.701 -21.730 -3.124 1.00 98.31 496 ALA A O 1
ATOM 3789 N N . GLU A 1 497 ? -11.068 -22.897 -2.142 1.00 97.75 497 GLU A N 1
ATOM 3790 C CA . GLU A 1 497 ? -11.804 -24.171 -2.094 1.00 97.75 497 GLU A CA 1
ATOM 3791 C C . GLU A 1 497 ? -12.903 -24.190 -1.008 1.00 97.75 497 GLU A C 1
ATOM 3793 O O . GLU A 1 497 ? -13.795 -25.041 -1.047 1.00 97.75 497 GLU A O 1
ATOM 3798 N N . HIS A 1 498 ? -12.860 -23.282 -0.023 1.00 98.44 498 HIS A N 1
ATOM 3799 C CA . HIS A 1 498 ? -13.856 -23.214 1.046 1.00 98.44 498 HIS A CA 1
ATOM 3800 C C . HIS A 1 498 ? -15.063 -22.348 0.632 1.00 98.44 498 HIS A C 1
ATOM 3802 O O . HIS A 1 498 ? -14.871 -21.181 0.296 1.00 98.44 498 HIS A O 1
ATOM 3808 N N . PRO A 1 499 ? -16.320 -22.831 0.746 1.00 97.62 499 PRO A N 1
ATOM 3809 C CA . PRO A 1 499 ? -17.499 -22.154 0.183 1.00 97.62 499 PRO A CA 1
ATOM 3810 C C . PRO A 1 499 ? -17.763 -20.752 0.753 1.00 97.62 499 PRO A C 1
ATOM 3812 O O . PRO A 1 499 ? -18.313 -19.902 0.061 1.00 97.62 499 PRO A O 1
ATOM 3815 N N . ASN A 1 500 ? -17.345 -20.490 1.995 1.00 98.19 500 ASN A N 1
ATOM 3816 C CA . ASN A 1 500 ? -17.478 -19.166 2.611 1.00 98.19 500 ASN A CA 1
ATOM 3817 C C . ASN A 1 500 ? -16.317 -18.211 2.277 1.00 98.19 500 ASN A C 1
ATOM 3819 O O . ASN A 1 500 ? -16.349 -17.072 2.722 1.00 98.19 500 ASN A O 1
ATOM 3823 N N . ILE A 1 501 ? -15.287 -18.616 1.525 1.00 98.75 501 ILE A N 1
ATOM 3824 C CA . ILE A 1 501 ? -14.167 -17.744 1.133 1.00 98.75 501 ILE A CA 1
ATOM 3825 C C . ILE A 1 501 ? -14.321 -17.402 -0.351 1.00 98.75 501 ILE A C 1
ATOM 3827 O O . ILE A 1 501 ? -13.852 -18.118 -1.229 1.00 98.75 501 ILE A O 1
ATOM 3831 N N . VAL A 1 502 ? -15.012 -16.295 -0.621 1.00 98.56 502 VAL A N 1
ATOM 3832 C CA . VAL A 1 502 ? -15.583 -15.999 -1.948 1.00 98.56 502 VAL A CA 1
ATOM 3833 C C . VAL A 1 502 ? -14.763 -15.013 -2.779 1.00 98.56 502 VAL A C 1
ATOM 3835 O O . VAL A 1 502 ? -14.991 -14.883 -3.982 1.00 98.56 502 VAL A O 1
ATOM 3838 N N . ALA A 1 503 ? -13.847 -14.268 -2.153 1.00 98.62 503 ALA A N 1
ATOM 3839 C CA . ALA A 1 503 ? -13.135 -13.196 -2.837 1.00 98.62 503 ALA A CA 1
ATOM 3840 C C . ALA A 1 503 ? -11.761 -12.853 -2.244 1.00 98.62 503 ALA A C 1
ATOM 3842 O O . ALA A 1 503 ? -11.471 -13.104 -1.071 1.00 98.62 503 ALA A O 1
ATOM 3843 N N . LEU A 1 504 ? -10.949 -12.175 -3.056 1.00 98.62 504 LEU A N 1
ATOM 3844 C CA . LEU A 1 504 ? -9.697 -11.520 -2.689 1.00 98.62 504 LEU A CA 1
ATOM 3845 C C . LEU A 1 504 ? -9.762 -10.025 -3.036 1.00 98.62 504 LEU A C 1
ATOM 3847 O O . LEU A 1 504 ? -9.906 -9.664 -4.201 1.00 98.62 504 LEU A O 1
ATOM 3851 N N . LYS A 1 505 ? -9.547 -9.156 -2.046 1.00 98.50 505 LYS A N 1
ATOM 3852 C CA . LYS A 1 505 ? -9.076 -7.780 -2.239 1.00 98.50 505 LYS A CA 1
ATOM 3853 C C . LYS A 1 505 ? -7.548 -7.803 -2.346 1.00 98.50 505 LYS A C 1
ATOM 3855 O O . LYS A 1 505 ? -6.865 -8.043 -1.348 1.00 98.50 505 LYS A O 1
ATOM 3860 N N . GLU A 1 506 ? -7.022 -7.533 -3.536 1.00 96.88 506 GLU A N 1
ATOM 3861 C CA . GLU A 1 506 ? -5.590 -7.610 -3.846 1.00 96.88 506 GLU A CA 1
ATOM 3862 C C . GLU A 1 506 ? -4.979 -6.205 -3.978 1.00 96.88 506 GLU A C 1
ATOM 3864 O O . GLU A 1 506 ? -5.320 -5.458 -4.895 1.00 96.88 506 GLU A O 1
ATOM 3869 N N . ALA A 1 507 ? -4.107 -5.825 -3.037 1.00 95.12 507 ALA A N 1
ATOM 3870 C CA . ALA A 1 507 ? -3.549 -4.474 -2.907 1.00 95.12 507 ALA A CA 1
ATOM 3871 C C . ALA A 1 507 ? -2.007 -4.412 -2.999 1.00 95.12 507 ALA A C 1
ATOM 3873 O O . ALA A 1 507 ? -1.393 -3.484 -2.472 1.00 95.12 507 ALA A O 1
ATOM 3874 N N . THR A 1 508 ? -1.358 -5.387 -3.641 1.00 93.06 508 THR A N 1
ATOM 3875 C CA . THR A 1 508 ? 0.080 -5.319 -3.992 1.00 93.06 508 THR A CA 1
ATOM 3876 C C . THR A 1 508 ? 0.387 -4.386 -5.164 1.00 93.06 508 THR A C 1
ATOM 3878 O O . THR A 1 508 ? 1.530 -3.961 -5.308 1.00 93.06 508 THR A O 1
ATOM 3881 N N . GLY A 1 509 ? -0.595 -4.112 -6.030 1.00 87.88 509 GLY A N 1
ATOM 3882 C CA . GLY A 1 509 ? -0.371 -3.478 -7.336 1.00 87.88 509 GLY A CA 1
ATOM 3883 C C . GLY A 1 509 ? 0.268 -4.409 -8.382 1.00 87.88 509 GLY A C 1
ATOM 3884 O O . GLY A 1 509 ? 0.590 -3.975 -9.488 1.00 87.88 509 GLY A O 1
ATOM 3885 N N . GLU A 1 510 ? 0.457 -5.701 -8.078 1.00 91.31 510 GLU A N 1
ATOM 3886 C CA . GLU A 1 510 ? 1.050 -6.663 -9.010 1.00 91.31 510 GLU A CA 1
ATOM 3887 C C . GLU A 1 510 ? -0.003 -7.277 -9.944 1.00 91.31 510 GLU A C 1
ATOM 3889 O O . GLU A 1 510 ? -0.655 -8.268 -9.614 1.00 91.31 510 GLU A O 1
ATOM 3894 N N . LEU A 1 511 ? -0.103 -6.773 -11.179 1.00 93.44 511 LEU A N 1
ATOM 3895 C CA . LEU A 1 511 ? -1.000 -7.349 -12.193 1.00 93.44 511 LEU A CA 1
ATOM 3896 C C . LEU A 1 511 ? -0.749 -8.855 -12.429 1.00 93.44 511 LEU A C 1
ATOM 3898 O O . LEU A 1 511 ? -1.685 -9.620 -12.635 1.00 93.44 511 LEU A O 1
ATOM 3902 N N . LYS A 1 512 ? 0.511 -9.303 -12.320 1.00 92.88 512 LYS A N 1
ATOM 3903 C CA . LYS A 1 512 ? 0.883 -10.726 -12.379 1.00 92.88 512 LYS A CA 1
ATOM 3904 C C . LYS A 1 512 ? 0.213 -11.551 -11.270 1.00 92.88 512 LYS A C 1
ATOM 3906 O O . LYS A 1 512 ? -0.231 -12.660 -11.551 1.00 92.88 512 LYS A O 1
ATOM 3911 N N . ARG A 1 513 ? 0.132 -11.029 -10.037 1.00 91.94 513 ARG A N 1
ATOM 3912 C CA . ARG A 1 513 ? -0.532 -11.695 -8.903 1.00 91.94 513 ARG A CA 1
ATOM 3913 C C . ARG A 1 513 ? -2.024 -11.846 -9.172 1.00 91.94 513 ARG A C 1
ATOM 3915 O O . ARG A 1 513 ? -2.552 -12.938 -8.993 1.00 91.94 513 ARG A O 1
ATOM 3922 N N . ALA A 1 514 ? -2.676 -10.787 -9.655 1.00 95.31 514 ALA A N 1
ATOM 3923 C CA . ALA A 1 514 ? -4.089 -10.833 -10.024 1.00 95.31 514 ALA A CA 1
ATOM 3924 C C . ALA A 1 514 ? -4.359 -11.911 -11.092 1.00 95.31 514 ALA A C 1
ATOM 3926 O O . ALA A 1 514 ? -5.216 -12.766 -10.881 1.00 95.31 514 ALA A O 1
ATOM 3927 N N . SER A 1 515 ? -3.570 -11.944 -12.174 1.00 96.06 515 SER A N 1
ATOM 3928 C CA . SER A 1 515 ? -3.688 -12.967 -13.225 1.00 96.06 515 SER A CA 1
ATOM 3929 C C . SER A 1 515 ? -3.457 -14.395 -12.713 1.00 96.06 515 SER A C 1
ATOM 3931 O O . SER A 1 515 ? -4.156 -15.315 -13.128 1.00 96.06 515 SER A O 1
ATOM 3933 N N . GLU A 1 516 ? -2.492 -14.603 -11.810 1.00 96.50 516 GLU A N 1
ATOM 3934 C CA . GLU A 1 516 ? -2.262 -15.912 -11.182 1.00 96.50 516 GLU A CA 1
ATOM 3935 C C . GLU A 1 516 ? -3.454 -16.361 -10.336 1.00 96.50 516 GLU A C 1
ATOM 3937 O O . GLU A 1 516 ? -3.860 -17.513 -10.437 1.00 96.50 516 GLU A O 1
ATOM 3942 N N . VAL A 1 517 ? -4.022 -15.472 -9.516 1.00 97.56 517 VAL A N 1
ATOM 3943 C CA . VAL A 1 517 ? -5.168 -15.802 -8.655 1.00 97.56 517 VAL A CA 1
ATOM 3944 C C . VAL A 1 517 ? -6.399 -16.131 -9.500 1.00 97.56 517 VAL A C 1
ATOM 3946 O O . VAL A 1 517 ? -7.005 -17.172 -9.268 1.00 97.56 517 VAL A O 1
ATOM 3949 N N . VAL A 1 518 ? -6.712 -15.320 -10.520 1.00 97.12 518 VAL A N 1
ATOM 3950 C CA . VAL A 1 518 ? -7.819 -15.581 -11.464 1.00 97.12 518 VAL A CA 1
ATOM 3951 C C . VAL A 1 518 ? -7.656 -16.928 -12.181 1.00 97.12 518 VAL A C 1
ATOM 3953 O O . VAL A 1 518 ? -8.642 -17.611 -12.418 1.00 97.12 518 VAL A O 1
ATOM 3956 N N . ASN A 1 519 ? -6.427 -17.341 -12.508 1.00 96.88 519 ASN A N 1
ATOM 3957 C CA . ASN A 1 519 ? -6.162 -18.620 -13.176 1.00 96.88 519 ASN A CA 1
ATOM 3958 C C . ASN A 1 519 ? -6.134 -19.835 -12.221 1.00 96.88 519 ASN A C 1
ATOM 3960 O O . ASN A 1 519 ? -6.260 -20.969 -12.679 1.00 96.88 519 ASN A O 1
ATOM 3964 N N . LEU A 1 520 ? -5.863 -19.638 -10.927 1.00 97.12 520 LEU A N 1
ATOM 3965 C CA . LEU A 1 520 ? -5.690 -20.728 -9.952 1.00 97.12 520 LEU A CA 1
ATOM 3966 C C . LEU A 1 520 ? -6.930 -21.001 -9.091 1.00 97.12 520 LEU A C 1
ATOM 3968 O O . LEU A 1 520 ? -7.021 -22.084 -8.517 1.00 97.12 520 LEU A O 1
ATOM 3972 N N . CYS A 1 521 ? -7.835 -20.033 -8.956 1.00 97.69 521 CYS A N 1
ATOM 3973 C CA . CYS A 1 521 ? -9.049 -20.157 -8.147 1.00 97.69 521 CYS A CA 1
ATOM 3974 C C . CYS A 1 521 ? -10.250 -20.620 -9.001 1.00 97.69 521 CYS A C 1
ATOM 3976 O O . CYS A 1 521 ? -10.171 -20.579 -10.229 1.00 97.69 521 CYS A O 1
ATOM 3978 N N . PRO A 1 522 ? -11.359 -21.059 -8.377 1.00 95.94 522 PRO A N 1
ATOM 3979 C CA . PRO A 1 522 ? -12.618 -21.337 -9.075 1.00 95.94 522 PRO A CA 1
ATOM 3980 C C . PRO A 1 522 ? -13.148 -20.144 -9.893 1.00 95.94 522 PRO A C 1
ATOM 3982 O O . PRO A 1 522 ? -12.919 -18.992 -9.527 1.00 95.94 522 PRO A O 1
ATOM 3985 N N . ASP A 1 523 ? -13.903 -20.415 -10.966 1.00 92.38 523 ASP A N 1
ATOM 3986 C CA . ASP A 1 523 ? -14.446 -19.394 -11.889 1.00 92.38 523 ASP A CA 1
ATOM 3987 C C . ASP A 1 523 ? -15.363 -18.352 -11.207 1.00 92.38 523 ASP A C 1
ATOM 3989 O O . ASP A 1 523 ? -15.537 -17.237 -11.713 1.00 92.38 523 ASP A O 1
ATOM 3993 N N . ASP A 1 524 ? -15.975 -18.716 -10.078 1.00 93.94 524 ASP A N 1
ATOM 3994 C CA . ASP A 1 524 ? -16.839 -17.876 -9.246 1.00 93.94 524 ASP A CA 1
ATOM 3995 C C . ASP A 1 524 ? -16.089 -17.120 -8.132 1.00 93.94 524 ASP A C 1
ATOM 3997 O O . ASP A 1 524 ? -16.670 -16.233 -7.503 1.00 93.94 524 ASP A O 1
ATOM 4001 N N . PHE A 1 525 ? -14.791 -17.381 -7.931 1.00 98.25 525 PHE A N 1
ATOM 4002 C CA . PHE A 1 525 ? -13.966 -16.648 -6.972 1.00 98.25 525 PHE A CA 1
ATOM 4003 C C . PHE A 1 525 ? -13.638 -15.235 -7.477 1.00 98.25 525 PHE A C 1
ATOM 4005 O O . PHE A 1 525 ? -13.069 -15.028 -8.553 1.00 98.25 525 PHE A O 1
ATOM 4012 N N . VAL A 1 526 ? -13.975 -14.222 -6.681 1.00 98.12 526 VAL A N 1
ATOM 4013 C CA . VAL A 1 526 ? -13.916 -12.821 -7.113 1.00 98.12 526 VAL A CA 1
ATOM 4014 C C . VAL A 1 526 ? -12.586 -12.160 -6.741 1.00 98.12 526 VAL A C 1
ATOM 4016 O O . VAL A 1 526 ? -12.248 -12.029 -5.569 1.00 98.12 526 VAL A O 1
ATOM 4019 N N . VAL A 1 527 ? -11.865 -11.620 -7.728 1.00 98.56 527 VAL A N 1
ATOM 4020 C CA . VAL A 1 527 ? -10.722 -10.721 -7.482 1.00 98.56 527 VAL A CA 1
ATOM 4021 C C . VAL A 1 527 ? -11.165 -9.260 -7.602 1.00 98.56 527 VAL A C 1
ATOM 4023 O O . VAL A 1 527 ? -11.668 -8.830 -8.643 1.00 98.56 527 VAL A O 1
ATOM 4026 N N . LEU A 1 528 ? -10.963 -8.491 -6.532 1.00 98.25 528 LEU A N 1
ATOM 4027 C CA . LEU A 1 528 ? -11.190 -7.049 -6.444 1.00 98.25 528 LEU A CA 1
ATOM 4028 C C . LEU A 1 528 ? -9.847 -6.333 -6.309 1.00 98.25 528 LEU A C 1
ATOM 4030 O O . LEU A 1 528 ? -9.006 -6.734 -5.501 1.00 98.25 528 LEU A O 1
ATOM 4034 N N . SER A 1 529 ? -9.659 -5.232 -7.035 1.00 97.88 529 SER A N 1
ATOM 4035 C CA . SER A 1 529 ? -8.513 -4.361 -6.782 1.00 97.88 529 SER A CA 1
ATOM 4036 C C . SER A 1 529 ? -8.611 -3.732 -5.388 1.00 97.88 529 SER A C 1
ATOM 4038 O O . SER A 1 529 ? -9.678 -3.286 -4.956 1.00 97.88 529 SER A O 1
ATOM 4040 N N . GLY A 1 530 ? -7.487 -3.676 -4.682 1.00 95.38 530 GLY A N 1
ATOM 4041 C CA . GLY A 1 530 ? -7.289 -2.820 -3.517 1.00 95.38 530 GLY A CA 1
ATOM 4042 C C . GLY A 1 530 ? -6.347 -1.644 -3.756 1.00 95.38 530 GLY A C 1
ATOM 4043 O O . GLY A 1 530 ? -6.002 -0.969 -2.789 1.00 95.38 530 GLY A O 1
ATOM 4044 N N . ASP A 1 531 ? -5.961 -1.413 -5.010 1.00 94.75 531 ASP A N 1
ATOM 4045 C CA . ASP A 1 531 ? -5.140 -0.300 -5.483 1.00 94.75 531 ASP A CA 1
ATOM 4046 C C . ASP A 1 531 ? -5.873 0.432 -6.622 1.00 94.75 531 ASP A C 1
ATOM 4048 O O . ASP A 1 531 ? -6.150 -0.138 -7.684 1.00 94.75 531 ASP A O 1
ATOM 4052 N N . ASP A 1 532 ? -6.211 1.702 -6.397 1.00 96.12 532 ASP A N 1
ATOM 4053 C CA . ASP A 1 532 ? -7.011 2.497 -7.330 1.00 96.12 532 ASP A CA 1
ATOM 4054 C C . ASP A 1 532 ? -6.334 2.656 -8.700 1.00 96.12 532 ASP A C 1
ATOM 4056 O O . ASP A 1 532 ? -7.013 2.563 -9.730 1.00 96.12 532 ASP A O 1
ATOM 4060 N N . VAL A 1 533 ? -5.001 2.796 -8.729 1.00 96.56 533 VAL A N 1
ATOM 4061 C CA . VAL A 1 533 ? -4.210 2.942 -9.965 1.00 96.56 533 VAL A CA 1
ATOM 4062 C C . VAL A 1 533 ? -4.350 1.705 -10.855 1.00 96.56 533 VAL A C 1
ATOM 4064 O O . VAL A 1 533 ? -4.459 1.821 -12.076 1.00 96.56 533 VAL A O 1
ATOM 4067 N N . ASN A 1 534 ? -4.417 0.516 -10.254 1.00 96.12 534 ASN A N 1
ATOM 4068 C CA . ASN A 1 534 ? -4.495 -0.758 -10.966 1.00 96.12 534 ASN A CA 1
ATOM 4069 C C . ASN A 1 534 ? -5.925 -1.266 -11.227 1.00 96.12 534 ASN A C 1
ATOM 4071 O O . ASN A 1 534 ? -6.081 -2.365 -11.757 1.00 96.12 534 ASN A O 1
ATOM 4075 N N . THR A 1 535 ? -6.970 -0.476 -10.952 1.00 96.88 535 THR A N 1
ATOM 4076 C CA . THR A 1 535 ? -8.376 -0.882 -11.167 1.00 96.88 535 THR A CA 1
ATOM 4077 C C . THR A 1 535 ? -8.654 -1.375 -12.592 1.00 96.88 535 THR A C 1
ATOM 4079 O O . THR A 1 535 ? -9.084 -2.512 -12.779 1.00 96.88 535 THR A O 1
ATOM 4082 N N . LEU A 1 536 ? -8.386 -0.549 -13.611 1.00 97.88 536 LEU A N 1
ATOM 4083 C CA . LEU A 1 536 ? -8.639 -0.910 -15.011 1.00 97.88 536 LEU A CA 1
ATOM 4084 C C . LEU A 1 536 ? -7.729 -2.060 -15.509 1.00 97.88 536 LEU A C 1
ATOM 4086 O O . LEU A 1 536 ? -8.252 -2.971 -16.154 1.00 97.88 536 LEU A O 1
ATOM 4090 N N . PRO A 1 537 ? -6.416 -2.094 -15.193 1.00 97.44 537 PRO A N 1
ATOM 4091 C CA . PRO A 1 537 ? -5.577 -3.269 -15.436 1.00 97.44 537 PRO A CA 1
ATOM 4092 C C . PRO A 1 537 ? -6.114 -4.574 -14.824 1.00 97.44 537 PRO A C 1
ATOM 4094 O O . PRO A 1 537 ? -6.159 -5.589 -15.515 1.00 97.44 537 PRO A O 1
ATOM 4097 N N . ILE A 1 538 ? -6.556 -4.560 -13.561 1.00 97.75 538 ILE A N 1
ATOM 4098 C CA . ILE A 1 538 ? -7.056 -5.758 -12.862 1.00 97.75 538 ILE A CA 1
ATOM 4099 C C . ILE A 1 538 ? -8.383 -6.245 -13.460 1.00 97.75 538 ILE A C 1
ATOM 4101 O O . ILE A 1 538 ? -8.555 -7.450 -13.654 1.00 97.75 538 ILE A O 1
ATOM 4105 N N . LEU A 1 539 ? -9.284 -5.329 -13.833 1.00 97.81 539 LEU A N 1
ATOM 4106 C CA . LEU A 1 539 ? -10.490 -5.655 -14.604 1.00 97.81 539 LEU A CA 1
ATOM 4107 C C . LEU A 1 539 ? -10.135 -6.362 -15.929 1.00 97.81 539 LEU A C 1
ATOM 4109 O O . LEU A 1 539 ? -10.715 -7.396 -16.259 1.00 97.81 539 LEU A O 1
ATOM 4113 N N . ALA A 1 540 ? -9.127 -5.863 -16.655 1.00 97.19 540 ALA A N 1
ATOM 4114 C CA . ALA A 1 540 ? -8.696 -6.421 -17.940 1.00 97.19 540 ALA A CA 1
ATOM 4115 C C . ALA A 1 540 ? -8.123 -7.852 -17.865 1.00 97.19 540 ALA A C 1
ATOM 4117 O O . ALA A 1 540 ? -8.135 -8.550 -18.878 1.00 97.19 540 ALA A O 1
ATOM 4118 N N . VAL A 1 541 ? -7.658 -8.309 -16.694 1.00 96.44 541 VAL A N 1
ATOM 4119 C CA . VAL A 1 541 ? -7.178 -9.692 -16.471 1.00 96.44 541 VAL A CA 1
ATOM 4120 C C . VAL A 1 541 ? -8.182 -10.581 -15.724 1.00 96.44 541 VAL A C 1
ATOM 4122 O O . VAL A 1 541 ? -7.821 -11.658 -15.259 1.00 96.44 541 VAL A O 1
ATOM 4125 N N . GLY A 1 542 ? -9.449 -10.162 -15.628 1.00 95.81 542 GLY A N 1
ATOM 4126 C CA . GLY A 1 542 ? -10.555 -10.983 -15.118 1.00 95.81 542 GLY A CA 1
ATOM 4127 C C . GLY A 1 542 ? -11.077 -10.613 -13.727 1.00 95.81 542 GLY A C 1
ATOM 4128 O O . GLY A 1 542 ? -12.077 -11.199 -13.293 1.00 95.81 542 GLY A O 1
ATOM 4129 N N . GLY A 1 543 ? -10.468 -9.625 -13.058 1.00 96.81 543 GLY A N 1
ATOM 4130 C CA . GLY A 1 543 ? -11.010 -9.026 -11.837 1.00 96.81 543 GLY A CA 1
ATOM 4131 C C . GLY A 1 543 ? -12.392 -8.399 -12.060 1.00 96.81 543 GLY A C 1
ATOM 4132 O O . GLY A 1 543 ? -12.783 -8.107 -13.191 1.00 96.81 543 GLY A O 1
ATOM 4133 N N . LYS A 1 544 ? -13.170 -8.216 -10.986 1.00 96.94 544 LYS A N 1
ATOM 4134 C CA . LYS A 1 544 ? -14.594 -7.827 -11.077 1.00 96.94 544 LYS A CA 1
ATOM 4135 C C . LYS A 1 544 ? -14.908 -6.407 -10.597 1.00 96.94 544 LYS A C 1
ATOM 4137 O O . LYS A 1 544 ? -15.990 -5.904 -10.884 1.00 96.94 544 LYS A O 1
ATOM 4142 N N . GLY A 1 545 ? -13.987 -5.748 -9.897 1.00 96.69 545 GLY A N 1
ATOM 4143 C CA . GLY A 1 545 ? -14.202 -4.408 -9.345 1.00 96.69 545 GLY A CA 1
ATOM 4144 C C . GLY A 1 545 ? -13.034 -3.917 -8.492 1.00 96.69 545 GLY A C 1
ATOM 4145 O O . GLY A 1 545 ? -11.924 -4.442 -8.585 1.00 96.69 545 GLY A O 1
ATOM 4146 N N . VAL A 1 546 ? -13.295 -2.922 -7.645 1.00 98.19 546 VAL A N 1
ATOM 4147 C CA . VAL A 1 546 ? -12.320 -2.289 -6.745 1.00 98.19 546 VAL A CA 1
ATOM 4148 C C . VAL A 1 546 ? -12.967 -1.974 -5.393 1.00 98.19 546 VAL A C 1
ATOM 4150 O O . VAL A 1 546 ? -14.130 -1.582 -5.339 1.00 98.19 546 VAL A O 1
ATOM 4153 N N . ILE A 1 547 ? -12.213 -2.107 -4.298 1.00 97.88 547 ILE A N 1
ATOM 4154 C CA . ILE A 1 547 ? -12.559 -1.509 -2.997 1.00 97.88 547 ILE A CA 1
ATOM 4155 C C . ILE A 1 547 ? -11.677 -0.269 -2.826 1.00 97.88 547 ILE A C 1
ATOM 4157 O O . ILE A 1 547 ? -10.556 -0.352 -2.310 1.00 97.88 547 ILE A O 1
ATOM 4161 N N . SER A 1 548 ? -12.213 0.842 -3.329 1.00 96.69 548 SER A N 1
ATOM 4162 C CA . SER A 1 548 ? -11.521 2.086 -3.688 1.00 96.69 548 SER A CA 1
ATOM 4163 C C . SER A 1 548 ? -11.341 3.064 -2.523 1.00 96.69 548 SER A C 1
ATOM 4165 O O . SER A 1 548 ? -12.199 3.170 -1.644 1.00 96.69 548 SER A O 1
ATOM 4167 N N . VAL A 1 549 ? -10.245 3.827 -2.542 1.00 96.44 549 VAL A N 1
ATOM 4168 C CA . VAL A 1 549 ? -10.080 5.050 -1.743 1.00 96.44 549 VAL A CA 1
ATOM 4169 C C . VAL A 1 549 ? -10.590 6.263 -2.525 1.00 96.44 549 VAL A C 1
ATOM 4171 O O . VAL A 1 549 ? -11.317 7.069 -1.945 1.00 96.44 549 VAL A O 1
ATOM 4174 N N . VAL A 1 550 ? -10.309 6.361 -3.831 1.00 97.31 550 VAL A N 1
ATOM 4175 C CA . VAL A 1 550 ? -10.788 7.454 -4.714 1.00 97.31 550 VAL A CA 1
ATOM 4176 C C . VAL A 1 550 ? -12.309 7.631 -4.667 1.00 97.31 550 VAL A C 1
ATOM 4178 O O . VAL A 1 550 ? -12.796 8.764 -4.665 1.00 97.31 550 VAL A O 1
ATOM 4181 N N . ALA A 1 551 ? -13.068 6.539 -4.548 1.00 96.38 551 ALA A N 1
ATOM 4182 C CA . ALA A 1 551 ? -14.525 6.574 -4.447 1.00 96.38 551 ALA A CA 1
ATOM 4183 C C . ALA A 1 551 ? -15.038 7.406 -3.257 1.00 96.38 551 ALA A C 1
ATOM 4185 O O . ALA A 1 551 ? -16.151 7.913 -3.326 1.00 96.38 551 ALA A O 1
ATOM 4186 N N . ASN A 1 552 ? -14.239 7.636 -2.204 1.00 95.00 552 ASN A N 1
ATOM 4187 C CA . ASN A 1 552 ? -14.630 8.525 -1.100 1.00 95.00 552 ASN A CA 1
ATOM 4188 C C . ASN A 1 552 ? -14.897 9.962 -1.572 1.00 95.00 552 ASN A C 1
ATOM 4190 O O . ASN A 1 552 ? -15.741 10.631 -0.985 1.00 95.00 552 ASN A O 1
ATOM 4194 N N . ILE A 1 553 ? -14.211 10.427 -2.623 1.00 96.50 553 ILE A N 1
ATOM 4195 C CA . ILE A 1 553 ? -14.328 11.799 -3.143 1.00 96.50 553 ILE A CA 1
ATOM 4196 C C . ILE A 1 553 ? -14.950 11.877 -4.541 1.00 96.50 553 ILE A C 1
ATOM 4198 O O . ILE A 1 553 ? -15.639 12.851 -4.833 1.00 96.50 553 ILE A O 1
ATOM 4202 N N . SER A 1 554 ? -14.783 10.850 -5.384 1.00 96.69 554 SER A N 1
ATOM 4203 C CA . SER A 1 554 ? -15.495 10.737 -6.664 1.00 96.69 554 SER A CA 1
ATOM 4204 C C . SER A 1 554 ? -16.101 9.338 -6.855 1.00 96.69 554 SER A C 1
ATOM 4206 O O . SER A 1 554 ? -15.573 8.530 -7.625 1.00 96.69 554 SER A O 1
ATOM 4208 N N . PRO A 1 555 ? -17.208 9.018 -6.153 1.00 96.19 555 PRO A N 1
ATOM 4209 C CA . PRO A 1 555 ? -17.863 7.713 -6.273 1.00 96.19 555 PRO A CA 1
ATOM 4210 C C . PRO A 1 555 ? -18.382 7.465 -7.696 1.00 96.19 555 PRO A C 1
ATOM 4212 O O . PRO A 1 555 ? -18.149 6.397 -8.256 1.00 96.19 555 PRO A O 1
ATOM 4215 N N . ALA A 1 556 ? -18.978 8.487 -8.322 1.00 97.56 556 ALA A N 1
ATOM 4216 C CA . ALA A 1 556 ? -19.567 8.391 -9.657 1.00 97.56 556 ALA A CA 1
ATOM 4217 C C . ALA A 1 556 ? -18.552 8.055 -10.763 1.00 97.56 556 ALA A C 1
ATOM 4219 O O . ALA A 1 556 ? -18.851 7.233 -11.626 1.00 97.56 556 ALA A O 1
ATOM 4220 N N . ASP A 1 557 ? -17.344 8.634 -10.740 1.00 97.94 557 ASP A N 1
ATOM 4221 C CA . ASP A 1 557 ? -16.326 8.309 -11.751 1.00 97.94 557 ASP A CA 1
ATOM 4222 C C . ASP A 1 557 ? -15.805 6.872 -11.601 1.00 97.94 557 ASP A C 1
ATOM 4224 O O . ASP A 1 557 ? -15.556 6.198 -12.602 1.00 97.94 557 ASP A O 1
ATOM 4228 N N . VAL A 1 558 ? -15.647 6.390 -10.361 1.00 97.75 558 VAL A N 1
ATOM 4229 C CA . VAL A 1 558 ? -15.166 5.028 -10.079 1.00 97.75 558 VAL A CA 1
ATOM 4230 C C . VAL A 1 558 ? -16.240 3.990 -10.416 1.00 97.75 558 VAL A C 1
ATOM 4232 O O . VAL A 1 558 ? -15.934 2.988 -11.067 1.00 97.75 558 VAL A O 1
ATOM 4235 N N . ALA A 1 559 ? -17.498 4.243 -10.044 1.00 97.62 559 ALA A N 1
ATOM 4236 C CA . ALA A 1 559 ? -18.630 3.391 -10.397 1.00 97.62 559 ALA A CA 1
ATOM 4237 C C . ALA A 1 559 ? -18.809 3.299 -11.921 1.00 97.62 559 ALA A C 1
ATOM 4239 O O . ALA A 1 559 ? -18.863 2.195 -12.468 1.00 97.62 559 ALA A O 1
ATOM 4240 N N . GLU A 1 560 ? -18.808 4.438 -12.623 1.00 98.44 560 GLU A N 1
ATOM 4241 C CA . GLU A 1 560 ? -18.961 4.470 -14.081 1.00 98.44 560 GLU A CA 1
ATOM 4242 C C . GLU A 1 560 ? -17.753 3.861 -14.810 1.00 98.44 560 GLU A C 1
ATOM 4244 O O . GLU A 1 560 ? -17.932 3.221 -15.842 1.00 98.44 560 GLU A O 1
ATOM 4249 N N . MET A 1 561 ? -16.529 3.953 -14.272 1.00 98.56 561 MET A N 1
ATOM 4250 C CA . MET A 1 561 ? -15.363 3.259 -14.841 1.00 98.56 561 MET A CA 1
ATOM 4251 C C . MET A 1 561 ? -15.564 1.737 -14.848 1.00 98.56 561 MET A C 1
ATOM 4253 O O . MET A 1 561 ? -15.288 1.082 -15.859 1.00 98.56 561 MET A O 1
ATOM 4257 N N . CYS A 1 562 ? -16.058 1.171 -13.743 1.00 98.12 562 CYS A N 1
ATOM 4258 C CA . CYS A 1 562 ? -16.364 -0.256 -13.648 1.00 98.12 562 CYS A CA 1
ATOM 4259 C C . CYS A 1 562 ? -17.546 -0.646 -14.550 1.00 98.12 562 CYS A C 1
ATOM 4261 O O . CYS A 1 562 ? -17.458 -1.640 -15.272 1.00 98.12 562 CYS A O 1
ATOM 4263 N N . ASN A 1 563 ? -18.615 0.154 -14.570 1.00 98.44 563 ASN A N 1
ATOM 4264 C CA . ASN A 1 563 ? -19.797 -0.100 -15.400 1.00 98.44 563 ASN A CA 1
ATOM 4265 C C . ASN A 1 563 ? -19.475 -0.030 -16.896 1.00 98.44 563 ASN A C 1
ATOM 4267 O O . ASN A 1 563 ? -19.861 -0.920 -17.652 1.00 98.44 563 ASN A O 1
ATOM 4271 N N . ALA A 1 564 ? -18.697 0.967 -17.320 1.00 98.56 564 ALA A N 1
ATOM 4272 C CA . ALA A 1 564 ? -18.219 1.096 -18.689 1.00 98.56 564 ALA A CA 1
ATOM 4273 C C . ALA A 1 564 ? -17.376 -0.113 -19.113 1.00 98.56 564 ALA A C 1
ATOM 4275 O O . ALA A 1 564 ? -17.564 -0.620 -20.218 1.00 98.56 564 ALA A O 1
ATOM 4276 N N . PHE A 1 565 ? -16.491 -0.614 -18.243 1.00 98.56 565 PHE A N 1
ATOM 4277 C CA . PHE A 1 565 ? -15.710 -1.819 -18.529 1.00 98.56 565 PHE A CA 1
ATOM 4278 C C . PHE A 1 565 ? -16.610 -3.052 -18.705 1.00 98.56 565 PHE A C 1
ATOM 4280 O O . PHE A 1 565 ? -16.515 -3.733 -19.727 1.00 98.56 565 PHE A O 1
ATOM 4287 N N . HIS A 1 566 ? -17.524 -3.306 -17.762 1.00 97.69 566 HIS A N 1
ATOM 4288 C CA . HIS A 1 566 ? -18.441 -4.456 -17.812 1.00 97.69 566 HIS A CA 1
ATOM 4289 C C . HIS A 1 566 ? -19.444 -4.383 -18.974 1.00 97.69 566 HIS A C 1
ATOM 4291 O O . HIS A 1 566 ? -19.853 -5.415 -19.499 1.00 97.69 566 HIS A O 1
ATOM 4297 N N . ALA A 1 567 ? -19.783 -3.179 -19.441 1.00 98.12 567 ALA A N 1
ATOM 4298 C CA . ALA A 1 567 ? -20.566 -2.947 -20.657 1.00 98.12 567 ALA A CA 1
ATOM 4299 C C . ALA A 1 567 ? -19.748 -3.066 -21.966 1.00 98.12 567 ALA A C 1
ATOM 4301 O O . ALA A 1 567 ? -20.291 -2.850 -23.050 1.00 98.12 567 ALA A O 1
ATOM 4302 N N . GLY A 1 568 ? -18.446 -3.368 -21.896 1.00 97.94 568 GLY A N 1
ATOM 4303 C CA . GLY A 1 568 ? -17.543 -3.456 -23.052 1.00 97.94 568 GLY A CA 1
ATOM 4304 C C . GLY A 1 568 ? -17.075 -2.105 -23.613 1.00 97.94 568 GLY A C 1
ATOM 4305 O O . GLY A 1 568 ? -16.363 -2.064 -24.618 1.00 97.94 568 GLY A O 1
ATOM 4306 N N . ASN A 1 569 ? -17.423 -0.986 -22.973 1.00 98.19 569 ASN A N 1
ATOM 4307 C CA . ASN A 1 569 ? -17.019 0.364 -23.364 1.00 98.19 569 ASN A CA 1
ATOM 4308 C C . ASN A 1 569 ? -15.622 0.714 -22.814 1.00 98.19 569 ASN A C 1
ATOM 4310 O O . ASN A 1 569 ? -15.444 1.553 -21.926 1.00 98.19 569 ASN A O 1
ATOM 4314 N N . LEU A 1 570 ? -14.605 0.062 -23.384 1.00 97.44 570 LEU A N 1
ATOM 4315 C CA . LEU A 1 570 ? -13.199 0.243 -23.003 1.00 97.44 570 LEU A CA 1
ATOM 4316 C C . LEU A 1 570 ? -12.670 1.667 -23.250 1.00 97.44 570 LEU A C 1
ATOM 4318 O O . LEU A 1 570 ? -11.688 2.066 -22.624 1.00 97.44 570 LEU A O 1
ATOM 4322 N N . GLU A 1 571 ? -13.282 2.439 -24.152 1.00 98.31 571 GLU A N 1
ATOM 4323 C CA . GLU A 1 571 ? -12.908 3.839 -24.385 1.00 98.31 571 GLU A CA 1
ATOM 4324 C C . GLU A 1 571 ? -13.311 4.722 -23.199 1.00 98.31 571 GLU A C 1
ATOM 4326 O O . GLU A 1 571 ? -12.466 5.435 -22.650 1.00 98.31 571 GLU A O 1
ATOM 4331 N N . LEU A 1 572 ? -14.567 4.623 -22.749 1.00 98.19 572 LEU A N 1
ATOM 4332 C CA . LEU A 1 572 ? -15.055 5.357 -21.582 1.00 98.19 572 LEU A CA 1
ATOM 4333 C C . LEU A 1 572 ? -14.346 4.910 -20.299 1.00 98.19 572 LEU A C 1
ATOM 4335 O O . LEU A 1 572 ? -13.893 5.764 -19.538 1.00 98.19 572 LEU A O 1
ATOM 4339 N N . ALA A 1 573 ? -14.158 3.601 -20.099 1.00 98.25 573 ALA A N 1
ATOM 4340 C CA . ALA A 1 573 ? -13.424 3.077 -18.946 1.00 98.25 573 ALA A CA 1
ATOM 4341 C C . ALA A 1 573 ? -11.982 3.623 -18.887 1.00 98.25 573 ALA A C 1
ATOM 4343 O O . ALA A 1 573 ? -11.527 4.068 -17.835 1.00 98.25 573 ALA A O 1
ATOM 4344 N N . ARG A 1 574 ? -11.278 3.683 -20.029 1.00 98.44 574 ARG A N 1
ATOM 4345 C CA . ARG A 1 574 ? -9.932 4.279 -20.125 1.00 98.44 574 ARG A CA 1
ATOM 4346 C C . ARG A 1 574 ? -9.940 5.789 -19.874 1.00 98.44 574 ARG A C 1
ATOM 4348 O O . ARG A 1 574 ? -9.046 6.296 -19.199 1.00 98.44 574 ARG A O 1
ATOM 4355 N N . LYS A 1 575 ? -10.935 6.511 -20.395 1.00 98.50 575 LYS A N 1
ATOM 4356 C CA . LYS A 1 575 ? -11.096 7.954 -20.161 1.00 98.50 575 LYS A CA 1
ATOM 4357 C C . LYS A 1 575 ? -11.306 8.260 -18.676 1.00 98.50 575 LYS A C 1
ATOM 4359 O O . LYS A 1 575 ? -10.687 9.187 -18.162 1.00 98.50 575 LYS A O 1
ATOM 4364 N N . LEU A 1 576 ? -12.147 7.481 -17.995 1.00 98.38 576 LEU A N 1
ATOM 4365 C CA . LEU A 1 576 ? -12.408 7.634 -16.564 1.00 98.38 576 LEU A CA 1
ATOM 4366 C C . LEU A 1 576 ? -11.193 7.243 -15.724 1.00 98.38 576 LEU A C 1
ATOM 4368 O O . LEU A 1 576 ? -10.814 8.021 -14.858 1.00 98.38 576 LEU A O 1
ATOM 4372 N N . HIS A 1 577 ? -10.499 6.150 -16.061 1.00 98.19 577 HIS A N 1
ATOM 4373 C CA . HIS A 1 577 ? -9.227 5.788 -15.428 1.00 98.19 577 HIS A CA 1
ATOM 4374 C C . HIS A 1 577 ? -8.223 6.952 -15.439 1.00 98.19 577 HIS A C 1
ATOM 4376 O O . HIS A 1 577 ? -7.704 7.313 -14.385 1.00 98.19 577 HIS A O 1
ATOM 4382 N N . TYR A 1 578 ? -7.993 7.596 -16.591 1.00 98.06 578 TYR A N 1
ATOM 4383 C CA . TYR A 1 578 ? -7.091 8.753 -16.663 1.00 98.06 578 TYR A CA 1
ATOM 4384 C C . TYR A 1 578 ? -7.632 10.012 -15.970 1.00 98.06 578 TYR A C 1
ATOM 4386 O O . TYR A 1 578 ? -6.830 10.822 -15.513 1.00 98.06 578 TYR A O 1
ATOM 4394 N N . LYS A 1 579 ? -8.958 10.171 -15.839 1.00 97.50 579 LYS A N 1
ATOM 4395 C CA . LYS A 1 579 ? -9.567 11.233 -15.018 1.00 97.50 579 LYS A CA 1
ATOM 4396 C C . LYS A 1 579 ? -9.298 11.004 -13.525 1.00 97.50 579 LYS A C 1
ATOM 4398 O O . LYS A 1 579 ? -8.971 11.947 -12.816 1.00 97.50 579 LYS A O 1
ATOM 4403 N N . THR A 1 580 ? -9.415 9.764 -13.050 1.00 97.19 580 THR A N 1
ATOM 4404 C CA . THR A 1 580 ? -9.222 9.407 -11.634 1.00 97.19 580 THR A CA 1
ATOM 4405 C C . THR A 1 580 ? -7.761 9.183 -11.245 1.00 97.19 580 THR A C 1
ATOM 4407 O O . THR A 1 580 ? -7.450 9.203 -10.060 1.00 97.19 580 THR A O 1
ATOM 4410 N N . LEU A 1 581 ? -6.854 8.968 -12.204 1.00 97.88 581 LEU A N 1
ATOM 4411 C CA . LEU A 1 581 ? -5.452 8.630 -11.937 1.00 97.88 581 LEU A CA 1
ATOM 4412 C C . LEU A 1 581 ? -4.707 9.673 -11.071 1.00 97.88 581 LEU A C 1
ATOM 4414 O O . LEU A 1 581 ? -4.030 9.245 -10.138 1.00 97.88 581 LEU A O 1
ATOM 4418 N N . PRO A 1 582 ? -4.838 11.002 -11.277 1.00 97.81 582 PRO A N 1
ATOM 4419 C CA . PRO A 1 582 ? -4.216 11.987 -10.386 1.00 97.81 582 PRO A CA 1
ATOM 4420 C C . PRO A 1 582 ? -4.743 11.897 -8.947 1.00 97.81 582 PRO A C 1
ATOM 4422 O O . PRO A 1 582 ? -3.957 11.937 -8.005 1.00 97.81 582 PRO A O 1
ATOM 4425 N N . LEU A 1 583 ? -6.055 11.682 -8.772 1.00 97.62 583 LEU A N 1
ATOM 4426 C CA . LEU A 1 583 ? -6.667 11.454 -7.456 1.00 97.62 583 LEU A CA 1
ATOM 4427 C C . LEU A 1 583 ? -6.116 10.176 -6.804 1.00 97.62 583 LEU A C 1
ATOM 4429 O O . LEU A 1 583 ? -5.800 10.178 -5.620 1.00 97.62 583 LEU A O 1
ATOM 4433 N N . ALA A 1 584 ? -5.967 9.096 -7.577 1.00 95.12 584 ALA A N 1
ATOM 4434 C CA . ALA A 1 584 ? -5.428 7.820 -7.106 1.00 95.12 584 ALA A CA 1
ATOM 4435 C C . ALA A 1 584 ? -3.962 7.911 -6.650 1.00 95.12 584 ALA A C 1
ATOM 4437 O O . ALA A 1 584 ? -3.547 7.127 -5.803 1.00 95.12 584 ALA A O 1
ATOM 4438 N N . VAL A 1 585 ? -3.184 8.858 -7.185 1.00 96.81 585 VAL A N 1
ATOM 4439 C CA . VAL A 1 585 ? -1.807 9.125 -6.744 1.00 96.81 585 VAL A CA 1
ATOM 4440 C C . VAL A 1 585 ? -1.797 10.031 -5.510 1.00 96.81 585 VAL A C 1
ATOM 4442 O O . VAL A 1 585 ? -1.243 9.651 -4.478 1.00 96.81 585 VAL A O 1
ATOM 4445 N N . ASP A 1 586 ? -2.447 11.197 -5.570 1.00 97.06 586 ASP A N 1
ATOM 4446 C CA . ASP A 1 586 ? -2.364 12.195 -4.493 1.00 97.06 586 ASP A CA 1
ATOM 4447 C C . ASP A 1 586 ? -3.103 11.761 -3.214 1.00 97.06 586 ASP A C 1
ATOM 4449 O O . ASP A 1 586 ? -2.711 12.161 -2.118 1.00 97.06 586 ASP A O 1
ATOM 4453 N N . LEU A 1 587 ? -4.093 10.861 -3.293 1.00 95.00 587 LEU A N 1
ATOM 4454 C CA . LEU A 1 587 ? -4.713 10.260 -2.100 1.00 95.00 587 LEU A CA 1
ATOM 4455 C C . LEU A 1 587 ? -3.786 9.308 -1.316 1.00 95.00 587 LEU A C 1
ATOM 4457 O O . LEU A 1 587 ? -4.134 8.879 -0.212 1.00 95.00 587 LEU A O 1
ATOM 4461 N N . PHE A 1 588 ? -2.602 9.012 -1.858 1.00 94.62 588 PHE A N 1
ATOM 4462 C CA . PHE A 1 588 ? -1.547 8.216 -1.228 1.00 94.62 588 PHE A CA 1
ATOM 4463 C C . PHE A 1 588 ? -0.193 8.956 -1.182 1.00 94.62 588 PHE A C 1
ATOM 4465 O O . PHE A 1 588 ? 0.834 8.331 -0.912 1.00 94.62 588 PHE A O 1
ATOM 4472 N N . ILE A 1 589 ? -0.177 10.285 -1.388 1.00 95.56 589 ILE A N 1
ATOM 4473 C CA . ILE A 1 589 ? 1.021 11.130 -1.190 1.00 95.56 589 ILE A CA 1
ATOM 4474 C C . ILE A 1 589 ? 1.531 11.076 0.264 1.00 95.56 589 ILE A C 1
ATOM 4476 O O . ILE A 1 589 ? 2.720 11.239 0.531 1.00 95.56 589 ILE A O 1
ATOM 4480 N N . GLU A 1 590 ? 0.618 10.775 1.190 1.00 94.12 590 GLU A N 1
ATOM 4481 C CA . GLU A 1 590 ? 0.871 10.384 2.573 1.00 94.12 590 GLU A CA 1
ATOM 4482 C C . GLU A 1 590 ? 0.044 9.139 2.925 1.00 94.12 590 GLU A C 1
ATOM 4484 O O . GLU A 1 590 ? -0.772 8.652 2.136 1.00 94.12 590 GLU A O 1
ATOM 4489 N N . THR A 1 591 ? 0.225 8.612 4.137 1.00 92.31 591 THR A N 1
ATOM 4490 C CA . THR A 1 591 ? -0.495 7.430 4.617 1.00 92.31 591 THR A CA 1
ATOM 4491 C C . THR A 1 591 ? -2.013 7.650 4.620 1.00 92.31 591 THR A C 1
ATOM 4493 O O . THR A 1 591 ? -2.563 8.259 5.535 1.00 92.31 591 THR A O 1
ATOM 4496 N N . ASN A 1 592 ? -2.729 7.067 3.649 1.00 89.69 592 ASN A N 1
ATOM 4497 C CA . ASN A 1 592 ? -4.190 6.926 3.717 1.00 89.69 592 ASN A CA 1
ATOM 4498 C C . ASN A 1 592 ? -4.596 6.316 5.078 1.00 89.69 592 ASN A C 1
ATOM 4500 O O . ASN A 1 592 ? -4.029 5.265 5.433 1.00 89.69 592 ASN A O 1
ATOM 4504 N N . PRO A 1 593 ? -5.568 6.907 5.803 1.00 93.25 593 PRO A N 1
ATOM 4505 C CA . PRO A 1 593 ? -6.584 7.860 5.320 1.00 93.25 593 PRO A CA 1
ATOM 4506 C C . PRO A 1 593 ? -6.287 9.367 5.411 1.00 93.25 593 PRO A C 1
ATOM 4508 O O . PRO A 1 593 ? -7.191 10.144 5.099 1.00 93.25 593 PRO A O 1
ATOM 4511 N N . ILE A 1 594 ? -5.074 9.806 5.773 1.00 95.00 594 ILE A N 1
ATOM 4512 C CA . ILE A 1 594 ? -4.764 11.238 5.973 1.00 95.00 594 ILE A CA 1
ATOM 4513 C C . ILE A 1 594 ? -5.183 12.099 4.751 1.00 95.00 594 ILE A C 1
ATOM 4515 O O . ILE A 1 594 ? -5.995 13.016 4.936 1.00 95.00 594 ILE A O 1
ATOM 4519 N N . PRO A 1 595 ? -4.788 11.788 3.493 1.00 97.00 595 PRO A N 1
ATOM 4520 C CA . PRO A 1 595 ? -5.212 12.589 2.339 1.00 97.00 595 PRO A CA 1
ATOM 4521 C C . PRO A 1 595 ? -6.711 12.479 2.027 1.00 97.00 595 PRO A C 1
ATOM 4523 O O . PRO A 1 595 ? -7.328 13.456 1.618 1.00 97.00 595 PRO A O 1
ATOM 4526 N N . ALA A 1 596 ? -7.329 11.315 2.254 1.00 94.31 596 ALA A N 1
ATOM 4527 C CA . ALA A 1 596 ? -8.746 11.092 1.962 1.00 94.31 596 ALA A CA 1
ATOM 4528 C C . ALA A 1 596 ? -9.673 11.903 2.883 1.00 94.31 596 ALA A C 1
ATOM 4530 O O . ALA A 1 596 ? -10.616 12.537 2.403 1.00 94.31 596 ALA A O 1
ATOM 4531 N N . LYS A 1 597 ? -9.386 11.950 4.193 1.00 93.75 597 LYS A N 1
ATOM 4532 C CA . LYS A 1 597 ? -10.148 12.792 5.136 1.00 93.75 597 LYS A CA 1
ATOM 4533 C C . LYS A 1 597 ? -9.895 14.279 4.894 1.00 93.75 597 LYS A C 1
ATOM 4535 O O . LYS A 1 597 ? -10.836 15.063 4.984 1.00 93.75 597 LYS A O 1
ATOM 4540 N N . THR A 1 598 ? -8.672 14.647 4.511 1.00 95.06 598 THR A N 1
ATOM 4541 C CA . THR A 1 598 ? -8.314 16.025 4.131 1.00 95.06 598 THR A CA 1
ATOM 4542 C C . THR A 1 598 ? -9.054 16.472 2.867 1.00 95.06 598 THR A C 1
ATOM 4544 O O . THR A 1 598 ? -9.635 17.553 2.837 1.00 95.06 598 THR A O 1
ATOM 4547 N N . ALA A 1 599 ? -9.139 15.623 1.841 1.00 96.62 599 ALA A N 1
ATOM 4548 C CA . ALA A 1 599 ? -9.912 15.913 0.636 1.00 96.62 599 ALA A CA 1
ATOM 4549 C C . ALA A 1 599 ? -11.412 16.084 0.942 1.00 96.62 599 ALA A C 1
ATOM 4551 O O . ALA A 1 599 ? -12.018 17.066 0.519 1.00 96.62 599 ALA A O 1
ATOM 4552 N N . LEU A 1 600 ? -12.000 15.194 1.753 1.00 92.44 600 LEU A N 1
ATOM 4553 C CA . LEU A 1 600 ? -13.386 15.333 2.221 1.00 92.44 600 LEU A CA 1
ATOM 4554 C C . LEU A 1 600 ? -13.618 16.610 3.048 1.00 92.44 600 LEU A C 1
ATOM 4556 O O . LEU A 1 600 ? -14.709 17.179 2.984 1.00 92.44 600 LEU A O 1
ATOM 4560 N N . GLN A 1 601 ? -12.617 17.072 3.800 1.00 93.62 601 GLN A N 1
ATOM 4561 C CA . GLN A 1 601 ? -12.663 18.336 4.537 1.00 93.62 601 GLN A CA 1
ATOM 4562 C C . GLN A 1 601 ? -12.655 19.543 3.592 1.00 93.62 601 GLN A C 1
ATOM 4564 O O . GLN A 1 601 ? -13.510 20.418 3.719 1.00 93.62 601 GLN A O 1
ATOM 4569 N N . LEU A 1 602 ? -11.762 19.560 2.596 1.00 95.50 602 LEU A N 1
ATOM 4570 C CA . LEU A 1 602 ? -11.713 20.606 1.563 1.00 95.50 602 LEU A CA 1
ATOM 4571 C C . LEU A 1 602 ? -13.010 20.665 0.735 1.00 95.50 602 LEU A C 1
ATOM 4573 O O . LEU A 1 602 ? -13.454 21.748 0.367 1.00 95.50 602 LEU A O 1
ATOM 4577 N N . MET A 1 603 ? -13.662 19.521 0.510 1.00 94.56 603 MET A N 1
ATOM 4578 C CA . MET A 1 603 ? -14.985 19.417 -0.126 1.00 94.56 603 MET A CA 1
ATOM 4579 C C . MET A 1 603 ? -16.165 19.778 0.802 1.00 94.56 603 MET A C 1
ATOM 4581 O O . MET A 1 603 ? -17.321 19.658 0.395 1.00 94.56 603 MET A O 1
ATOM 4585 N N . GLY A 1 604 ? -15.916 20.157 2.062 1.00 91.31 604 GLY A N 1
ATOM 4586 C CA . GLY A 1 604 ? -16.953 20.500 3.045 1.00 91.31 604 GLY A CA 1
ATOM 4587 C C . GLY A 1 604 ? -17.822 19.324 3.518 1.00 91.31 604 GLY A C 1
ATOM 4588 O O . GLY A 1 604 ? -18.890 19.542 4.092 1.00 91.31 604 GLY A O 1
ATOM 4589 N N . LYS A 1 605 ? -17.397 18.078 3.273 1.00 84.50 605 LYS A N 1
ATOM 4590 C CA . LYS A 1 605 ? -18.147 16.847 3.592 1.00 84.50 605 LYS A CA 1
ATOM 4591 C C . LYS A 1 605 ? -17.805 16.254 4.959 1.00 84.50 605 LYS A C 1
ATOM 4593 O O . LYS A 1 605 ? -18.620 15.525 5.513 1.00 84.50 605 LYS A O 1
ATOM 4598 N N . LEU A 1 606 ? -16.627 16.554 5.507 1.00 84.62 606 LEU A N 1
ATOM 4599 C CA . LEU A 1 606 ? -16.147 16.035 6.792 1.00 84.62 606 LEU A CA 1
ATOM 4600 C C . LEU A 1 606 ? -15.371 17.116 7.561 1.00 84.62 606 LEU A C 1
ATOM 4602 O O . LEU A 1 606 ? -14.921 18.093 6.975 1.00 84.62 606 LEU A O 1
ATOM 4606 N N . ASN A 1 607 ? -15.183 16.948 8.871 1.00 75.88 607 ASN A N 1
ATOM 4607 C CA . ASN A 1 607 ? -14.388 17.876 9.687 1.00 75.88 607 ASN A CA 1
ATOM 4608 C C . ASN A 1 607 ? -12.859 17.696 9.545 1.00 75.88 607 ASN A C 1
ATOM 4610 O O . ASN A 1 607 ? -12.115 18.561 9.994 1.00 75.88 607 ASN A O 1
ATOM 4614 N N . GLY A 1 608 ? -12.392 16.601 8.933 1.00 73.31 608 GLY A N 1
ATOM 4615 C CA . GLY A 1 608 ? -10.971 16.292 8.732 1.00 73.31 608 GLY A CA 1
ATOM 4616 C C . GLY A 1 608 ? -10.215 15.769 9.962 1.00 73.31 608 GLY A C 1
ATOM 4617 O O . GLY A 1 608 ? -9.035 15.463 9.826 1.00 73.31 608 GLY A O 1
ATOM 4618 N N . LYS A 1 609 ? -10.858 15.622 11.135 1.00 83.88 609 LYS A N 1
ATOM 4619 C CA . LYS A 1 609 ? -10.210 15.084 12.349 1.00 83.88 609 LYS A CA 1
ATOM 4620 C C . LYS A 1 609 ? -9.608 13.698 12.082 1.00 83.88 609 LYS A C 1
ATOM 4622 O O . LYS A 1 609 ? -10.236 12.877 11.414 1.00 83.88 609 LYS A O 1
ATOM 4627 N N . LEU A 1 610 ? -8.441 13.416 12.649 1.00 84.00 610 LEU A N 1
ATOM 4628 C CA . LEU A 1 610 ? -7.734 12.130 12.593 1.00 84.00 610 LEU A CA 1
ATOM 4629 C C . LEU A 1 610 ? -7.471 11.651 14.022 1.00 84.00 610 LEU A C 1
ATOM 4631 O O . LEU A 1 610 ? -7.326 12.487 14.912 1.00 84.00 610 LEU A O 1
ATOM 4635 N N . ARG A 1 611 ? -7.413 10.333 14.242 1.00 82.69 611 ARG A N 1
ATOM 4636 C CA . ARG A 1 611 ? -6.976 9.771 15.532 1.00 82.69 611 ARG A CA 1
ATOM 4637 C C . ARG A 1 611 ? -5.482 9.481 15.512 1.00 82.69 611 ARG A C 1
ATOM 4639 O O . ARG A 1 611 ? -4.961 8.960 14.520 1.00 82.69 611 ARG A O 1
ATOM 4646 N N . LEU A 1 612 ? -4.798 9.744 16.625 1.00 83.69 612 LEU A N 1
ATOM 4647 C CA . LEU A 1 612 ? -3.388 9.379 16.765 1.00 83.69 612 LEU A CA 1
ATOM 4648 C C . LEU A 1 612 ? -3.209 7.856 16.567 1.00 83.69 612 LEU A C 1
ATOM 4650 O O . LEU A 1 612 ? -4.051 7.068 17.003 1.00 83.69 612 LEU A O 1
ATOM 4654 N N . PRO A 1 613 ? -2.133 7.400 15.896 1.00 85.75 613 PRO A N 1
ATOM 4655 C CA . PRO A 1 613 ? -0.930 8.143 15.509 1.00 85.75 613 PRO A CA 1
ATOM 4656 C C . PRO A 1 613 ? -0.998 8.821 14.124 1.00 85.75 613 PRO A C 1
ATOM 4658 O O . PRO A 1 613 ? 0.045 9.165 13.572 1.00 85.75 613 PRO A O 1
ATOM 4661 N N . LEU A 1 614 ? -2.180 8.972 13.516 1.00 85.31 614 LEU A N 1
ATOM 4662 C CA . LEU A 1 614 ? -2.330 9.764 12.292 1.00 85.31 614 LEU A CA 1
ATOM 4663 C C . LEU A 1 614 ? -2.423 11.253 12.647 1.00 85.31 614 LEU A C 1
ATOM 4665 O O . LEU A 1 614 ? -3.099 11.626 13.601 1.00 85.31 614 LEU A O 1
ATOM 4669 N N . VAL A 1 615 ? -1.762 12.091 11.853 1.00 89.19 615 VAL A N 1
ATOM 4670 C CA . VAL A 1 615 ? -1.681 13.550 12.033 1.00 89.19 615 VAL A CA 1
ATOM 4671 C C . VAL A 1 615 ? -2.097 14.265 10.739 1.00 89.19 615 VAL A C 1
ATOM 4673 O O . VAL A 1 615 ? -2.119 13.617 9.687 1.00 89.19 615 VAL A O 1
ATOM 4676 N N . PRO A 1 616 ? -2.452 15.564 10.774 1.00 91.25 616 PRO A N 1
ATOM 4677 C CA . PRO A 1 616 ? -2.766 16.338 9.571 1.00 91.25 616 PRO A CA 1
ATOM 4678 C C . PRO A 1 616 ? -1.647 16.313 8.514 1.00 91.25 616 PRO A C 1
ATOM 4680 O O . PRO A 1 616 ? -0.472 16.167 8.846 1.00 91.25 616 PRO A O 1
ATOM 4683 N N . MET A 1 617 ? -2.017 16.492 7.238 1.00 90.69 617 MET A N 1
ATOM 4684 C CA . MET A 1 617 ? -1.059 16.506 6.120 1.00 90.69 617 MET A CA 1
ATOM 4685 C C . MET A 1 617 ? 0.019 17.577 6.283 1.00 90.69 617 MET A C 1
ATOM 4687 O O . MET A 1 617 ? -0.277 18.700 6.703 1.00 90.69 617 MET A O 1
ATOM 4691 N N . VAL A 1 618 ? 1.244 17.295 5.826 1.00 92.44 618 VAL A N 1
ATOM 4692 C CA . VAL A 1 618 ? 2.280 18.338 5.799 1.00 92.44 618 VAL A CA 1
ATOM 4693 C C . VAL A 1 618 ? 1.927 19.411 4.753 1.00 92.44 618 VAL A C 1
ATOM 4695 O O . VAL A 1 618 ? 1.422 19.074 3.674 1.00 92.44 618 VAL A O 1
ATOM 4698 N N . PRO A 1 619 ? 2.219 20.707 4.995 1.00 95.12 619 PRO A N 1
ATOM 4699 C CA . PRO A 1 619 ? 1.706 21.802 4.160 1.00 95.12 619 PRO A CA 1
ATOM 4700 C C . PRO A 1 619 ? 2.019 21.690 2.659 1.00 95.12 619 PRO A C 1
ATOM 4702 O O . PRO A 1 619 ? 1.199 22.059 1.821 1.00 95.12 619 PRO A O 1
ATOM 4705 N N . ALA A 1 620 ? 3.183 21.141 2.298 1.00 93.19 620 ALA A N 1
ATOM 4706 C CA . ALA A 1 620 ? 3.572 20.947 0.899 1.00 93.19 620 ALA A CA 1
ATOM 4707 C C . ALA A 1 620 ? 2.695 19.914 0.164 1.00 93.19 620 ALA A C 1
ATOM 4709 O O . ALA A 1 620 ? 2.387 20.090 -1.016 1.00 93.19 620 ALA A O 1
ATOM 4710 N N . ASN A 1 621 ? 2.273 18.856 0.859 1.00 96.38 621 ASN A N 1
ATOM 4711 C CA . ASN A 1 621 ? 1.423 17.810 0.296 1.00 96.38 621 ASN A CA 1
ATOM 471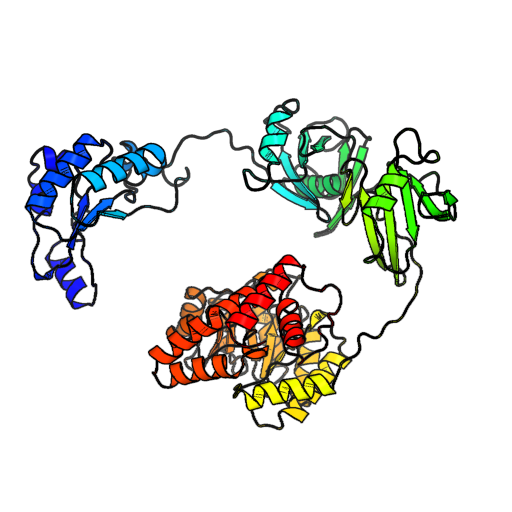2 C C . ASN A 1 621 ? -0.045 18.247 0.263 1.00 96.38 621 ASN A C 1
ATOM 4714 O O . ASN A 1 621 ? -0.735 17.964 -0.717 1.00 96.38 621 ASN A O 1
ATOM 4718 N N . LEU A 1 622 ? -0.497 18.995 1.280 1.00 96.81 622 LEU A N 1
ATOM 4719 C CA . LEU A 1 622 ? -1.812 19.644 1.296 1.00 96.81 622 LEU A CA 1
ATOM 4720 C C . LEU A 1 622 ? -2.014 20.521 0.050 1.00 96.81 622 LEU A C 1
ATOM 4722 O O . LEU A 1 622 ? -3.039 20.409 -0.618 1.00 96.81 622 LEU A O 1
ATOM 4726 N N . GLU A 1 623 ? -1.023 21.341 -0.312 1.00 96.88 623 GLU A N 1
ATOM 4727 C CA . GLU A 1 623 ? -1.094 22.182 -1.514 1.00 96.88 623 GLU A CA 1
ATOM 4728 C C . GLU A 1 623 ? -1.093 21.376 -2.825 1.00 96.88 623 GLU A C 1
ATOM 4730 O O . GLU A 1 623 ? -1.773 21.772 -3.776 1.00 96.88 623 GLU A O 1
ATOM 4735 N N . SER A 1 624 ? -0.398 20.228 -2.891 1.00 96.75 624 SER A N 1
ATOM 4736 C CA . SER A 1 624 ? -0.495 19.333 -4.058 1.00 96.75 624 SER A CA 1
ATOM 4737 C C . SER A 1 624 ? -1.899 18.750 -4.188 1.00 96.75 624 SER A C 1
ATOM 4739 O O . SER A 1 624 ? -2.524 18.909 -5.236 1.00 96.75 624 SER A O 1
ATOM 4741 N N . LEU A 1 625 ? -2.423 18.167 -3.105 1.00 97.88 625 LEU A N 1
ATOM 4742 C CA . LEU A 1 625 ? -3.764 17.588 -3.073 1.00 97.88 625 LEU A CA 1
ATOM 4743 C C . LEU A 1 625 ? -4.824 18.639 -3.427 1.00 97.88 625 LEU A C 1
ATOM 4745 O O . LEU A 1 625 ? -5.693 18.380 -4.256 1.00 97.88 625 LEU A O 1
ATOM 4749 N N . ARG A 1 626 ? -4.728 19.851 -2.863 1.00 97.94 626 ARG A N 1
ATOM 4750 C CA . ARG A 1 626 ? -5.649 20.962 -3.145 1.00 97.94 626 ARG A CA 1
ATOM 4751 C C . ARG A 1 626 ? -5.660 21.335 -4.629 1.00 97.94 626 ARG A C 1
ATOM 4753 O O . ARG A 1 626 ? -6.736 21.482 -5.203 1.00 97.94 626 ARG A O 1
ATOM 4760 N N . ARG A 1 627 ? -4.489 21.434 -5.274 1.00 98.06 627 ARG A N 1
ATOM 4761 C CA . ARG A 1 627 ? -4.393 21.643 -6.732 1.00 98.06 627 ARG A CA 1
ATOM 4762 C C . ARG A 1 627 ? -5.072 20.506 -7.497 1.00 98.06 627 ARG A C 1
ATOM 4764 O O . ARG A 1 627 ? -5.903 20.778 -8.356 1.00 98.06 627 ARG A O 1
ATOM 4771 N N . THR A 1 628 ? -4.753 19.258 -7.165 1.00 98.06 628 THR A N 1
ATOM 4772 C CA . THR A 1 628 ? -5.280 18.065 -7.846 1.00 98.06 628 THR A CA 1
ATOM 4773 C C . THR A 1 628 ? -6.808 17.955 -7.723 1.00 98.06 628 THR A C 1
ATOM 4775 O O . THR A 1 628 ? -7.481 17.590 -8.690 1.00 98.06 628 THR A O 1
ATOM 4778 N N . LEU A 1 629 ? -7.387 18.346 -6.581 1.00 97.94 629 LEU A N 1
ATOM 4779 C CA . LEU A 1 629 ? -8.840 18.436 -6.384 1.00 97.94 629 LEU A CA 1
ATOM 4780 C C . LEU A 1 629 ? -9.481 19.541 -7.241 1.00 97.94 629 LEU A C 1
ATOM 4782 O O . LEU A 1 629 ? -10.498 19.276 -7.886 1.00 97.94 629 LEU A O 1
ATOM 4786 N N . SER A 1 630 ? -8.888 20.739 -7.308 1.00 97.75 630 SER A N 1
ATOM 4787 C CA . SER A 1 630 ? -9.398 21.829 -8.159 1.00 97.75 630 SER A CA 1
ATOM 4788 C C . SER A 1 630 ? -9.274 21.528 -9.655 1.00 97.75 630 SER A C 1
ATOM 4790 O O . SER A 1 630 ? -10.212 21.779 -10.408 1.00 97.75 630 SER A O 1
ATOM 4792 N N . GLU A 1 631 ? -8.165 20.934 -10.104 1.00 96.62 631 GLU A N 1
ATOM 4793 C CA . GLU A 1 631 ? -7.994 20.485 -11.497 1.00 96.62 631 GLU A CA 1
ATOM 4794 C C . GLU A 1 631 ? -8.992 19.373 -11.872 1.00 96.62 631 GLU A C 1
ATOM 4796 O O . GLU A 1 631 ? -9.435 19.294 -13.019 1.00 96.62 631 GLU A O 1
ATOM 4801 N N . SER A 1 632 ? -9.411 18.566 -10.892 1.00 94.75 632 SER A N 1
ATOM 4802 C CA . SER A 1 632 ? -10.459 17.545 -11.043 1.00 94.75 632 SER A CA 1
ATOM 4803 C C . SER A 1 632 ? -11.889 18.094 -10.916 1.00 94.75 632 SER A C 1
ATOM 4805 O O . SER A 1 632 ? -12.846 17.347 -11.134 1.00 94.75 632 SER A O 1
ATOM 4807 N N . GLY A 1 633 ? -12.057 19.378 -10.576 1.00 95.56 633 GLY A N 1
ATOM 4808 C CA . GLY A 1 633 ? -13.359 20.028 -10.391 1.00 95.56 633 GLY A CA 1
ATOM 4809 C C . GLY A 1 633 ? -14.116 19.600 -9.128 1.00 95.56 633 GLY A C 1
ATOM 4810 O O . GLY A 1 633 ? -15.345 19.635 -9.127 1.00 95.56 633 GLY A O 1
ATOM 4811 N N . LEU A 1 634 ? -13.405 19.160 -8.083 1.00 94.94 634 LEU A N 1
ATOM 4812 C CA . LEU A 1 634 ? -13.993 18.715 -6.811 1.00 94.94 634 LEU A CA 1
ATOM 4813 C C . LEU A 1 634 ? -14.074 19.825 -5.745 1.00 94.94 634 LEU A C 1
ATOM 4815 O O . LEU A 1 634 ? -14.891 19.692 -4.833 1.00 94.94 634 LEU A O 1
ATOM 4819 N N . ILE A 1 635 ? -13.261 20.890 -5.866 1.00 95.56 635 ILE A N 1
ATOM 4820 C CA . ILE A 1 635 ? -13.251 22.100 -5.011 1.00 95.56 635 ILE A CA 1
ATOM 4821 C C . ILE A 1 635 ? -12.959 23.374 -5.818 1.00 95.56 635 ILE A C 1
ATOM 4823 O O . ILE A 1 635 ? -12.118 23.299 -6.747 1.00 95.56 635 ILE A O 1
#

Solvent-accessible surface area (backbone atoms only — not comparable to full-atom values): 34834 Å² total; per-residue (Å²): 120,80,95,60,49,44,70,72,51,44,40,54,43,36,78,72,70,48,76,69,38,58,41,48,81,33,48,16,70,40,46,74,66,66,34,65,79,47,53,62,58,58,72,80,60,82,79,39,58,50,30,24,47,27,37,31,51,63,48,58,67,43,41,42,56,28,49,71,55,52,58,75,65,64,56,64,28,43,28,39,40,33,45,45,77,51,62,90,41,23,79,65,37,9,18,38,32,27,64,83,39,55,71,57,46,53,51,41,52,57,51,45,60,72,72,48,94,57,54,71,47,75,45,63,66,99,77,76,59,52,94,73,87,42,74,84,84,68,88,77,83,66,64,48,79,42,73,27,81,84,47,36,32,39,36,34,78,28,70,82,58,83,58,67,94,79,51,37,65,58,40,30,57,43,21,34,65,95,81,41,83,36,29,56,21,40,37,39,37,31,77,47,86,99,39,64,27,20,54,47,43,25,39,33,86,28,52,74,54,48,77,49,50,32,57,50,37,41,51,51,53,50,30,40,78,69,70,62,37,56,57,65,41,37,33,35,35,77,78,43,80,39,42,35,37,55,57,90,89,47,62,50,65,60,70,59,76,71,38,79,74,41,74,73,41,78,43,80,56,96,92,44,81,43,64,25,36,35,36,28,37,88,56,46,32,37,34,38,75,40,90,55,67,81,82,47,61,51,63,66,58,18,58,56,53,29,68,32,81,95,48,60,92,84,34,26,28,27,34,42,31,22,43,64,28,77,73,40,63,50,55,45,18,23,32,69,90,74,78,44,81,38,71,52,52,55,70,65,88,67,94,67,65,53,70,58,78,92,80,90,84,73,84,61,65,66,52,52,50,54,51,52,49,53,31,54,79,23,55,41,79,53,47,62,45,43,28,74,70,56,46,40,91,72,45,52,73,69,52,49,50,47,50,46,41,53,47,43,67,66,50,64,80,75,46,54,35,35,37,35,28,43,45,67,39,65,70,60,20,44,57,41,42,46,50,43,50,75,56,61,44,65,29,36,33,33,42,56,44,36,83,76,48,65,53,73,66,51,48,49,52,44,53,48,57,39,48,78,69,43,93,48,39,28,28,42,28,43,39,35,95,76,16,74,42,76,80,50,58,72,58,51,30,65,46,45,73,39,89,33,36,42,30,37,33,48,36,76,72,48,64,68,57,52,40,48,37,60,72,61,30,55,96,81,50,40,39,26,23,45,32,62,75,42,30,69,64,36,41,75,56,69,29,76,45,62,66,58,69,52,36,79,81,41,19,44,56,52,34,48,24,52,50,26,44,79,71,66,36,57,65,59,18,51,54,34,47,63,66,44,40,64,52,42,48,47,37,54,75,46,72,61,36,45,39,51,38,44,50,34,27,72,55,71,67,44,90,45,83,68,63,75,97,51,64,82,68,56,71,75,56,47,53,50,41,53,49,55,35,38,77,69,70,64,90

Radius of gyration: 31.57 Å; Cα contacts (8 Å, |Δi|>4): 1192; chains: 1; bounding box: 72×60×88 Å

Sequence (635 aa):
MEDVSDPPFRAVCKENGADLMYTEFISSEALIRDAAQSVAKLDIFEVERPIGIQIFGHNIDSMRASVEITEKVQPDIIDINYGCPVKKVTCKGAGAGILQDIPKMVKMTAEMVKTTDLPVTVKTRLGWDDNTNKGPGMDKIHFMKLSGAGNDFVIINNLAGIVDSTDTDFVKKLCQRRMSVGADGVLLVEKADGVDFRMRYFNADGGEVETCGNGARCISKFAYLNGIASEQMRFLTNAGIYESEIVGQDVKVRMSDPTDIRLNVPLQLEDGMHTVGFANSGVPHVVFFVEDLEETDVFDLGQQTRYHGDFKPAGTNANFIRIQSPGLIDIRTYERGVEDETLACGTGVNRFCYYCGDDDESLDEAKLKELIQFQLDGGTHGIVPCGTTGESPALSEAEHDRVVELTVETVNGQVPVIAGTGSNSTTRTLRATQHAKDAGVDAALIVTPYYNKPTQEGLYAHYMKIADTVDIPIVIYNVPGRCGTDILSPTIARLAEHPNIVALKEATGELKRASEVVNLCPDDFVVLSGDDVNTLPILAVGGKGVISVVANISPADVAEMCNAFHAGNLELARKLHYKTLPLAVDLFIETNPIPAKTALQLMGKLNGKLRLPLVPMVPANLESLRRTLSESGLI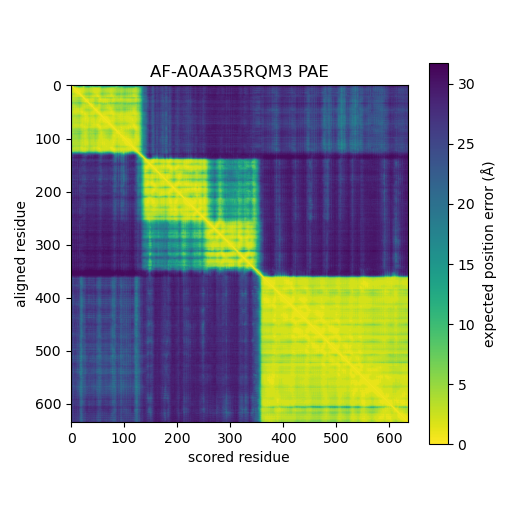

Secondary structure (DSSP, 8-state):
--SSS-HHHHHHHHHTT---EEEEEEEHHHHHTT-HHHHGGG---GGG-SEEEEEE-S-HHHHHHHHHHHGGG--SEEEEE-----HHHHTTT-GGGGGG-HHHHHHHHHHHHTT-SS-EEEE--S---GGGT--PPP----EEEEEETTEEEEEEE-TT--S-TT-HHHHHHHH-TTTSS--SEEEEEE--TTSSEEEEEEETTS-EES--HHHHHHHHHHHHHTTSS-SEEEEEETTEEEEEEEETTEEEEEPPPPEEEEEEEEEE-SS-EEEEEEEESSSEEEEEE-S-SSSS-HHHHHHHHHT-GGGTTT--EEEEEEEEETTEEEEEEEETTTTEEES--TTT----------------HHHHHHHHHHHHHTT-S-B-TTSGGGTGGGS-HHHHHHHHHHHHHHHTTSS-BEEE---S-HHHHHHHHHHHHHTT-SEEEEE---SS---HHHHHHHHHHHHTTS-S-EEEEE-HHHHSS---HHHHHHHHTSTTEEEEEE-S--HHHHHHHHHHS-TTPEEEES-STTHHHHHHTT--EE--SGGGT-HHHHHHHHHHHHTT-HHHHHHHHHHHHHHHHHTTSSSTTHHHHHHHHHTTSS-----TT--PPPHHHHHHHHHHHHHTT--

InterPro domains:
  IPR001653 Diaminopimelate epimerase, DapF [MF_00197] (141-432)
  IPR001653 Diaminopimelate epimerase, DapF [PF01678] (143-258)
  IPR001653 Diaminopimelate epimerase, DapF [PF01678] (279-352)
  IPR001653 Diaminopimelate epimerase, DapF [TIGR00652] (141-349)
  IPR002220 DapA-like [PF00701] (358-631)
  IPR002220 DapA-like [PR00146] (379-400)
  IPR002220 DapA-like [PR00146] (415-433)
  IPR002220 DapA-like [PR00146] (447-463)
  IPR002220 DapA-like [PR00146] (472-489)
  IPR002220 DapA-like [PTHR12128] (358-629)
  IPR002220 DapA-like [SM01130] (351-633)
  IPR005263 4-hydroxy-tetrahydrodipicolinate synthase, DapA [MF_00418] (358-631)
  IPR005263 4-hydroxy-tetrahydrodipicolinate synthase, DapA [TIGR00674] (359-630)
  IPR005263 4-hydroxy-tetrahydrodipicolinate synthase, DapA [cd00950] (358-629)
  IPR013785 Aldolase-type TIM barrel [G3DSA:3.20.20.70] (348-635)
  IPR018510 Diaminopimelate epimerase, active site [PS01326] (203-217)
  IPR018517 tRNA-dihydrouridine synthase, conserved site [PS01136] (78-96)
  IPR020624 Schiff base-forming aldolase, conserved site [PS00665] (382-399)
  IPR035587 DUS-like, FMN-binding domain [PF01207] (1-133)
  IPR035587 DUS-like, FMN-binding domain [cd02801] (1-133)

pLDDT: mean 88.27, std 13.82, range [20.91, 98.88]